Protein 1T0A (pdb70)

Organism: Shewanella oneidensis (strain ATCC 700550 / JCM 31522 / CIP 106686 / LMG 19005 / NCIMB 14063 / MR-1) (NCBI:txid211586)

Sequence (465 aa):
KIRIGHGFDVHKFGEPRPLILCGVEVPYETGLVAHSDGDVVLHAISDAILGAALGDIGKHFPDTDAAYKGADSRVLLRHCYALAKAKGFELGNLDVTIIAQAPKAPHIEDRQVLAADLNADVADINVKATTTEKLGFTGRKEGIAVEAVVLLSRQKIRIGHGFDVHKFGEPRPLILCGVEVPYETGLVAHSDGDVVLHAISDAILGAALGDIGKHFPDTDAAYKGADSRVLLRHCYALAKAKGFELGNLDVTIIAQAPKAPHIEDRQVLAADLNADVADINVKATTTEKLGFTGRKEGIAVEAVVLLSRQKIRIGHGFDVHKFGEPRPLILCGVEVPYETGLVAHSDGDVVLHAISDAILGAALGDIGKHFPDTDAAYKGADSRVLLRHCYALAKAKGFELGNLDVTIIAQAPKAPHIEDRQVLAADLNADVADINVKATTTEKLGFTGRKEGIAVEAVVLLSRQ

Foldseek 3Di:
DKFKFKFKFKFFWDAADFAAELNDGDDDPTHTDDQELRHQQLQRVLQRLCRSPNHHCCVVPNSVDNVRGNHDSLVSSLVSLVVCVVVQKAFPAKEKEKEAPDDDPPCFVVCVSCCVSRVHDSVRYGYYYDYPCLDDCRSVRGIIMMMMMTMMDGD/DKFKFKFKFKWFWDAADFAAELNDGDDDPTHTDDQELRHQQLQRVLQRLCRSPNHHCCVVPNSVDNVRGNHDSLVSSLVSLVVQVVVQKAFPAKEKEKEAPDDDPPCFVCCVSCCVSRVHDSVRYYYYYDYPCLDDCRSVRGIMMMMMMTMMDGD/DKFKFKFKFKWFWDAADFAAELNRGDDDPTHTDDQALRHQQLQRVLQRLCRSPNHHCCVVQNSVDPVRRHHDSLVVSLVSLVVCVVVQKAFPAKEKEKEALDDDPPCFVVCVSCCVSRVHDSVRYGYYYDYPCLDDCRSVRRIMMMMMMTMIDGD

Radius of gyration: 20.32 Å; Cα contacts (8 Å, |Δi|>4): 1262; chains: 3; bounding box: 51×53×53 Å

Structure (mmCIF, N/CA/C/O backbone):
data_1T0A
#
_entry.id   1T0A
#
_cell.length_a   117.088
_cell.length_b   117.088
_cell.length_c   108.937
_cell.angle_alpha   90.00
_cell.angle_beta   90.00
_cell.angle_gamma   90.00
#
_symmetry.space_group_name_H-M   'P 43 21 2'
#
loop_
_entity.id
_entity.type
_entity.pdbx_description
1 polymer '2C-methyl-D-erythritol 2,4-cyclodiphosphate synthase'
2 non-polymer 'ZINC ION'
3 non-polymer 'COBALT (II) ION'
4 non-polymer 'FARNESYL DIPHOSPHATE'
5 water water
#
loop_
_atom_site.group_PDB
_atom_site.id
_atom_site.type_symbol
_atom_site.label_atom_id
_atom_site.label_alt_id
_atom_site.label_comp_id
_atom_site.label_asym_id
_atom_site.label_entity_id
_atom_site.label_seq_id
_atom_site.pdbx_PDB_ins_code
_atom_site.Cartn_x
_atom_site.Cartn_y
_atom_site.Cartn_z
_atom_site.occupancy
_atom_site.B_iso_or_equiv
_atom_site.auth_seq_id
_atom_site.auth_comp_id
_atom_site.auth_asym_id
_atom_site.auth_atom_id
_atom_site.pdbx_PDB_model_num
ATOM 1 N N . LYS A 1 2 ? 71.075 12.326 17.666 1.00 26.33 2 LYS A N 1
ATOM 2 C CA . LYS A 1 2 ? 71.626 11.048 17.141 1.00 25.57 2 LYS A CA 1
ATOM 3 C C . LYS A 1 2 ? 73.009 11.268 16.482 1.00 22.74 2 LYS A C 1
ATOM 4 O O . LYS A 1 2 ? 73.295 12.295 15.860 1.00 22.97 2 LYS A O 1
ATOM 10 N N . ILE A 1 3 ? 73.882 10.307 16.699 1.00 18.93 3 ILE A N 1
ATOM 11 C CA . ILE A 1 3 ? 75.194 10.306 16.054 1.00 17.98 3 ILE A CA 1
ATOM 12 C C . ILE A 1 3 ? 75.281 9.035 15.240 1.00 15.91 3 ILE A C 1
ATOM 13 O O . ILE A 1 3 ? 74.758 8.013 15.649 1.00 15.68 3 ILE A O 1
ATOM 18 N N . ARG A 1 4 ? 75.923 9.129 14.076 1.00 13.68 4 ARG A N 1
ATOM 19 C CA . ARG A 1 4 ? 76.119 7.997 13.183 1.00 13.26 4 ARG A CA 1
ATOM 20 C C . ARG A 1 4 ? 77.585 7.887 12.765 1.00 12.09 4 ARG A C 1
ATOM 21 O O . ARG A 1 4 ? 78.221 8.878 12.445 1.00 12.51 4 ARG A O 1
ATOM 29 N N . ILE A 1 5 ? 78.082 6.651 12.730 1.00 12.10 5 ILE A N 1
ATOM 30 C CA . ILE A 1 5 ? 79.459 6.332 12.350 1.00 12.87 5 ILE A CA 1
ATOM 31 C C . ILE A 1 5 ? 79.554 5.837 10.914 1.00 11.11 5 ILE A C 1
ATOM 32 O O . ILE A 1 5 ? 78.646 5.176 10.421 1.00 10.44 5 ILE A O 1
ATOM 37 N N . GLY A 1 6 ? 80.670 6.158 10.268 1.00 10.17 6 GLY A N 1
ATOM 38 C CA . GLY A 1 6 ? 80.982 5.640 8.958 1.00 10.58 6 GLY A CA 1
ATOM 39 C C . GLY A 1 6 ? 82.442 5.283 8.813 1.00 9.83 6 GLY A C 1
ATOM 40 O O . GLY A 1 6 ? 83.293 5.854 9.506 1.00 10.99 6 GLY A O 1
ATOM 41 N N . HIS A 1 7 ? 82.719 4.336 7.940 1.00 10.20 7 HIS A N 1
ATOM 42 C CA . HIS A 1 7 ? 84.088 3.899 7.618 1.00 11.44 7 HIS A CA 1
ATOM 43 C C . HIS A 1 7 ? 84.274 3.881 6.110 1.00 11.53 7 HIS A C 1
ATOM 44 O O . HIS A 1 7 ? 83.409 3.440 5.371 1.00 12.76 7 HIS A O 1
ATOM 51 N N . GLY A 1 8 ? 85.400 4.384 5.634 1.00 10.23 8 GLY A N 1
ATOM 52 C CA . GLY A 1 8 ? 85.716 4.294 4.241 1.00 10.52 8 GLY A CA 1
ATOM 53 C C . GLY A 1 8 ? 87.096 3.702 4.033 1.00 10.05 8 GLY A C 1
ATOM 54 O O . GLY A 1 8 ? 87.986 3.881 4.860 1.00 11.11 8 GLY A O 1
ATOM 55 N N . PHE A 1 9 ? 87.245 3.003 2.918 1.00 10.82 9 PHE A N 1
ATOM 56 C CA . PHE A 1 9 ? 88.525 2.419 2.543 1.00 11.39 9 PHE A CA 1
ATOM 57 C C . PHE A 1 9 ? 88.661 2.486 1.029 1.00 11.31 9 PHE A C 1
ATOM 58 O O . PHE A 1 9 ? 87.721 2.126 0.304 1.00 12.21 9 PHE A O 1
ATOM 66 N N . ASP A 1 10 ? 89.790 2.978 0.542 1.00 10.80 10 ASP A N 1
ATOM 67 C CA . ASP A 1 10 ? 90.026 2.990 -0.895 1.00 10.15 10 ASP A CA 1
ATOM 68 C C . ASP A 1 10 ? 91.500 2.739 -1.198 1.00 10.81 10 ASP A C 1
ATOM 69 O O . ASP A 1 10 ? 92.362 2.980 -0.367 1.00 11.63 10 ASP A O 1
ATOM 74 N N . VAL A 1 11 ? 91.734 2.235 -2.403 1.00 12.23 11 VAL A N 1
ATOM 75 C CA . VAL A 1 11 ? 93.057 1.987 -2.940 1.00 11.94 11 VAL A CA 1
ATOM 76 C C . VAL A 1 11 ? 93.062 2.352 -4.428 1.00 11.82 11 VAL A C 1
ATOM 77 O O . VAL A 1 11 ? 92.128 2.030 -5.142 1.00 12.29 11 VAL A O 1
ATOM 81 N N . HIS A 1 12 ? 94.145 2.989 -4.871 1.00 12.01 12 HIS A N 1
ATOM 82 C CA . HIS A 1 12 ? 94.481 3.039 -6.293 1.00 12.66 12 HIS A CA 1
ATOM 83 C C . HIS A 1 12 ? 95.938 2.708 -6.516 1.00 12.48 12 HIS A C 1
ATOM 84 O O . HIS A 1 12 ? 96.782 2.912 -5.645 1.00 12.98 12 HIS A O 1
ATOM 91 N N . LYS A 1 13 ? 96.205 2.227 -7.725 1.00 13.59 13 LYS A N 1
ATOM 92 C CA . LYS A 1 13 ? 97.547 1.870 -8.177 1.00 14.65 13 LYS A CA 1
ATOM 93 C C . LYS A 1 13 ? 98.259 3.067 -8.797 1.00 15.27 13 LYS A C 1
ATOM 94 O O . LYS A 1 13 ? 97.635 3.842 -9.505 1.00 15.08 13 LYS A O 1
ATOM 100 N N . PHE A 1 14 ? 99.566 3.200 -8.550 1.00 15.03 14 PHE A N 1
ATOM 101 C CA . PHE A 1 14 ? 100.392 4.176 -9.271 1.00 16.43 14 PHE A CA 1
ATOM 102 C C . PHE A 1 14 ? 100.509 3.795 -10.742 1.00 17.57 14 PHE A C 1
ATOM 103 O O . PHE A 1 14 ? 100.241 2.676 -11.144 1.00 17.34 14 PHE A O 1
ATOM 111 N N . GLY A 1 15 ? 100.941 4.764 -11.545 1.00 19.59 15 GLY A N 1
ATOM 112 C CA . GLY A 1 15 ? 101.283 4.502 -12.934 1.00 20.89 15 GLY A CA 1
ATOM 113 C C . GLY A 1 15 ? 100.526 5.302 -13.977 1.00 21.89 15 GLY A C 1
ATOM 114 O O . GLY A 1 15 ? 100.677 5.020 -15.168 1.00 22.25 15 GLY A O 1
ATOM 115 N N . GLU A 1 16 ? 99.718 6.280 -13.566 1.00 21.59 16 GLU A N 1
ATOM 116 C CA . GLU A 1 16 ? 99.097 7.208 -14.520 1.00 23.16 16 GLU A CA 1
ATOM 117 C C . GLU A 1 16 ? 99.926 8.488 -14.598 1.00 22.91 16 GLU A C 1
ATOM 118 O O . GLU A 1 16 ? 100.164 9.126 -13.575 1.00 22.87 16 GLU A O 1
ATOM 124 N N . PRO A 1 17 ? 100.403 8.865 -15.793 1.00 23.81 17 PRO A N 1
ATOM 125 C CA . PRO A 1 17 ? 101.196 10.092 -15.920 1.00 23.37 17 PRO A CA 1
ATOM 126 C C . PRO A 1 17 ? 100.354 11.367 -15.857 1.00 22.99 17 PRO A C 1
ATOM 127 O O . PRO A 1 17 ? 99.957 11.967 -16.878 1.00 25.04 17 PRO A O 1
ATOM 131 N N . ARG A 1 18 ? 100.083 11.774 -14.623 1.00 20.05 18 ARG A N 1
ATOM 132 C CA . ARG A 1 18 ? 99.272 12.950 -14.333 1.00 17.96 18 ARG A CA 1
ATOM 133 C C . ARG A 1 18 ? 99.587 13.392 -12.906 1.00 17.42 18 ARG A C 1
ATOM 134 O O . ARG A 1 18 ? 100.199 12.631 -12.110 1.00 18.13 18 ARG A O 1
ATOM 142 N N . PRO A 1 19 ? 99.196 14.618 -12.533 1.00 18.47 19 PRO A N 1
ATOM 143 C CA . PRO A 1 19 ? 99.435 15.089 -11.176 1.00 19.23 19 PRO A CA 1
ATOM 144 C C . PRO A 1 19 ? 98.825 14.154 -10.126 1.00 18.32 19 PRO A C 1
ATOM 145 O O . PRO A 1 19 ? 97.739 13.625 -10.320 1.00 19.32 19 PRO A O 1
ATOM 149 N N . LEU A 1 20 ? 99.570 13.986 -9.047 1.00 18.71 20 LEU A N 1
ATOM 150 C CA . LEU A 1 20 ? 99.122 13.187 -7.901 1.00 17.82 20 LEU A CA 1
ATOM 151 C C . LEU A 1 20 ? 98.321 14.134 -7.010 1.00 16.77 20 LEU A C 1
ATOM 152 O O . LEU A 1 20 ? 98.895 14.982 -6.351 1.00 17.59 20 LEU A O 1
ATOM 157 N N . ILE A 1 21 ? 96.997 13.982 -7.014 1.00 16.62 21 ILE A N 1
ATOM 158 C CA . ILE A 1 21 ? 96.137 14.817 -6.192 1.00 16.75 21 ILE A CA 1
ATOM 159 C C . ILE A 1 21 ? 95.623 13.932 -5.065 1.00 15.40 21 ILE A C 1
ATOM 160 O O . ILE A 1 21 ? 94.998 12.924 -5.305 1.00 15.39 21 ILE A O 1
ATOM 165 N N . LEU A 1 22 ? 95.938 14.360 -3.863 1.00 14.62 22 LEU A N 1
ATOM 166 C CA . LEU A 1 22 ? 95.588 13.654 -2.633 1.00 14.78 22 LEU A CA 1
ATOM 167 C C . LEU A 1 22 ? 94.912 14.633 -1.657 1.00 14.11 22 LEU A C 1
ATOM 168 O O . LEU A 1 22 ? 95.519 15.611 -1.207 1.00 14.12 22 LEU A O 1
ATOM 173 N N . CYS A 1 23 ? 93.686 14.318 -1.255 1.00 14.01 23 CYS A N 1
ATOM 174 C CA . CYS A 1 23 ? 92.903 15.167 -0.380 1.00 14.41 23 CYS A CA 1
ATOM 175 C C . CYS A 1 23 ? 92.840 16.581 -0.938 1.00 15.24 23 CYS A C 1
ATOM 176 O O . CYS A 1 23 ? 92.951 17.560 -0.210 1.00 15.20 23 CYS A O 1
ATOM 179 N N . GLY A 1 24 ? 92.772 16.637 -2.264 1.00 15.57 24 GLY A N 1
ATOM 180 C CA . GLY A 1 24 ? 92.583 17.891 -2.988 1.00 15.83 24 GLY A CA 1
ATOM 181 C C . GLY A 1 24 ? 93.863 18.664 -3.182 1.00 17.02 24 GLY A C 1
ATOM 182 O O . GLY A 1 24 ? 93.808 19.781 -3.730 1.00 19.24 24 GLY A O 1
ATOM 183 N N . VAL A 1 25 ? 94.999 18.090 -2.788 1.00 17.31 25 VAL A N 1
ATOM 184 C CA . VAL A 1 25 ? 96.294 18.768 -2.791 1.00 17.01 25 VAL A CA 1
ATOM 185 C C . VAL A 1 25 ? 97.245 18.066 -3.764 1.00 17.99 25 VAL A C 1
ATOM 186 O O . VAL A 1 25 ? 97.352 16.850 -3.769 1.00 18.92 25 VAL A O 1
ATOM 190 N N . GLU A 1 26 ? 97.917 18.836 -4.625 1.00 19.01 26 GLU A N 1
ATOM 191 C CA . GLU A 1 26 ? 98.928 18.280 -5.526 1.00 19.98 26 GLU A CA 1
ATOM 192 C C . GLU A 1 26 ? 100.197 17.984 -4.747 1.00 20.05 26 GLU A C 1
ATOM 193 O O . GLU A 1 26 ? 100.776 18.881 -4.138 1.00 20.95 26 GLU A O 1
ATOM 199 N N . VAL A 1 27 ? 100.624 16.718 -4.734 1.00 19.72 27 VAL A N 1
ATOM 200 C CA . VAL A 1 27 ? 101.815 16.317 -4.027 1.00 19.77 27 VAL A CA 1
ATOM 201 C C . VAL A 1 27 ? 102.824 15.882 -5.091 1.00 20.30 27 VAL A C 1
ATOM 202 O O . VAL A 1 27 ? 102.505 15.073 -5.946 1.00 20.25 27 VAL A O 1
ATOM 206 N N . PRO A 1 28 ? 104.034 16.445 -5.073 1.00 21.04 28 PRO A N 1
ATOM 207 C CA . PRO A 1 28 ? 105.028 16.050 -6.077 1.00 21.67 28 PRO A CA 1
ATOM 208 C C . PRO A 1 28 ? 105.369 14.561 -5.996 1.00 21.13 28 PRO A C 1
ATOM 209 O O . PRO A 1 28 ? 105.669 14.050 -4.915 1.00 21.25 28 PRO A O 1
ATOM 213 N N . TYR A 1 29 ? 105.334 13.912 -7.150 1.00 21.48 29 TYR A N 1
ATOM 214 C CA . TYR A 1 29 ? 105.729 12.516 -7.303 1.00 21.70 29 TYR A CA 1
ATOM 215 C C . TYR A 1 29 ? 105.951 12.155 -8.762 1.00 22.11 29 TYR A C 1
ATOM 216 O O . TYR A 1 29 ? 105.370 12.743 -9.671 1.00 21.96 29 TYR A O 1
ATOM 225 N N . GLU A 1 30 ? 106.774 11.140 -8.988 1.00 23.06 30 GLU A N 1
ATOM 226 C CA . GLU A 1 30 ? 107.127 10.743 -10.354 1.00 23.57 30 GLU A CA 1
ATOM 227 C C . GLU A 1 30 ? 105.951 10.272 -11.205 1.00 23.10 30 GLU A C 1
ATOM 228 O O . GLU A 1 30 ? 106.035 10.269 -12.425 1.00 23.56 30 GLU A O 1
ATOM 234 N N . THR A 1 31 ? 104.855 9.829 -10.574 1.00 21.15 31 THR A N 1
ATOM 235 C CA . THR A 1 31 ? 103.684 9.396 -11.294 1.00 20.53 31 THR A CA 1
ATOM 236 C C . THR A 1 31 ? 102.436 9.716 -10.470 1.00 18.60 31 THR A C 1
ATOM 237 O O . THR A 1 31 ? 102.540 10.199 -9.349 1.00 19.61 31 THR A O 1
ATOM 241 N N . GLY A 1 32 ? 101.286 9.475 -11.062 1.00 18.42 32 GLY A N 1
ATOM 242 C CA . GLY A 1 32 ? 100.005 9.656 -10.381 1.00 18.05 32 GLY A CA 1
ATOM 243 C C . GLY A 1 32 ? 99.276 8.342 -10.223 1.00 18.17 32 GLY A C 1
ATOM 244 O O . GLY A 1 32 ? 99.830 7.270 -10.474 1.00 18.28 32 GLY A O 1
ATOM 245 N N . LEU A 1 33 ? 97.992 8.426 -9.878 1.00 16.80 33 LEU A N 1
ATOM 246 C CA . LEU A 1 33 ? 97.183 7.255 -9.605 1.00 16.72 33 LEU A CA 1
ATOM 247 C C . LEU A 1 33 ? 96.220 6.930 -10.720 1.00 17.12 33 LEU A C 1
ATOM 248 O O . LEU A 1 33 ? 95.538 7.822 -11.265 1.00 17.76 33 LEU A O 1
ATOM 253 N N . VAL A 1 34 ? 96.123 5.656 -11.046 1.00 16.53 34 VAL A N 1
ATOM 254 C CA . VAL A 1 34 ? 95.170 5.169 -12.021 1.00 17.55 34 VAL A CA 1
ATOM 255 C C . VAL A 1 34 ? 93.733 5.140 -11.446 1.00 18.28 34 VAL A C 1
ATOM 256 O O . VAL A 1 34 ? 93.478 4.540 -10.406 1.00 17.69 34 VAL A O 1
ATOM 260 N N . ALA A 1 35 ? 92.800 5.797 -12.139 1.00 17.66 35 ALA A N 1
ATOM 261 C CA . ALA A 1 35 ? 91.400 5.794 -11.733 1.00 17.66 35 ALA A CA 1
ATOM 262 C C . ALA A 1 35 ? 90.527 6.400 -12.811 1.00 18.38 35 ALA A C 1
ATOM 263 O O . ALA A 1 35 ? 91.021 7.104 -13.684 1.00 19.45 35 ALA A O 1
ATOM 265 N N . HIS A 1 36 ? 89.230 6.136 -12.699 1.00 18.17 36 HIS A N 1
ATOM 266 C CA . HIS A 1 36 ? 88.259 6.726 -13.632 1.00 18.27 36 HIS A CA 1
ATOM 267 C C . HIS A 1 36 ? 88.197 8.248 -13.429 1.00 18.22 36 HIS A C 1
ATOM 268 O O . HIS A 1 36 ? 88.326 9.024 -14.396 1.00 18.88 36 HIS A O 1
ATOM 275 N N . SER A 1 37 ? 88.023 8.679 -12.174 1.00 17.77 37 SER A N 1
ATOM 276 C CA . SER A 1 37 ? 88.077 10.089 -11.798 1.00 17.65 37 SER A CA 1
ATOM 277 C C . SER A 1 37 ? 89.523 10.599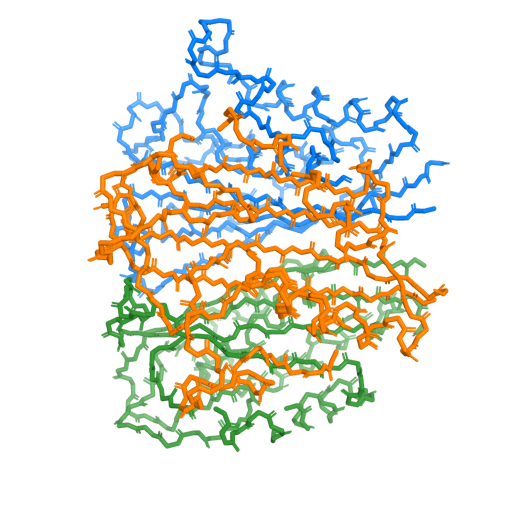 -11.765 1.00 17.27 37 SER A C 1
ATOM 278 O O . SER A 1 37 ? 90.432 9.941 -12.304 1.00 18.10 37 SER A O 1
ATOM 281 N N . ASP A 1 38 ? 89.777 11.724 -11.096 1.00 16.42 38 ASP A N 1
ATOM 282 C CA . ASP A 1 38 ? 91.132 12.227 -10.907 1.00 16.19 38 ASP A CA 1
ATOM 283 C C . ASP A 1 38 ? 92.041 11.361 -10.024 1.00 15.85 38 ASP A C 1
ATOM 284 O O . ASP A 1 38 ? 93.221 11.682 -9.893 1.00 17.53 38 ASP A O 1
ATOM 289 N N . GLY A 1 39 ? 91.470 10.318 -9.410 1.00 17.12 39 GLY A N 1
ATOM 290 C CA . GLY A 1 39 ? 92.262 9.353 -8.667 1.00 16.44 39 GLY A CA 1
ATOM 291 C C . GLY A 1 39 ? 92.554 9.725 -7.233 1.00 15.27 39 GLY A C 1
ATOM 292 O O . GLY A 1 39 ? 93.421 9.1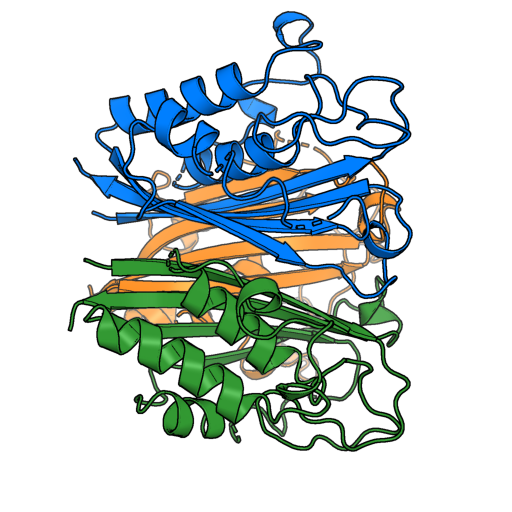36 -6.612 1.00 15.24 39 GLY A O 1
ATOM 293 N N . ASP A 1 40 ? 91.823 10.692 -6.683 1.00 14.22 40 ASP A N 1
ATOM 294 C CA . ASP A 1 40 ? 92.053 11.123 -5.326 1.00 13.06 40 ASP A CA 1
ATOM 295 C C . ASP A 1 40 ? 91.512 10.121 -4.299 1.00 13.53 40 ASP A C 1
ATOM 296 O O . ASP A 1 40 ? 90.401 10.227 -3.803 1.00 12.91 40 ASP A O 1
ATOM 301 N N . VAL A 1 41 ? 92.371 9.164 -3.992 1.00 12.33 41 VAL A N 1
ATOM 302 C CA . VAL A 1 41 ? 92.053 8.035 -3.100 1.00 11.63 41 VAL A CA 1
ATOM 303 C C . VAL A 1 41 ? 91.672 8.528 -1.704 1.00 11.52 41 VAL A C 1
ATOM 304 O O . VAL A 1 41 ? 90.890 7.873 -1.014 1.00 11.96 41 VAL A O 1
ATOM 308 N N . VAL A 1 42 ? 92.190 9.660 -1.269 1.00 11.38 42 VAL A N 1
ATOM 309 C CA . VAL A 1 42 ? 91.849 10.176 0.046 1.00 11.40 42 VAL A CA 1
ATOM 310 C C . VAL A 1 42 ? 90.405 10.671 0.056 1.00 12.43 42 VAL A C 1
ATOM 311 O O . VAL A 1 42 ? 89.610 10.308 0.941 1.00 10.67 42 VAL A O 1
ATOM 315 N N . LEU A 1 43 ? 90.036 11.497 -0.918 1.00 11.83 43 LEU A N 1
ATOM 316 C CA . LEU A 1 43 ? 88.667 11.981 -0.935 1.00 11.43 43 LEU A CA 1
ATOM 317 C C . LEU A 1 43 ? 87.658 10.885 -1.198 1.00 12.11 43 LEU A C 1
ATOM 318 O O . LEU A 1 43 ? 86.548 10.942 -0.686 1.00 12.03 43 LEU A O 1
ATOM 323 N N . HIS A 1 44 ? 88.013 9.872 -1.980 1.00 11.47 44 HIS A N 1
ATOM 324 C CA . HIS A 1 44 ? 87.114 8.727 -2.190 1.00 11.55 44 HIS A CA 1
ATOM 325 C C . HIS A 1 44 ? 86.836 8.024 -0.867 1.00 12.03 44 HIS A C 1
ATOM 326 O O . HIS A 1 44 ? 85.712 7.698 -0.582 1.00 11.32 44 HIS A O 1
ATOM 333 N N . ALA A 1 45 ? 87.878 7.745 -0.082 1.00 11.98 45 ALA A N 1
ATOM 334 C CA . ALA A 1 45 ? 87.654 7.046 1.195 1.00 11.79 45 ALA A CA 1
ATOM 335 C C . ALA A 1 45 ? 86.780 7.863 2.133 1.00 11.25 45 ALA A C 1
ATOM 336 O O . ALA A 1 45 ? 85.909 7.320 2.805 1.00 10.75 45 ALA A O 1
ATOM 338 N N . ILE A 1 46 ? 86.993 9.168 2.187 1.00 11.47 46 ILE A N 1
ATOM 339 C CA . ILE A 1 46 ? 86.200 10.039 3.045 1.00 10.74 46 ILE A CA 1
ATOM 340 C C . ILE A 1 46 ? 84.754 10.080 2.557 1.00 11.07 46 ILE A C 1
ATOM 341 O O . ILE A 1 46 ? 83.815 10.036 3.367 1.00 11.25 46 ILE A O 1
ATOM 346 N N . SER A 1 47 ? 84.570 10.175 1.236 1.00 11.40 47 SER A N 1
ATOM 347 C CA . SER A 1 47 ? 83.229 10.106 0.617 1.00 11.39 47 SER A CA 1
ATOM 348 C C . SER A 1 47 ? 82.476 8.832 1.001 1.00 11.71 47 SER A C 1
ATOM 349 O O . SER A 1 47 ? 81.302 8.863 1.369 1.00 12.14 47 SER A O 1
ATOM 352 N N . ASP A 1 48 ? 83.171 7.699 0.927 1.00 10.74 48 ASP A N 1
ATOM 353 C CA . ASP A 1 48 ? 82.586 6.424 1.275 1.00 10.77 48 ASP A CA 1
ATOM 354 C C . ASP A 1 48 ? 82.247 6.366 2.776 1.00 10.50 48 ASP A C 1
ATOM 355 O O . ASP A 1 48 ? 81.242 5.748 3.166 1.00 11.02 48 ASP A O 1
ATOM 360 N N . ALA A 1 49 ? 83.048 7.013 3.622 1.00 10.57 49 ALA A N 1
ATOM 361 C CA . ALA A 1 49 ? 82.737 7.063 5.060 1.00 10.93 49 ALA A CA 1
ATOM 362 C C . ALA A 1 49 ? 81.445 7.853 5.302 1.00 10.64 49 ALA A C 1
ATOM 363 O O . ALA A 1 49 ? 80.606 7.494 6.155 1.00 10.34 49 ALA A O 1
ATOM 365 N N . ILE A 1 50 ? 81.291 8.939 4.581 1.00 10.70 50 ILE A N 1
ATOM 366 C CA . ILE A 1 50 ? 80.103 9.810 4.722 1.00 10.52 50 ILE A CA 1
ATOM 367 C C . ILE A 1 50 ? 78.864 9.106 4.195 1.00 10.98 50 ILE A C 1
ATOM 368 O O . ILE A 1 50 ? 77.856 9.044 4.890 1.00 11.67 50 ILE A O 1
ATOM 373 N N . LEU A 1 51 ? 78.940 8.523 3.000 1.00 10.85 51 LEU A N 1
ATOM 374 C CA . LEU A 1 51 ? 77.838 7.723 2.473 1.00 11.00 51 LEU A CA 1
ATOM 375 C C . LEU A 1 51 ? 77.528 6.586 3.438 1.00 11.48 51 LEU A C 1
ATOM 376 O O . LEU A 1 51 ? 76.367 6.240 3.675 1.00 12.15 51 LEU A O 1
ATOM 381 N N . GLY A 1 52 ? 78.581 5.975 3.970 1.00 11.25 52 GLY A N 1
ATOM 382 C CA . GLY A 1 52 ? 78.402 4.826 4.835 1.00 10.50 52 GLY A CA 1
ATOM 383 C C . GLY A 1 52 ? 77.688 5.180 6.129 1.00 10.98 52 GLY A C 1
ATOM 384 O O . GLY A 1 52 ? 76.795 4.459 6.587 1.00 11.02 52 GLY A O 1
ATOM 385 N N . ALA A 1 53 ? 78.111 6.269 6.733 1.00 10.72 53 ALA A N 1
ATOM 386 C CA . ALA A 1 53 ? 77.452 6.766 7.953 1.00 10.59 53 ALA A CA 1
ATOM 387 C C . ALA A 1 53 ? 75.955 6.990 7.730 1.00 11.55 53 ALA A C 1
ATOM 388 O O . ALA A 1 53 ? 75.126 6.708 8.599 1.00 11.74 53 ALA A O 1
ATOM 398 N N . ALA A 1 55 ? 74.097 5.460 5.480 1.00 11.79 55 ALA A N 1
ATOM 399 C CA . ALA A 1 55 ? 73.494 4.273 4.861 1.00 12.48 55 ALA A CA 1
ATOM 400 C C . ALA A 1 55 ? 72.965 4.509 3.446 1.00 12.82 55 ALA A C 1
ATOM 401 O O . ALA A 1 55 ? 71.868 4.063 3.050 1.00 14.43 55 ALA A O 1
ATOM 403 N N . LEU A 1 56 ? 73.805 5.171 2.674 1.00 12.81 56 LEU A N 1
ATOM 404 C CA . LEU A 1 56 ? 73.497 5.541 1.284 1.00 13.30 56 LEU A CA 1
ATOM 405 C C . LEU A 1 56 ? 74.305 4.775 0.255 1.00 14.61 56 LEU A C 1
ATOM 406 O O . LEU A 1 56 ? 74.308 5.138 -0.911 1.00 17.04 56 LEU A O 1
ATOM 411 N N . GLY A 1 57 ? 74.986 3.712 0.662 1.00 13.75 57 GLY A N 1
ATOM 412 C CA . GLY A 1 57 ? 75.699 2.862 -0.270 1.00 13.83 57 GLY A CA 1
ATOM 413 C C . GLY A 1 57 ? 77.167 3.218 -0.328 1.00 14.37 57 GLY A C 1
ATOM 414 O O . GLY A 1 57 ? 77.807 3.327 0.703 1.00 14.01 57 GLY A O 1
ATOM 415 N N . ASP A 1 58 ? 77.684 3.419 -1.539 1.00 14.20 58 ASP A N 1
ATOM 416 C CA . ASP A 1 58 ? 79.085 3.739 -1.746 1.00 13.99 58 ASP A CA 1
ATOM 417 C C . ASP A 1 58 ? 79.291 4.511 -3.049 1.00 14.36 58 ASP A C 1
ATOM 418 O O . ASP A 1 58 ? 78.345 4.731 -3.808 1.00 13.66 58 ASP A O 1
ATOM 423 N N . ILE A 1 59 ? 80.516 4.908 -3.286 1.00 14.26 59 ILE A N 1
ATOM 424 C CA . ILE A 1 59 ? 80.823 5.758 -4.446 1.00 16.03 59 ILE A CA 1
ATOM 425 C C . ILE A 1 59 ? 80.647 4.958 -5.735 1.00 16.62 59 ILE A C 1
ATOM 426 O O . ILE A 1 59 ? 80.433 5.551 -6.773 1.00 18.00 59 ILE A O 1
ATOM 431 N N . GLY A 1 60 ? 80.733 3.636 -5.682 1.00 16.57 60 GLY A N 1
ATOM 432 C CA . GLY A 1 60 ? 80.469 2.812 -6.857 1.00 17.79 60 GLY A CA 1
ATOM 433 C C . GLY A 1 60 ? 79.027 2.933 -7.330 1.00 18.34 60 GLY A C 1
ATOM 434 O O . GLY A 1 60 ? 78.731 2.836 -8.531 1.00 20.28 60 GLY A O 1
ATOM 435 N N . LYS A 1 61 ? 78.117 3.108 -6.381 1.00 19.47 61 LYS A N 1
ATOM 436 C CA . LYS A 1 61 ? 76.696 3.232 -6.694 1.00 20.44 61 LYS A CA 1
ATOM 437 C C . LYS A 1 61 ? 76.423 4.629 -7.259 1.00 19.89 61 LYS A C 1
ATOM 438 O O . LYS A 1 61 ? 75.729 4.770 -8.299 1.00 20.26 61 LYS A O 1
ATOM 444 N N . HIS A 1 62 ? 76.910 5.649 -6.560 1.00 18.12 62 HIS A N 1
ATOM 445 C CA . HIS A 1 62 ? 76.583 7.026 -6.857 1.00 18.14 62 HIS A CA 1
ATOM 446 C C . HIS A 1 62 ? 77.336 7.594 -8.049 1.00 18.26 62 HIS A C 1
ATOM 447 O O . HIS A 1 62 ? 76.788 8.444 -8.759 1.00 19.23 62 HIS A O 1
ATOM 454 N N . PHE A 1 63 ? 78.564 7.130 -8.280 1.00 17.71 63 PHE A N 1
ATOM 455 C CA . PHE A 1 63 ? 79.442 7.701 -9.306 1.00 17.95 63 PHE A CA 1
ATOM 456 C C . PHE A 1 63 ? 80.134 6.577 -10.071 1.00 18.39 63 PHE A C 1
ATOM 457 O O . PHE A 1 63 ? 81.350 6.411 -9.970 1.00 17.97 63 PHE A O 1
ATOM 465 N N . PRO A 1 64 ? 79.340 5.787 -10.799 1.00 20.05 64 PRO A N 1
ATOM 466 C CA . PRO A 1 64 ? 79.865 4.581 -11.455 1.00 20.15 64 PRO A CA 1
ATOM 467 C C . PRO A 1 64 ? 80.976 4.841 -12.472 1.00 21.40 64 PRO A C 1
ATOM 468 O O . PRO A 1 64 ? 80.958 5.791 -13.262 1.00 19.77 64 PRO A O 1
ATOM 472 N N . ASP A 1 65 ? 81.978 3.965 -12.431 1.00 21.57 65 ASP A N 1
ATOM 473 C CA . ASP A 1 65 ? 83.110 4.034 -13.328 1.00 22.89 65 ASP A CA 1
ATOM 474 C C . ASP A 1 65 ? 82.723 3.743 -14.782 1.00 23.04 65 ASP A C 1
ATOM 475 O O . ASP A 1 65 ? 83.498 4.040 -15.689 1.00 23.25 65 ASP A O 1
ATOM 480 N N . THR A 1 66 ? 81.566 3.144 -15.007 1.00 23.95 66 THR A N 1
ATOM 481 C CA . THR A 1 66 ? 81.087 2.894 -16.377 1.00 24.42 66 THR A CA 1
ATOM 482 C C . THR A 1 66 ? 80.576 4.158 -17.062 1.00 24.79 66 THR A C 1
ATOM 483 O O . THR A 1 66 ? 80.352 4.169 -18.269 1.00 25.69 66 THR A O 1
ATOM 487 N N . ASP A 1 67 ? 80.386 5.213 -16.280 1.00 23.38 67 ASP A N 1
ATOM 488 C CA . ASP A 1 67 ? 79.774 6.451 -16.762 1.00 23.33 67 ASP A CA 1
ATOM 489 C C . ASP A 1 67 ? 80.796 7.551 -17.072 1.00 22.39 67 ASP A C 1
ATOM 490 O O . ASP A 1 67 ? 81.482 8.047 -16.187 1.00 21.47 67 ASP A O 1
ATOM 495 N N . ALA A 1 68 ? 80.871 7.950 -18.353 1.00 22.46 68 ALA A N 1
ATOM 496 C CA . ALA A 1 68 ? 81.844 8.943 -18.804 1.00 22.32 68 ALA A CA 1
ATOM 497 C C . ALA A 1 68 ? 81.687 10.322 -18.142 1.00 20.83 68 ALA A C 1
ATOM 498 O O . ALA A 1 68 ? 82.636 11.083 -18.124 1.00 23.01 68 ALA A O 1
ATOM 500 N N . ALA A 1 69 ? 80.516 10.622 -17.584 1.00 21.50 69 ALA A N 1
ATOM 501 C CA . ALA A 1 69 ? 80.292 11.870 -16.833 1.00 20.59 69 ALA A CA 1
ATOM 502 C C . ALA A 1 69 ? 81.333 12.099 -15.732 1.00 20.14 69 ALA A C 1
ATOM 503 O O . ALA A 1 69 ? 81.711 13.229 -15.450 1.00 19.92 69 ALA A O 1
ATOM 505 N N . TYR A 1 70 ? 81.829 11.007 -15.123 1.00 19.39 70 TYR A N 1
ATOM 506 C CA . TYR A 1 70 ? 82.814 11.116 -14.042 1.00 18.74 70 TYR A CA 1
ATOM 507 C C . TYR A 1 70 ? 84.265 10.950 -14.464 1.00 18.77 70 TYR A C 1
ATOM 508 O O . TYR A 1 70 ? 85.167 11.044 -13.637 1.00 16.81 70 TYR A O 1
ATOM 517 N N . LYS A 1 71 ? 84.509 10.706 -15.749 1.00 18.64 71 LYS A N 1
ATOM 518 C CA . LYS A 1 71 ? 85.868 10.539 -16.216 1.00 20.66 71 LYS A CA 1
ATOM 519 C C . LYS A 1 71 ? 86.685 11.805 -15.971 1.00 20.46 71 LYS A C 1
ATOM 520 O O . LYS A 1 71 ? 86.330 12.884 -16.457 1.00 21.07 71 LYS A O 1
ATOM 526 N N . GLY A 1 72 ? 87.773 11.674 -15.208 1.00 19.20 72 GLY A N 1
ATOM 527 C CA . GLY A 1 72 ? 88.665 12.761 -14.872 1.00 19.63 72 GLY A CA 1
ATOM 528 C C . GLY A 1 72 ? 88.099 13.769 -13.879 1.00 19.21 72 GLY A C 1
ATOM 529 O O . GLY A 1 72 ? 88.692 14.808 -13.617 1.00 20.59 72 GLY A O 1
ATOM 530 N N . ALA A 1 73 ? 86.950 13.461 -13.317 1.00 18.82 73 ALA A N 1
ATOM 531 C CA . ALA A 1 73 ? 86.257 14.420 -12.457 1.00 18.50 73 ALA A CA 1
ATOM 532 C C . ALA A 1 73 ? 87.077 14.754 -11.219 1.00 19.02 73 ALA A C 1
ATOM 533 O O . ALA A 1 73 ? 87.755 13.913 -10.631 1.00 17.48 73 ALA A O 1
ATOM 535 N N . ASP A 1 74 ? 87.038 16.022 -10.853 1.00 17.46 74 ASP A N 1
ATOM 536 C CA . ASP A 1 74 ? 87.622 16.518 -9.626 1.00 17.69 74 ASP A CA 1
ATOM 537 C C . ASP A 1 74 ? 86.861 15.872 -8.456 1.00 17.36 74 ASP A C 1
ATOM 538 O O . ASP A 1 74 ? 85.653 16.035 -8.322 1.00 16.63 74 ASP A O 1
ATOM 543 N N . SER A 1 75 ? 87.565 15.129 -7.599 1.00 15.86 75 SER A N 1
ATOM 544 C CA . SER A 1 75 ? 86.910 14.350 -6.566 1.00 15.46 75 SER A CA 1
ATOM 545 C C . SER A 1 75 ? 86.326 15.215 -5.450 1.00 15.76 75 SER A C 1
ATOM 546 O O . SER A 1 75 ? 85.567 14.725 -4.628 1.00 16.25 75 SER A O 1
ATOM 549 N N . ARG A 1 76 ? 86.642 16.505 -5.421 1.00 14.63 76 ARG A N 1
ATOM 550 C CA . ARG A 1 76 ? 85.978 17.413 -4.484 1.00 15.38 76 ARG A CA 1
ATOM 551 C C . ARG A 1 76 ? 84.508 17.560 -4.828 1.00 16.62 76 ARG A C 1
ATOM 552 O O . ARG A 1 76 ? 83.692 17.724 -3.939 1.00 16.63 76 ARG A O 1
ATOM 560 N N . VAL A 1 77 ? 84.162 17.471 -6.109 1.00 17.14 77 VAL A N 1
ATOM 561 C CA . VAL A 1 77 ? 82.761 17.465 -6.522 1.00 18.18 77 VAL A CA 1
ATOM 562 C C . VAL A 1 77 ? 82.033 16.281 -5.914 1.00 17.89 77 VAL A C 1
ATOM 563 O O . VAL A 1 77 ? 80.930 16.432 -5.402 1.00 18.04 77 VAL A O 1
ATOM 567 N N . LEU A 1 78 ? 82.664 15.115 -5.933 1.00 17.13 78 LEU A N 1
ATOM 568 C CA . LEU A 1 78 ? 82.031 13.899 -5.405 1.00 17.17 78 LEU A CA 1
ATOM 569 C C . LEU A 1 78 ? 81.899 14.022 -3.878 1.00 16.57 78 LEU A C 1
ATOM 570 O O . LEU A 1 78 ? 80.862 13.674 -3.318 1.00 15.78 78 LEU A O 1
ATOM 575 N N . LEU A 1 79 ? 82.928 14.532 -3.210 1.00 14.97 79 LEU A N 1
ATOM 576 C CA . LEU A 1 79 ? 82.908 14.694 -1.752 1.00 14.20 79 LEU A CA 1
ATOM 577 C C . LEU A 1 79 ? 81.796 15.641 -1.358 1.00 15.10 79 LEU A C 1
ATOM 578 O O . LEU A 1 79 ? 81.050 15.363 -0.443 1.00 14.41 79 LEU A O 1
ATOM 583 N N . ARG A 1 80 ? 81.691 16.753 -2.077 1.00 15.12 80 ARG A N 1
ATOM 584 C CA . ARG A 1 80 ? 80.650 17.727 -1.785 1.00 15.96 80 ARG A CA 1
ATOM 585 C C . ARG A 1 80 ? 79.263 17.193 -1.996 1.00 15.16 80 ARG A C 1
ATOM 586 O O . ARG A 1 80 ? 78.394 17.505 -1.182 1.00 16.53 80 ARG A O 1
ATOM 594 N N . HIS A 1 81 ? 79.029 16.408 -3.052 1.00 15.04 81 HIS A N 1
ATOM 595 C CA . HIS A 1 81 ? 77.743 15.720 -3.291 1.00 15.04 81 HIS A CA 1
ATOM 596 C C . HIS A 1 81 ? 77.440 14.835 -2.070 1.00 14.99 81 HIS A C 1
ATOM 597 O O . HIS A 1 81 ? 76.368 14.903 -1.503 1.00 13.94 81 HIS A O 1
ATOM 604 N N . CYS A 1 82 ? 78.427 14.060 -1.607 1.00 13.62 82 CYS A N 1
ATOM 605 C CA . CYS A 1 82 ? 78.144 13.114 -0.545 1.00 12.99 82 CYS A CA 1
ATOM 606 C C . CYS A 1 82 ? 77.760 13.852 0.738 1.00 11.89 82 CYS A C 1
ATOM 607 O O . CYS A 1 82 ? 76.807 13.460 1.429 1.00 11.89 82 CYS A O 1
ATOM 610 N N . TYR A 1 83 ? 78.509 14.889 1.077 1.00 11.68 83 TYR A N 1
ATOM 611 C CA . TYR A 1 83 ? 78.233 15.680 2.259 1.00 12.28 83 TYR A CA 1
ATOM 612 C C . TYR A 1 83 ? 76.902 16.421 2.148 1.00 12.98 83 TYR A C 1
ATOM 613 O O . TYR A 1 83 ? 76.165 16.505 3.102 1.00 13.04 83 TYR A O 1
ATOM 622 N N . ALA A 1 84 ? 76.582 16.899 0.956 1.00 14.01 84 ALA A N 1
ATOM 623 C CA . ALA A 1 84 ? 75.286 17.540 0.755 1.00 13.59 84 ALA A CA 1
ATOM 624 C C . ALA A 1 84 ? 74.131 16.596 1.010 1.00 13.62 84 ALA A C 1
ATOM 625 O O . ALA A 1 84 ? 73.073 17.022 1.488 1.00 15.13 84 ALA A O 1
ATOM 627 N N . LEU A 1 85 ? 74.289 15.313 0.691 1.00 12.94 85 LEU A N 1
ATOM 628 C CA . LEU A 1 85 ? 73.258 14.341 0.994 1.00 13.50 85 LEU A CA 1
ATOM 629 C C . LEU A 1 85 ? 73.087 14.220 2.511 1.00 13.88 85 LEU A C 1
ATOM 630 O O . LEU A 1 85 ? 71.975 14.215 3.019 1.00 13.69 85 LEU A O 1
ATOM 635 N N . ALA A 1 86 ? 74.207 14.159 3.251 1.00 12.78 86 ALA A N 1
ATOM 636 C CA . ALA A 1 86 ? 74.129 14.105 4.695 1.00 13.26 86 ALA A CA 1
ATOM 637 C C . ALA A 1 86 ? 73.399 15.334 5.247 1.00 13.07 86 ALA A C 1
ATOM 638 O O . ALA A 1 86 ? 72.506 15.193 6.099 1.00 13.54 86 ALA A O 1
ATOM 640 N N . LYS A 1 87 ? 73.758 16.514 4.761 1.00 14.24 87 LYS A N 1
ATOM 641 C CA . LYS A 1 87 ? 73.140 17.767 5.206 1.00 15.85 87 LYS A CA 1
ATOM 642 C C . LYS A 1 87 ? 71.647 17.761 4.881 1.00 15.57 87 LYS A C 1
ATOM 643 O O . LYS A 1 87 ? 70.818 18.132 5.736 1.00 15.91 87 LYS A O 1
ATOM 649 N N . ALA A 1 88 ? 71.277 17.242 3.715 1.00 15.18 88 ALA A N 1
ATOM 650 C CA . ALA A 1 88 ? 69.858 17.197 3.313 1.00 15.98 88 ALA A CA 1
ATOM 651 C C . ALA A 1 88 ? 69.034 16.308 4.242 1.00 16.55 88 ALA A C 1
ATOM 652 O O . ALA A 1 88 ? 67.846 16.537 4.468 1.00 17.33 88 ALA A O 1
ATOM 654 N N . LYS A 1 89 ? 69.704 15.305 4.814 1.00 16.04 89 LYS A N 1
ATOM 655 C CA . LYS A 1 89 ? 69.110 14.367 5.751 1.00 17.68 89 LYS A CA 1
ATOM 656 C C . LYS A 1 89 ? 69.196 14.838 7.207 1.00 16.93 89 LYS A C 1
ATOM 657 O O . LYS A 1 89 ? 68.763 14.136 8.120 1.00 20.42 89 LYS A O 1
ATOM 663 N N . GLY A 1 90 ? 69.753 16.015 7.425 1.00 16.29 90 GLY A N 1
ATOM 664 C CA . GLY A 1 90 ? 69.740 16.680 8.704 1.00 16.82 90 GLY A CA 1
ATOM 665 C C . GLY A 1 90 ? 70.979 16.445 9.548 1.00 16.70 90 GLY A C 1
ATOM 666 O O . GLY A 1 90 ? 70.946 16.700 10.754 1.00 17.65 90 GLY A O 1
ATOM 667 N N . PHE A 1 91 ? 72.065 15.976 8.918 1.00 14.63 91 PHE A N 1
ATOM 668 C CA . PHE A 1 91 ? 73.301 15.679 9.628 1.00 14.43 91 PHE A CA 1
ATOM 669 C C . PHE A 1 91 ? 74.429 16.628 9.234 1.00 15.66 91 PHE A C 1
ATOM 670 O O . PHE A 1 91 ? 74.401 17.244 8.145 1.00 17.88 91 PHE A O 1
ATOM 678 N N . GLU A 1 92 ? 75.406 16.783 10.115 1.00 15.47 92 GLU A N 1
ATOM 679 C CA . GLU A 1 92 ? 76.604 17.555 9.811 1.00 16.13 92 GLU A CA 1
ATOM 680 C C . GLU A 1 92 ? 77.803 16.839 10.424 1.00 15.88 92 GLU A C 1
ATOM 681 O O . GLU A 1 92 ? 77.633 15.894 11.186 1.00 15.73 92 GLU A O 1
ATOM 687 N N . LEU A 1 93 ? 78.987 17.325 10.118 1.00 15.43 93 LEU A N 1
ATOM 688 C CA . LEU A 1 93 ? 80.214 16.700 10.622 1.00 14.19 93 LEU A CA 1
ATOM 689 C C . LEU A 1 93 ? 80.287 16.819 12.133 1.00 14.93 93 LEU A C 1
ATOM 690 O O . LEU A 1 93 ? 80.097 17.900 12.701 1.00 14.34 93 LEU A O 1
ATOM 695 N N . GLY A 1 94 ? 80.536 15.679 12.782 1.00 14.12 94 GLY A N 1
ATOM 696 C CA . GLY A 1 94 ? 80.936 15.644 14.176 1.00 14.07 94 GLY A CA 1
ATOM 697 C C . GLY A 1 94 ? 82.449 15.828 14.159 1.00 13.38 94 GLY A C 1
ATOM 698 O O . GLY A 1 94 ? 83.011 16.860 14.529 1.00 13.52 94 GLY A O 1
ATOM 699 N N . ASN A 1 95 ? 83.125 14.766 13.732 1.00 12.33 95 ASN A N 1
ATOM 700 C CA . ASN A 1 95 ? 84.554 14.839 13.454 1.00 11.28 95 ASN A CA 1
ATOM 701 C C . ASN A 1 95 ? 84.967 13.731 12.488 1.00 10.94 95 ASN A C 1
ATOM 702 O O . ASN A 1 95 ? 84.252 12.757 12.309 1.00 11.02 95 ASN A O 1
ATOM 707 N N . LEU A 1 96 ? 86.129 13.917 11.882 1.00 11.33 96 LEU A N 1
ATOM 708 C CA . LEU A 1 96 ? 86.662 13.080 10.840 1.00 11.01 96 LEU A CA 1
ATOM 709 C C . LEU A 1 96 ? 88.129 12.762 11.152 1.00 11.15 96 LEU A C 1
ATOM 710 O O . LEU A 1 96 ? 88.903 13.644 11.511 1.00 10.97 96 LEU A O 1
ATOM 715 N N . ASP A 1 97 ? 88.510 11.510 10.993 1.00 11.23 97 ASP A N 1
ATOM 716 C CA . ASP A 1 97 ? 89.889 11.086 11.155 1.00 10.86 97 ASP A CA 1
ATOM 717 C C . ASP A 1 97 ? 90.267 10.177 9.988 1.00 12.08 97 ASP A C 1
ATOM 718 O O . ASP A 1 97 ? 89.567 9.203 9.688 1.00 12.94 97 ASP A O 1
ATOM 723 N N . VAL A 1 98 ? 91.342 10.531 9.303 1.00 11.36 98 VAL A N 1
ATOM 724 C CA . VAL A 1 98 ? 91.747 9.884 8.062 1.00 12.53 98 VAL A CA 1
ATOM 725 C C . VAL A 1 98 ? 93.161 9.375 8.230 1.00 13.42 98 VAL A C 1
ATOM 726 O O . VAL A 1 98 ? 93.967 10.030 8.890 1.00 14.38 98 VAL A O 1
ATOM 730 N N . THR A 1 99 ? 93.446 8.210 7.660 1.00 12.86 99 THR A N 1
ATOM 731 C CA . THR A 1 99 ? 94.776 7.603 7.690 1.00 13.66 99 THR A CA 1
ATOM 732 C C . THR A 1 99 ? 95.230 7.247 6.284 1.00 12.60 99 THR A C 1
ATOM 733 O O . THR A 1 99 ? 94.671 6.342 5.680 1.00 12.96 99 THR A O 1
ATOM 737 N N . ILE A 1 100 ? 96.242 7.942 5.787 1.00 12.39 100 ILE A N 1
ATOM 738 C CA . ILE A 1 100 ? 96.799 7.704 4.476 1.00 12.40 100 ILE A CA 1
ATOM 739 C C . ILE A 1 100 ? 97.885 6.647 4.713 1.00 12.23 100 ILE A C 1
ATOM 740 O O . ILE A 1 100 ? 98.762 6.840 5.563 1.00 15.54 100 ILE A O 1
ATOM 745 N N . ILE A 1 101 ? 97.807 5.548 3.996 1.00 12.51 101 ILE A N 1
ATOM 746 C CA . ILE A 1 101 ? 98.752 4.450 4.153 1.00 12.77 101 ILE A CA 1
ATOM 747 C C . ILE A 1 101 ? 99.591 4.378 2.870 1.00 12.47 101 ILE A C 1
ATOM 748 O O . ILE A 1 101 ? 99.125 4.014 1.792 1.00 12.75 101 ILE A O 1
ATOM 753 N N . ALA A 1 102 ? 100.841 4.773 2.989 1.00 13.11 102 ALA A N 1
ATOM 754 C CA . ALA A 1 102 ? 101.687 5.000 1.843 1.00 13.71 102 ALA A CA 1
ATOM 755 C C . ALA A 1 102 ? 103.160 4.984 2.226 1.00 14.50 102 ALA A C 1
ATOM 756 O O . ALA A 1 102 ? 103.540 5.523 3.255 1.00 15.11 102 ALA A O 1
ATOM 758 N N . GLN A 1 103 ? 103.973 4.388 1.368 1.00 16.14 103 GLN A N 1
ATOM 759 C CA . GLN A 1 103 ? 105.429 4.387 1.597 1.00 17.03 103 GLN A CA 1
ATOM 760 C C . GLN A 1 103 ? 106.059 5.669 1.050 1.00 18.31 103 GLN A C 1
ATOM 761 O O . GLN A 1 103 ? 107.090 6.123 1.553 1.00 19.19 103 GLN A O 1
ATOM 767 N N . ALA A 1 104 ? 105.429 6.221 0.016 1.00 18.12 104 ALA A N 1
ATOM 768 C CA . ALA A 1 104 ? 105.870 7.455 -0.628 1.00 19.12 104 ALA A CA 1
ATOM 769 C C . ALA A 1 104 ? 104.694 7.952 -1.458 1.00 19.29 104 ALA A C 1
ATOM 770 O O . ALA A 1 104 ? 103.824 7.166 -1.822 1.00 19.97 104 ALA A O 1
ATOM 772 N N . PRO A 1 105 ? 104.642 9.233 -1.778 1.00 20.32 105 PRO A N 1
ATOM 773 C CA . PRO A 1 105 ? 105.536 10.275 -1.278 1.00 20.60 105 PRO A CA 1
ATOM 774 C C . PRO A 1 105 ? 105.326 10.618 0.192 1.00 21.85 105 PRO A C 1
ATOM 775 O O . PRO A 1 105 ? 104.470 10.038 0.885 1.00 19.71 105 PRO A O 1
ATOM 779 N N . LYS A 1 106 ? 106.138 11.544 0.684 1.00 21.35 106 LYS A N 1
ATOM 780 C CA . LYS A 1 106 ? 106.013 12.041 2.038 1.00 22.57 106 LYS A CA 1
ATOM 781 C C . LYS A 1 106 ? 104.798 12.970 2.164 1.00 21.49 106 LYS A C 1
ATOM 782 O O . LYS A 1 106 ? 104.683 13.968 1.456 1.00 21.05 106 LYS A O 1
ATOM 796 N N . ALA A 1 108 ? 103.763 14.574 5.159 1.00 19.96 108 ALA A N 1
ATOM 797 C CA . ALA A 1 108 ? 103.796 15.527 6.266 1.00 20.36 108 ALA A CA 1
ATOM 798 C C . ALA A 1 108 ? 103.751 16.988 5.810 1.00 20.78 108 ALA A C 1
ATOM 799 O O . ALA A 1 108 ? 103.023 17.759 6.415 1.00 20.81 108 ALA A O 1
ATOM 801 N N . PRO A 1 109 ? 104.494 17.380 4.773 1.00 21.58 109 PRO A N 1
ATOM 802 C CA . PRO A 1 109 ? 104.458 18.783 4.312 1.00 21.95 109 PRO A CA 1
ATOM 803 C C . PRO A 1 109 ? 103.106 19.270 3.807 1.00 21.32 109 PRO A C 1
ATOM 804 O O . PRO A 1 109 ? 102.906 20.483 3.636 1.00 21.89 109 PRO A O 1
ATOM 808 N N . HIS A 1 110 ? 102.191 18.335 3.565 1.00 19.61 110 HIS A N 1
ATOM 809 C CA . HIS A 1 110 ? 100.925 18.610 2.902 1.00 18.85 110 HIS A CA 1
ATOM 810 C C . HIS A 1 110 ? 99.729 18.487 3.814 1.00 17.59 110 HIS A C 1
ATOM 811 O O . HIS A 1 110 ? 98.642 18.913 3.439 1.00 17.05 110 HIS A O 1
ATOM 818 N N . ILE A 1 111 ? 99.930 17.977 5.015 1.00 17.29 111 ILE A N 1
ATOM 819 C CA . ILE A 1 111 ? 98.817 17.663 5.901 1.00 17.21 111 ILE A CA 1
ATOM 820 C C . ILE A 1 111 ? 97.926 18.870 6.183 1.00 17.86 111 ILE A C 1
ATOM 821 O O . ILE A 1 111 ? 96.700 18.774 6.090 1.00 17.18 111 ILE A O 1
ATOM 826 N N . GLU A 1 112 ? 98.512 20.029 6.498 1.00 17.24 112 GLU A N 1
ATOM 827 C CA . GLU A 1 112 ? 97.687 21.178 6.838 1.00 17.56 112 GLU A CA 1
ATOM 828 C C . GLU A 1 112 ? 96.896 21.684 5.643 1.00 16.96 112 GLU A C 1
ATOM 829 O O . GLU A 1 112 ? 95.721 21.994 5.792 1.00 16.53 112 GLU A O 1
ATOM 835 N N . ASP A 1 113 ? 97.495 21.693 4.449 1.00 17.24 113 ASP A N 1
ATOM 836 C CA . ASP A 1 113 ? 96.747 22.029 3.228 1.00 17.25 113 ASP A CA 1
ATOM 837 C C . ASP A 1 113 ? 95.593 21.058 2.995 1.00 16.41 113 ASP A C 1
ATOM 838 O O . ASP A 1 113 ? 94.505 21.457 2.570 1.00 17.07 113 ASP A O 1
ATOM 851 N N . ARG A 1 115 ? 93.957 19.316 5.308 1.00 13.79 115 ARG A N 1
ATOM 852 C CA . ARG A 1 115 ? 92.947 19.618 6.328 1.00 14.47 115 ARG A CA 1
ATOM 853 C C . ARG A 1 115 ? 92.104 20.829 5.928 1.00 15.29 115 ARG A C 1
ATOM 854 O O . ARG A 1 115 ? 90.900 20.830 6.127 1.00 15.47 115 ARG A O 1
ATOM 862 N N . GLN A 1 116 ? 92.747 21.824 5.325 1.00 16.19 116 GLN A N 1
ATOM 863 C CA . GLN A 1 116 ? 92.039 23.043 4.889 1.00 17.37 116 GLN A CA 1
ATOM 864 C C . GLN A 1 116 ? 91.090 22.811 3.704 1.00 16.33 116 GLN A C 1
ATOM 865 O O . GLN A 1 116 ? 90.002 23.418 3.660 1.00 17.21 116 GLN A O 1
ATOM 871 N N . VAL A 1 117 ? 91.460 21.911 2.789 1.00 15.36 117 VAL A N 1
ATOM 872 C CA . VAL A 1 117 ? 90.553 21.477 1.738 1.00 14.86 117 VAL A CA 1
ATOM 873 C C . VAL A 1 117 ? 89.297 20.911 2.376 1.00 14.70 117 VAL A C 1
ATOM 874 O O . VAL A 1 117 ? 88.174 21.228 2.004 1.00 15.41 117 VAL A O 1
ATOM 878 N N . LEU A 1 118 ? 89.473 20.031 3.352 1.00 14.75 118 LEU A N 1
ATOM 879 C CA . LEU A 1 118 ? 88.329 19.384 3.970 1.00 14.65 118 LEU A CA 1
ATOM 880 C C . LEU A 1 118 ? 87.467 20.340 4.800 1.00 14.87 118 LEU A C 1
ATOM 881 O O . LEU A 1 118 ? 86.233 20.221 4.838 1.00 14.87 118 LEU A O 1
ATOM 886 N N . ALA A 1 119 ? 88.107 21.281 5.464 1.00 15.93 119 ALA A N 1
ATOM 887 C CA . ALA A 1 119 ? 87.377 22.245 6.270 1.00 16.86 119 ALA A CA 1
ATOM 888 C C . ALA A 1 119 ? 86.486 23.081 5.356 1.00 17.16 119 ALA A C 1
ATOM 889 O O . ALA A 1 119 ? 85.366 23.425 5.727 1.00 18.09 119 ALA A O 1
ATOM 891 N N . ALA A 1 120 ? 86.983 23.382 4.165 1.00 17.85 120 ALA A N 1
ATOM 892 C CA . ALA A 1 120 ? 86.191 24.124 3.165 1.00 19.04 120 ALA A CA 1
ATOM 893 C C . ALA A 1 120 ? 85.032 23.301 2.626 1.00 19.79 120 ALA A C 1
ATOM 894 O O . ALA A 1 120 ? 83.880 23.747 2.651 1.00 20.68 120 ALA A O 1
ATOM 896 N N . ASP A 1 121 ? 85.321 22.109 2.119 1.00 19.64 121 ASP A N 1
ATOM 897 C CA . ASP A 1 121 ? 84.303 21.265 1.512 1.00 20.13 121 ASP A CA 1
ATOM 898 C C . ASP A 1 121 ? 83.257 20.740 2.470 1.00 20.14 121 ASP A C 1
ATOM 899 O O . ASP A 1 121 ? 82.140 20.449 2.059 1.00 20.80 121 ASP A O 1
ATOM 904 N N . LEU A 1 122 ? 83.616 20.566 3.741 1.00 19.02 122 LEU A N 1
ATOM 905 C CA . LEU A 1 122 ? 82.678 20.054 4.728 1.00 18.37 122 LEU A CA 1
ATOM 906 C C . LEU A 1 122 ? 82.107 21.183 5.598 1.00 18.56 122 LEU A C 1
ATOM 907 O O . LEU A 1 122 ? 81.394 20.906 6.575 1.00 19.08 122 LEU A O 1
ATOM 912 N N . ASN A 1 123 ? 82.428 22.430 5.235 1.00 19.49 123 ASN A N 1
ATOM 913 C CA . ASN A 1 123 ? 81.959 23.623 5.925 1.00 20.92 123 ASN A CA 1
ATOM 914 C C . ASN A 1 123 ? 82.122 23.440 7.426 1.00 19.95 123 ASN A C 1
ATOM 915 O O . ASN A 1 123 ? 81.180 23.590 8.207 1.00 20.80 123 ASN A O 1
ATOM 920 N N . ALA A 1 124 ? 83.340 23.074 7.814 1.00 18.89 124 ALA A N 1
ATOM 921 C CA . ALA A 1 124 ? 83.642 22.638 9.167 1.00 18.17 124 ALA A CA 1
ATOM 922 C C . ALA A 1 124 ? 84.859 23.361 9.716 1.00 18.54 124 ALA A C 1
ATOM 923 O O . ALA A 1 124 ? 85.691 23.905 8.988 1.00 19.85 124 ALA A O 1
ATOM 925 N N . ASP A 1 125 ? 84.952 23.308 11.030 1.00 18.62 125 ASP A N 1
ATOM 926 C CA . ASP A 1 125 ? 86.092 23.776 11.779 1.00 19.56 125 ASP A CA 1
ATOM 927 C C . ASP A 1 125 ? 87.199 22.746 11.635 1.00 18.86 125 ASP A C 1
ATOM 928 O O . ASP A 1 125 ? 86.968 21.539 11.767 1.00 17.41 125 ASP A O 1
ATOM 933 N N . VAL A 1 126 ? 88.393 23.226 11.374 1.00 18.17 126 VAL A N 1
ATOM 934 C CA . VAL A 1 126 ? 89.524 22.362 11.130 1.00 18.09 126 VAL A CA 1
ATOM 935 C C . VAL A 1 126 ? 89.828 21.525 12.393 1.00 17.35 126 VAL A C 1
ATOM 936 O O . VAL A 1 126 ? 90.361 20.434 12.284 1.00 16.53 126 VAL A O 1
ATOM 940 N N . ALA A 1 127 ? 89.450 22.023 13.562 1.00 15.84 127 ALA A N 1
ATOM 941 C CA . ALA A 1 127 ? 89.572 21.270 14.813 1.00 15.94 127 ALA A CA 1
ATOM 942 C C . ALA A 1 127 ? 88.764 19.984 14.833 1.00 14.89 127 ALA A C 1
ATOM 943 O O . ALA A 1 127 ? 89.002 19.142 15.699 1.00 14.84 127 ALA A O 1
ATOM 945 N N . ASP A 1 128 ? 87.842 19.819 13.882 1.00 13.80 128 ASP A N 1
ATOM 946 C CA . ASP A 1 128 ? 87.051 18.595 13.746 1.00 14.26 128 ASP A CA 1
ATOM 947 C C . ASP A 1 128 ? 87.575 17.650 12.662 1.00 13.55 128 ASP A C 1
ATOM 948 O O . ASP A 1 128 ? 86.910 16.668 12.288 1.00 13.58 128 ASP A O 1
ATOM 953 N N . ILE A 1 129 ? 88.741 17.963 12.114 1.00 13.01 129 ILE A N 1
ATOM 954 C CA . ILE A 1 129 ? 89.287 17.243 10.956 1.00 13.07 129 ILE A CA 1
ATOM 955 C C . ILE A 1 129 ? 90.732 16.858 11.220 1.00 13.38 129 ILE A C 1
ATOM 956 O O . ILE A 1 129 ? 91.576 17.717 11.487 1.00 13.39 129 ILE A O 1
ATOM 961 N N . ASN A 1 130 ? 91.018 15.557 11.141 1.00 12.37 130 ASN A N 1
ATOM 962 C CA . ASN A 1 130 ? 92.385 15.081 11.266 1.00 11.82 130 ASN A CA 1
ATOM 963 C C . ASN A 1 130 ? 92.795 14.260 10.067 1.00 11.79 130 ASN A C 1
ATOM 964 O O . ASN A 1 130 ? 92.052 13.405 9.607 1.00 11.79 130 ASN A O 1
ATOM 969 N N . VAL A 1 131 ? 94.000 14.501 9.561 1.00 12.30 131 VAL A N 1
ATOM 970 C CA . VAL A 1 131 ? 94.597 13.650 8.515 1.00 12.15 131 VAL A CA 1
ATOM 971 C C . VAL A 1 131 ? 95.971 13.177 9.009 1.00 13.17 131 VAL A C 1
ATOM 972 O O . VAL A 1 131 ? 96.816 13.966 9.410 1.00 13.64 131 VAL A O 1
ATOM 976 N N . LYS A 1 132 ? 96.131 11.857 9.003 1.00 12.95 132 LYS A N 1
ATOM 977 C CA . LYS A 1 132 ? 97.321 11.151 9.452 1.00 13.18 132 LYS A CA 1
ATOM 978 C C . LYS A 1 132 ? 97.917 10.434 8.261 1.00 12.04 132 LYS A C 1
ATOM 979 O O . LYS A 1 132 ? 97.244 10.134 7.254 1.00 11.95 132 LYS A O 1
ATOM 985 N N . ALA A 1 133 ? 99.196 10.105 8.386 1.00 13.09 133 ALA A N 1
ATOM 986 C CA . ALA A 1 133 ? 99.840 9.194 7.472 1.00 12.61 133 ALA A CA 1
ATOM 987 C C . ALA A 1 133 ? 100.734 8.204 8.216 1.00 13.09 133 ALA A C 1
ATOM 988 O O . ALA A 1 133 ? 101.352 8.524 9.230 1.00 14.50 133 ALA A O 1
ATOM 990 N N . THR A 1 134 ? 100.785 6.998 7.669 1.00 12.92 134 THR A N 1
ATOM 991 C CA . THR A 1 134 ? 101.727 5.986 8.103 1.00 12.95 134 THR A CA 1
ATOM 992 C C . THR A 1 134 ? 102.219 5.200 6.909 1.00 12.75 134 THR A C 1
ATOM 993 O O . THR A 1 134 ? 101.501 5.003 5.937 1.00 13.06 134 THR A O 1
ATOM 997 N N . THR A 1 135 ? 103.464 4.734 7.007 1.00 13.47 135 THR A N 1
ATOM 998 C CA . THR A 1 135 ? 103.945 3.708 6.101 1.00 13.98 135 THR A CA 1
ATOM 999 C C . THR A 1 135 ? 103.622 2.351 6.667 1.00 13.40 135 THR A C 1
ATOM 1000 O O . THR A 1 135 ? 103.245 2.206 7.823 1.00 13.70 135 THR A O 1
ATOM 1004 N N . THR A 1 136 ? 103.787 1.342 5.817 1.00 13.14 136 THR A N 1
ATOM 1005 C CA . THR A 1 136 ? 103.785 -0.056 6.255 1.00 13.04 136 THR A CA 1
ATOM 1006 C C . THR A 1 136 ? 105.180 -0.670 6.247 1.00 13.38 136 THR A C 1
ATOM 1007 O O . THR A 1 136 ? 105.330 -1.873 6.123 1.00 14.35 136 THR A O 1
ATOM 1011 N N . GLU A 1 137 ? 106.188 0.159 6.433 1.00 14.17 137 GLU A N 1
ATOM 1012 C CA . GLU A 1 137 ? 107.568 -0.326 6.646 1.00 15.40 137 GLU A CA 1
ATOM 1013 C C . GLU A 1 137 ? 108.006 -1.286 5.537 1.00 15.36 137 GLU A C 1
ATOM 1014 O O . GLU A 1 137 ? 108.609 -2.339 5.783 1.00 16.47 137 GLU A O 1
ATOM 1020 N N . LYS A 1 138 ? 107.723 -0.889 4.303 1.00 14.64 138 LYS A N 1
ATOM 1021 C CA . LYS A 1 138 ? 108.122 -1.588 3.073 1.00 15.35 138 LYS A CA 1
ATOM 1022 C C . LYS A 1 138 ? 107.425 -2.928 2.874 1.00 15.27 138 LYS A C 1
ATOM 1023 O O . LYS A 1 138 ? 107.766 -3.687 1.955 1.00 17.67 138 LYS A O 1
ATOM 1029 N N . LEU A 1 139 ? 106.386 -3.195 3.657 1.00 14.16 139 LEU A N 1
ATOM 1030 C CA . LEU A 1 139 ? 105.596 -4.419 3.518 1.00 13.72 139 LEU A CA 1
ATOM 1031 C C . LEU A 1 139 ? 104.327 -4.203 2.708 1.00 13.08 139 LEU A C 1
ATOM 1032 O O . LEU A 1 139 ? 103.690 -3.140 2.785 1.00 14.01 139 LEU A O 1
ATOM 1037 N N . GLY A 1 140 ? 103.966 -5.208 1.924 1.00 13.20 140 GLY A N 1
ATOM 1038 C CA . GLY A 1 140 ? 102.708 -5.238 1.204 1.00 12.09 140 GLY A CA 1
ATOM 1039 C C . GLY A 1 140 ? 102.726 -4.313 0.024 1.00 12.66 140 GLY A C 1
ATOM 1040 O O . GLY A 1 140 ? 103.756 -3.709 -0.272 1.00 12.79 140 GLY A O 1
ATOM 1041 N N . PHE A 1 141 ? 101.587 -4.174 -0.628 1.00 12.20 141 PHE A N 1
ATOM 1042 C CA . PHE A 1 141 ? 101.539 -3.378 -1.863 1.00 12.68 141 PHE A CA 1
ATOM 1043 C C . PHE A 1 141 ? 101.849 -1.895 -1.622 1.00 13.33 141 PHE A C 1
ATOM 1044 O O . PHE A 1 141 ? 102.480 -1.253 -2.482 1.00 13.92 141 PHE A O 1
ATOM 1052 N N . THR A 1 142 ? 101.467 -1.342 -0.479 1.00 13.53 142 THR A N 1
ATOM 1053 C CA . THR A 1 142 ? 101.846 0.031 -0.125 1.00 14.33 142 THR A CA 1
ATOM 1054 C C . THR A 1 142 ? 103.334 0.131 0.110 1.00 15.00 142 THR A C 1
ATOM 1055 O O . THR A 1 142 ? 103.993 1.044 -0.387 1.00 15.53 142 THR A O 1
ATOM 1059 N N . GLY A 1 143 ? 103.872 -0.849 0.821 1.00 14.81 143 GLY A N 1
ATOM 1060 C CA . GLY A 1 143 ? 105.281 -0.839 1.154 1.00 14.73 143 GLY A CA 1
ATOM 1061 C C . GLY A 1 143 ? 106.190 -0.951 -0.069 1.00 14.94 143 GLY A C 1
ATOM 1062 O O . GLY A 1 143 ? 107.323 -0.396 -0.082 1.00 16.28 143 GLY A O 1
ATOM 1063 N N . ARG A 1 144 ? 105.692 -1.640 -1.093 1.00 14.82 144 ARG A N 1
ATOM 1064 C CA . ARG A 1 144 ? 106.390 -1.829 -2.363 1.00 15.59 144 ARG A CA 1
ATOM 1065 C C . ARG A 1 144 ? 106.159 -0.654 -3.326 1.00 15.99 144 ARG A C 1
ATOM 1066 O O . ARG A 1 144 ? 106.546 -0.720 -4.503 1.00 16.95 144 ARG A O 1
ATOM 1074 N N . LYS A 1 145 ? 105.507 0.396 -2.830 1.00 15.89 145 LYS A N 1
ATOM 1075 C CA . LYS A 1 145 ? 105.237 1.605 -3.630 1.00 15.93 145 LYS A CA 1
ATOM 1076 C C . LYS A 1 145 ? 104.414 1.300 -4.885 1.00 15.34 145 LYS A C 1
ATOM 1077 O O . LYS A 1 145 ? 104.616 1.883 -5.951 1.00 16.39 145 LYS A O 1
ATOM 1083 N N . GLU A 1 146 ? 103.478 0.353 -4.790 1.00 14.00 146 GLU A N 1
ATOM 1084 C CA . GLU A 1 146 ? 102.628 -0.041 -5.915 1.00 13.52 146 GLU A CA 1
ATOM 1085 C C . GLU A 1 146 ? 101.370 0.839 -5.996 1.00 13.42 146 GLU A C 1
ATOM 1086 O O . GLU A 1 146 ? 100.776 0.963 -7.048 1.00 14.50 146 GLU A O 1
ATOM 1092 N N . GLY A 1 147 ? 100.997 1.406 -4.860 1.00 13.74 147 GLY A N 1
ATOM 1093 C CA . GLY A 1 147 ? 99.812 2.253 -4.755 1.00 13.66 147 GLY A CA 1
ATOM 1094 C C . GLY A 1 147 ? 99.665 2.825 -3.358 1.00 13.65 147 GLY A C 1
ATOM 1095 O O . GLY A 1 147 ? 100.565 2.728 -2.522 1.00 13.07 147 GLY A O 1
ATOM 1096 N N . ILE A 1 148 ? 98.509 3.456 -3.129 1.00 13.16 148 ILE A N 1
ATOM 1097 C CA . ILE A 1 148 ? 98.204 4.128 -1.880 1.00 12.38 148 ILE A CA 1
ATOM 1098 C C . ILE A 1 148 ? 96.854 3.620 -1.430 1.00 11.29 148 ILE A C 1
ATOM 1099 O O . ILE A 1 148 ? 95.958 3.433 -2.235 1.00 12.46 148 ILE A O 1
ATOM 1104 N N . ALA A 1 149 ? 96.769 3.356 -0.146 1.00 11.55 149 ALA A N 1
ATOM 1105 C CA . ALA A 1 149 ? 95.529 3.015 0.526 1.00 11.11 149 ALA A CA 1
ATOM 1106 C C . ALA A 1 149 ? 95.164 4.110 1.504 1.00 11.48 149 ALA A C 1
ATOM 1107 O O . ALA A 1 149 ? 96.034 4.742 2.083 1.00 11.29 149 ALA A O 1
ATOM 1109 N N . VAL A 1 150 ? 93.862 4.305 1.706 1.00 11.68 150 VAL A N 1
ATOM 1110 C CA . VAL A 1 150 ? 93.365 5.239 2.700 1.00 10.59 150 VAL A CA 1
ATOM 1111 C C . VAL A 1 150 ? 92.207 4.644 3.491 1.00 10.76 150 VAL A C 1
ATOM 1112 O O . VAL A 1 150 ? 91.284 4.060 2.907 1.00 10.45 150 VAL A O 1
ATOM 1116 N N . GLU A 1 151 ? 92.257 4.822 4.805 1.00 11.16 151 GLU A N 1
ATOM 1117 C CA . GLU A 1 151 ? 91.150 4.529 5.682 1.00 12.89 151 GLU A CA 1
ATOM 1118 C C . GLU A 1 151 ? 90.623 5.816 6.260 1.00 12.45 151 GLU A C 1
ATOM 1119 O O . GLU A 1 151 ? 91.387 6.718 6.567 1.00 12.83 151 GLU A O 1
ATOM 1125 N N . ALA A 1 152 ? 89.320 5.892 6.494 1.00 11.70 152 ALA A N 1
ATOM 1126 C CA . ALA A 1 152 ? 88.723 7.065 7.090 1.00 11.83 152 ALA A CA 1
ATOM 1127 C C . ALA A 1 152 ? 87.603 6.603 8.018 1.00 12.36 152 ALA A C 1
ATOM 1128 O O . ALA A 1 152 ? 86.872 5.654 7.684 1.00 12.94 152 ALA A O 1
ATOM 1130 N N . VAL A 1 153 ? 87.453 7.276 9.149 1.00 12.24 153 VAL A N 1
ATOM 1131 C CA . VAL A 1 153 ? 86.267 7.145 9.970 1.00 12.14 153 VAL A CA 1
ATOM 1132 C C . VAL A 1 153 ? 85.663 8.518 10.209 1.00 12.27 153 VAL A C 1
ATOM 1133 O O . VAL A 1 153 ? 86.369 9.535 10.313 1.00 11.65 153 VAL A O 1
ATOM 1137 N N . VAL A 1 154 ? 84.344 8.537 10.288 1.00 12.80 154 VAL A N 1
ATOM 1138 C CA . VAL A 1 154 ? 83.605 9.754 10.512 1.00 12.29 154 VAL A CA 1
ATOM 1139 C C . VAL A 1 154 ? 82.487 9.552 11.517 1.00 11.80 154 VAL A C 1
ATOM 1140 O O . VAL A 1 154 ? 81.926 8.474 11.650 1.00 12.29 154 VAL A O 1
ATOM 1144 N N . LEU A 1 155 ? 82.230 10.601 12.276 1.00 12.53 155 LEU A N 1
ATOM 1145 C CA . LEU A 1 155 ? 81.050 10.704 13.111 1.00 13.15 155 LEU A CA 1
ATOM 1146 C C . LEU A 1 155 ? 80.252 11.874 12.579 1.00 13.27 155 LEU A C 1
ATOM 1147 O O . LEU A 1 155 ? 80.816 12.964 12.469 1.00 13.96 155 LEU A O 1
ATOM 1152 N N . LEU A 1 156 ? 78.998 11.616 12.204 1.00 13.15 156 LEU A N 1
ATOM 1153 C CA . LEU A 1 156 ? 78.041 12.656 11.804 1.00 13.89 156 LEU A CA 1
ATOM 1154 C C . LEU A 1 156 ? 77.015 12.838 12.931 1.00 15.80 156 LEU A C 1
ATOM 1155 O O . LEU A 1 156 ? 76.603 11.876 13.587 1.00 15.66 156 LEU A O 1
ATOM 1160 N N . SER A 1 157 ? 76.597 14.073 13.175 1.00 17.33 157 SER A N 1
ATOM 1161 C CA . SER A 1 157 ? 75.606 14.329 14.219 1.00 18.88 157 SER A CA 1
ATOM 1162 C C . SER A 1 157 ? 74.433 15.099 13.661 1.00 19.82 157 SER A C 1
ATOM 1163 O O . SER A 1 157 ? 74.594 15.906 12.751 1.00 17.66 157 SER A O 1
ATOM 1166 N N . ARG A 1 158 ? 73.248 14.854 14.196 1.00 23.33 158 ARG A N 1
ATOM 1167 C CA . ARG A 1 158 ? 72.078 15.568 13.700 1.00 27.47 158 ARG A CA 1
ATOM 1168 C C . ARG A 1 158 ? 72.238 17.062 14.026 1.00 29.58 158 ARG A C 1
ATOM 1169 O O . ARG A 1 158 ? 72.758 17.434 15.083 1.00 30.29 158 ARG A O 1
ATOM 1177 N N . GLN A 1 159 ? 71.853 17.917 13.081 1.00 31.59 159 GLN A N 1
ATOM 1178 C CA . GLN A 1 159 ? 72.132 19.351 13.167 1.00 33.65 159 GLN A CA 1
ATOM 1179 C C . GLN A 1 159 ? 71.160 20.012 14.150 1.00 34.12 159 GLN A C 1
ATOM 1180 O O . GLN A 1 159 ? 70.101 19.447 14.427 1.00 35.56 159 GLN A O 1
ATOM 1186 N N . LYS B 1 2 ? 74.713 6.173 26.825 1.00 27.24 2 LYS B N 1
ATOM 1187 C CA . LYS B 1 2 ? 76.110 5.778 26.510 1.00 25.87 2 LYS B CA 1
ATOM 1188 C C . LYS B 1 2 ? 76.132 5.170 25.103 1.00 23.65 2 LYS B C 1
ATOM 1189 O O . LYS B 1 2 ? 75.228 4.426 24.699 1.00 23.24 2 LYS B O 1
ATOM 1195 N N . ILE B 1 3 ? 77.147 5.548 24.348 1.00 20.27 3 ILE B N 1
ATOM 1196 C CA . ILE B 1 3 ? 77.381 5.041 23.009 1.00 18.58 3 ILE B CA 1
ATOM 1197 C C . ILE B 1 3 ? 78.733 4.338 23.069 1.00 16.04 3 ILE B C 1
ATOM 1198 O O . ILE B 1 3 ? 79.637 4.803 23.737 1.00 15.78 3 ILE B O 1
ATOM 1203 N N . ARG B 1 4 ? 78.860 3.184 22.399 1.00 14.73 4 ARG B N 1
ATOM 1204 C CA . ARG B 1 4 ? 80.109 2.425 22.366 1.00 13.00 4 ARG B CA 1
ATOM 1205 C C . ARG B 1 4 ? 80.453 2.055 20.911 1.00 12.48 4 ARG B C 1
ATOM 1206 O O . ARG B 1 4 ? 79.568 1.640 20.149 1.00 12.24 4 ARG B O 1
ATOM 1214 N N . ILE B 1 5 ? 81.732 2.185 20.565 1.00 12.00 5 ILE B N 1
ATOM 1215 C CA . ILE B 1 5 ? 82.262 1.916 19.212 1.00 13.21 5 ILE B CA 1
ATOM 1216 C C . ILE B 1 5 ? 82.889 0.522 19.149 1.00 12.20 5 ILE B C 1
ATOM 1217 O O . ILE B 1 5 ? 83.522 0.095 20.099 1.00 11.91 5 ILE B O 1
ATOM 1222 N N . GLY B 1 6 ? 82.763 -0.151 17.998 1.00 11.26 6 GLY B N 1
ATOM 1223 C CA . GLY B 1 6 ? 83.525 -1.364 17.745 1.00 11.08 6 GLY B CA 1
ATOM 1224 C C . GLY B 1 6 ? 84.050 -1.446 16.327 1.00 10.75 6 GLY B C 1
ATOM 1225 O O . GLY B 1 6 ? 83.512 -0.813 15.424 1.00 11.75 6 GLY B O 1
ATOM 1226 N N . HIS B 1 7 ? 85.104 -2.219 16.151 1.00 10.23 7 HIS B N 1
ATOM 1227 C CA . HIS B 1 7 ? 85.729 -2.457 14.857 1.00 10.84 7 HIS B CA 1
ATOM 1228 C C . HIS B 1 7 ? 85.937 -3.938 14.657 1.00 10.59 7 HIS B C 1
ATOM 1229 O O . HIS B 1 7 ? 86.367 -4.617 15.563 1.00 12.42 7 HIS B O 1
ATOM 1236 N N . GLY B 1 8 ? 85.666 -4.415 13.444 1.00 10.09 8 GLY B N 1
ATOM 1237 C CA . GLY B 1 8 ? 85.937 -5.786 13.068 1.00 10.34 8 GLY B CA 1
ATOM 1238 C C . GLY B 1 8 ? 86.705 -5.899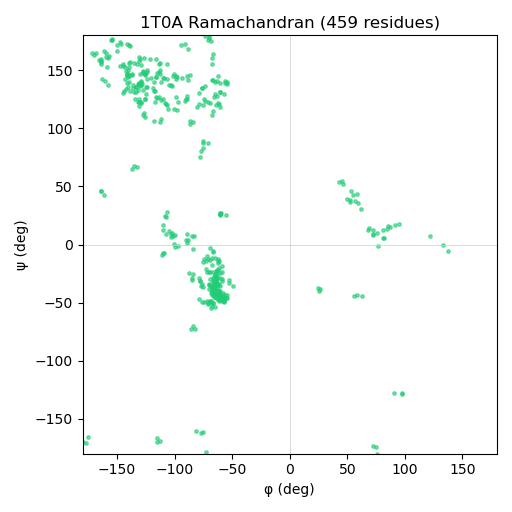 11.773 1.00 11.61 8 GLY B C 1
ATOM 1239 O O . GLY B 1 8 ? 86.522 -5.090 10.880 1.00 10.76 8 GLY B O 1
ATOM 1240 N N . PHE B 1 9 ? 87.551 -6.919 11.696 1.00 11.07 9 PHE B N 1
ATOM 1241 C CA . PHE B 1 9 ? 88.320 -7.213 10.493 1.00 11.16 9 PHE B CA 1
ATOM 1242 C C . PHE B 1 9 ? 88.432 -8.708 10.343 1.00 10.65 9 PHE B C 1
ATOM 1243 O O . PHE B 1 9 ? 88.712 -9.423 11.284 1.00 11.21 9 PHE B O 1
ATOM 1251 N N . ASP B 1 10 ? 88.151 -9.223 9.147 1.00 10.35 10 ASP B N 1
ATOM 1252 C CA . ASP B 1 10 ? 88.321 -10.648 8.861 1.00 9.88 10 ASP B CA 1
ATOM 1253 C C . ASP B 1 10 ? 88.781 -10.882 7.442 1.00 10.46 10 ASP B C 1
ATOM 1254 O O . ASP B 1 10 ? 88.539 -10.064 6.575 1.00 10.08 10 ASP B O 1
ATOM 1259 N N . VAL B 1 11 ? 89.464 -12.013 7.257 1.00 10.01 11 VAL B N 1
ATOM 1260 C CA . VAL B 1 11 ? 89.924 -12.478 5.965 1.00 10.94 11 VAL B CA 1
ATOM 1261 C C . VAL B 1 11 ? 89.735 -13.979 5.914 1.00 10.76 11 VAL B C 1
ATOM 1262 O O . VAL B 1 11 ? 90.077 -14.690 6.859 1.00 11.74 11 VAL B O 1
ATOM 1266 N N . HIS B 1 12 ? 89.209 -14.461 4.788 1.00 11.47 12 HIS B N 1
ATOM 1267 C CA . HIS B 1 12 ? 89.349 -15.853 4.386 1.00 12.15 12 HIS B CA 1
ATOM 1268 C C . HIS B 1 12 ? 89.842 -16.007 2.955 1.00 12.30 12 HIS B C 1
ATOM 1269 O O . HIS B 1 12 ? 89.677 -15.127 2.128 1.00 11.67 12 HIS B O 1
ATOM 1276 N N . LYS B 1 13 ? 90.479 -17.142 2.711 1.00 13.56 13 LYS B N 1
ATOM 1277 C CA . LYS B 1 13 ? 91.010 -17.447 1.388 1.00 14.65 13 LYS B CA 1
ATOM 1278 C C . LYS B 1 13 ? 89.976 -18.155 0.545 1.00 15.17 13 LYS B C 1
ATOM 1279 O O . LYS B 1 13 ? 89.168 -18.921 1.068 1.00 15.23 13 LYS B O 1
ATOM 1285 N N . PHE B 1 14 ? 89.989 -17.875 -0.751 1.00 15.03 14 PHE B N 1
ATOM 1286 C CA . PHE B 1 14 ? 89.242 -18.683 -1.703 1.00 15.99 14 PHE B CA 1
ATOM 1287 C C . PHE B 1 14 ? 89.838 -20.104 -1.816 1.00 17.76 14 PHE B C 1
ATOM 1288 O O . PHE B 1 14 ? 91.013 -20.358 -1.556 1.00 16.64 14 PHE B O 1
ATOM 1296 N N . GLY B 1 15 ? 89.010 -21.054 -2.224 1.00 20.65 15 GLY B N 1
ATOM 1297 C CA . GLY B 1 15 ? 89.481 -22.398 -2.525 1.00 21.56 15 GLY B CA 1
ATOM 1298 C C . GLY B 1 15 ? 88.637 -23.542 -2.036 1.00 23.80 15 GLY B C 1
ATOM 1299 O O . GLY B 1 15 ? 88.942 -24.711 -2.313 1.00 24.56 15 GLY B O 1
ATOM 1300 N N . GLU B 1 16 ? 87.592 -23.253 -1.269 1.00 24.68 16 GLU B N 1
ATOM 1301 C CA . GLU B 1 16 ? 86.737 -24.301 -0.754 1.00 26.14 16 GLU B CA 1
ATOM 1302 C C . GLU B 1 16 ? 85.603 -24.527 -1.737 1.00 25.45 16 GLU B C 1
ATOM 1303 O O . GLU B 1 16 ? 84.887 -23.579 -2.076 1.00 25.41 16 GLU B O 1
ATOM 1309 N N . PRO B 1 17 ? 85.437 -25.763 -2.226 1.00 24.89 17 PRO B N 1
ATOM 1310 C CA . PRO B 1 17 ? 84.388 -26.064 -3.206 1.00 23.87 17 PRO B CA 1
ATOM 1311 C C . PRO B 1 17 ? 83.021 -26.162 -2.543 1.00 22.13 17 PRO B C 1
ATOM 1312 O O . PRO B 1 17 ? 82.503 -27.242 -2.203 1.00 24.20 17 PRO B O 1
ATOM 1316 N N . ARG B 1 18 ? 82.445 -24.983 -2.309 1.00 17.90 18 ARG B N 1
ATOM 1317 C CA . ARG B 1 18 ? 81.122 -24.858 -1.692 1.00 13.57 18 ARG B CA 1
ATOM 1318 C C . ARG B 1 18 ? 80.494 -23.508 -1.942 1.00 14.49 18 ARG B C 1
ATOM 1319 O O . ARG B 1 18 ? 81.211 -22.613 -2.362 1.00 12.62 18 ARG B O 1
ATOM 1327 N N . PRO B 1 19 ? 79.199 -23.302 -1.696 1.00 18.05 19 PRO B N 1
ATOM 1328 C CA . PRO B 1 19 ? 78.585 -22.007 -1.963 1.00 19.02 19 PRO B CA 1
ATOM 1329 C C . PRO B 1 19 ? 79.324 -20.861 -1.263 1.00 17.68 19 PRO B C 1
ATOM 1330 O O . PRO B 1 19 ? 79.741 -20.984 -0.128 1.00 17.09 19 PRO B O 1
ATOM 1334 N N . LEU B 1 20 ? 79.445 -19.760 -1.974 1.00 18.52 20 LEU B N 1
ATOM 1335 C CA . LEU B 1 20 ? 80.049 -18.544 -1.444 1.00 18.21 20 LEU B CA 1
ATOM 1336 C C . LEU B 1 20 ? 78.957 -17.762 -0.739 1.00 17.53 20 LEU B C 1
ATOM 1337 O O . LEU B 1 20 ? 78.119 -17.156 -1.402 1.00 18.20 20 LEU B O 1
ATOM 1342 N N . ILE B 1 21 ? 78.958 -17.798 0.587 1.00 16.34 21 ILE B N 1
ATOM 1343 C CA . ILE B 1 21 ? 77.956 -17.095 1.368 1.00 15.47 21 ILE B CA 1
ATOM 1344 C C . ILE B 1 21 ? 78.616 -15.865 2.020 1.00 14.23 21 ILE B C 1
ATOM 1345 O O . ILE B 1 21 ? 79.583 -16.001 2.770 1.00 14.73 21 ILE B O 1
ATOM 1350 N N . LEU B 1 22 ? 78.097 -14.690 1.683 1.00 12.80 22 LEU B N 1
ATOM 1351 C CA . LEU B 1 22 ? 78.629 -13.409 2.150 1.00 12.71 22 LEU B CA 1
ATOM 1352 C C . LEU B 1 22 ? 77.494 -12.592 2.729 1.00 11.92 22 LEU B C 1
ATOM 1353 O O . LEU B 1 22 ? 76.544 -12.296 2.032 1.00 12.78 22 LEU B O 1
ATOM 1358 N N . CYS B 1 23 ? 77.617 -12.196 3.987 1.00 12.03 23 CYS B N 1
ATOM 1359 C CA . CYS B 1 23 ? 76.577 -11.468 4.691 1.00 12.41 23 CYS B CA 1
ATOM 1360 C C . CYS B 1 23 ? 75.219 -12.176 4.546 1.00 13.45 23 CYS B C 1
ATOM 1361 O O . CYS B 1 23 ? 74.181 -11.535 4.349 1.00 14.32 23 CYS B O 1
ATOM 1364 N N . GLY B 1 24 ? 75.267 -13.496 4.609 1.00 12.90 24 GLY B N 1
ATOM 1365 C CA . GLY B 1 24 ? 74.099 -14.369 4.626 1.00 13.75 24 GLY B CA 1
ATOM 1366 C C . GLY B 1 24 ? 73.503 -14.616 3.254 1.00 14.71 24 GLY B C 1
ATOM 1367 O O . GLY B 1 24 ? 72.461 -15.270 3.154 1.00 15.90 24 GLY B O 1
ATOM 1368 N N . VAL B 1 25 ? 74.160 -14.130 2.217 1.00 14.68 25 VAL B N 1
ATOM 1369 C CA . VAL B 1 25 ? 73.633 -14.164 0.849 1.00 15.40 25 VAL B CA 1
ATOM 1370 C C . VAL B 1 25 ? 74.552 -15.009 -0.024 1.00 16.24 25 VAL B C 1
ATOM 1371 O O . VAL B 1 25 ? 75.772 -14.834 -0.023 1.00 15.08 25 VAL B O 1
ATOM 1375 N N . GLU B 1 26 ? 73.969 -15.925 -0.796 1.00 17.56 26 GLU B N 1
ATOM 1376 C CA . GLU B 1 26 ? 74.743 -16.780 -1.690 1.00 19.51 26 GLU B CA 1
ATOM 1377 C C . GLU B 1 26 ? 75.056 -15.980 -2.932 1.00 19.40 26 GLU B C 1
ATOM 1378 O O . GLU B 1 26 ? 74.170 -15.495 -3.609 1.00 20.11 26 GLU B O 1
ATOM 1384 N N . VAL B 1 27 ? 76.336 -15.778 -3.193 1.00 19.43 27 VAL B N 1
ATOM 1385 C CA . VAL B 1 27 ? 76.776 -15.002 -4.342 1.00 19.12 27 VAL B CA 1
ATOM 1386 C C . VAL B 1 27 ? 77.422 -15.988 -5.343 1.00 19.94 27 VAL B C 1
ATOM 1387 O O . VAL B 1 27 ? 78.316 -16.740 -4.982 1.00 18.54 27 VAL B O 1
ATOM 1391 N N . PRO B 1 28 ? 76.964 -16.015 -6.596 1.00 20.86 28 PRO B N 1
ATOM 1392 C CA . PRO B 1 28 ? 77.566 -16.940 -7.558 1.00 21.43 28 PRO B CA 1
ATOM 1393 C C . PRO B 1 28 ? 79.048 -16.685 -7.761 1.00 21.27 28 PRO B C 1
ATOM 1394 O O . PRO B 1 28 ? 79.456 -15.538 -7.962 1.00 21.83 28 PRO B O 1
ATOM 1398 N N . TYR B 1 29 ? 79.815 -17.759 -7.685 1.00 21.71 29 TYR B N 1
ATOM 1399 C CA . TYR B 1 29 ? 81.252 -17.736 -7.940 1.00 22.93 29 TYR B CA 1
ATOM 1400 C C . TYR B 1 29 ? 81.824 -19.145 -8.122 1.00 23.95 29 TYR B C 1
ATOM 1401 O O . TYR B 1 29 ? 81.271 -20.127 -7.642 1.00 24.46 29 TYR B O 1
ATOM 1410 N N . GLU B 1 30 ? 82.987 -19.218 -8.771 1.00 25.56 30 GLU B N 1
ATOM 1411 C CA . GLU B 1 30 ? 83.626 -20.498 -9.112 1.00 26.66 30 GLU B CA 1
ATOM 1412 C C . GLU B 1 30 ? 84.059 -21.313 -7.895 1.00 25.56 30 GLU B C 1
ATOM 1413 O O . GLU B 1 30 ? 84.178 -22.538 -7.948 1.00 26.22 30 GLU B O 1
ATOM 1419 N N . THR B 1 31 ? 84.314 -20.629 -6.780 1.00 23.49 31 THR B N 1
ATOM 1420 C CA . THR B 1 31 ? 84.752 -21.300 -5.585 1.00 22.24 31 THR B CA 1
ATOM 1421 C C . THR B 1 31 ? 84.183 -20.552 -4.372 1.00 20.50 31 THR B C 1
ATOM 1422 O O . THR B 1 31 ? 83.556 -19.509 -4.531 1.00 20.83 31 THR B O 1
ATOM 1426 N N . GLY B 1 32 ? 84.378 -21.139 -3.208 1.00 20.16 32 GLY B N 1
ATOM 1427 C CA . GLY B 1 32 ? 83.949 -20.568 -1.949 1.00 18.74 32 GLY B CA 1
ATOM 1428 C C . GLY B 1 32 ? 85.137 -20.245 -1.076 1.00 17.86 32 GLY B C 1
ATOM 1429 O O . GLY B 1 32 ? 86.294 -20.320 -1.524 1.00 18.09 32 GLY B O 1
ATOM 1430 N N . LEU B 1 33 ? 84.845 -19.912 0.171 1.00 16.23 33 LEU B N 1
ATOM 1431 C CA . LEU B 1 33 ? 85.860 -19.500 1.131 1.00 15.25 33 LEU B CA 1
ATOM 1432 C C . LEU B 1 33 ? 86.205 -20.603 2.087 1.00 16.27 33 LEU B C 1
ATOM 1433 O O . LEU B 1 33 ? 85.321 -21.285 2.618 1.00 16.65 33 LEU B O 1
ATOM 1438 N N . VAL B 1 34 ? 87.496 -20.769 2.338 1.00 16.43 34 VAL B N 1
ATOM 1439 C CA . VAL B 1 34 ? 88.001 -21.708 3.312 1.00 17.29 34 VAL B CA 1
ATOM 1440 C C . VAL B 1 34 ? 87.747 -21.208 4.742 1.00 18.01 34 VAL B C 1
ATOM 1441 O O . VAL B 1 34 ? 88.156 -20.109 5.112 1.00 17.73 34 VAL B O 1
ATOM 1445 N N . ALA B 1 35 ? 87.066 -22.021 5.541 1.00 17.70 35 ALA B N 1
ATOM 1446 C CA . ALA B 1 35 ? 86.902 -21.703 6.965 1.00 17.97 35 ALA B CA 1
ATOM 1447 C C . ALA B 1 35 ? 86.359 -22.894 7.723 1.00 18.32 35 ALA B C 1
ATOM 1448 O O . ALA B 1 35 ? 85.855 -23.831 7.124 1.00 19.18 35 ALA B O 1
ATOM 1450 N N . HIS B 1 36 ? 86.477 -22.816 9.040 1.00 19.47 36 HIS B N 1
ATOM 1451 C CA . HIS B 1 36 ? 85.894 -23.812 9.923 1.00 19.29 36 HIS B CA 1
ATOM 1452 C C . HIS B 1 36 ? 84.373 -23.794 9.819 1.00 19.15 36 HIS B C 1
ATOM 1453 O O . HIS B 1 36 ? 83.748 -24.827 9.581 1.00 18.57 36 HIS B O 1
ATOM 1460 N N . SER B 1 37 ? 83.798 -22.609 10.006 1.00 18.68 37 SER B N 1
ATOM 1461 C CA . SER B 1 37 ? 82.364 -22.383 9.854 1.00 18.30 37 SER B CA 1
ATOM 1462 C C . SER B 1 37 ? 82.033 -22.319 8.362 1.00 17.88 37 SER B C 1
ATOM 1463 O O . SER B 1 37 ? 82.838 -22.732 7.525 1.00 17.70 37 SER B O 1
ATOM 1466 N N . ASP B 1 38 ? 80.865 -21.771 8.016 1.00 16.18 38 ASP B N 1
ATOM 1467 C CA . ASP B 1 38 ? 80.450 -21.595 6.624 1.00 16.09 38 ASP B CA 1
ATOM 1468 C C . ASP B 1 38 ? 81.283 -20.593 5.806 1.00 15.62 38 ASP B C 1
ATOM 1469 O O . ASP B 1 38 ? 81.049 -20.436 4.604 1.00 17.30 38 ASP B O 1
ATOM 1474 N N . GLY B 1 39 ? 82.208 -19.909 6.472 1.00 15.50 39 GLY B N 1
ATOM 1475 C CA . GLY B 1 39 ? 83.168 -19.034 5.806 1.00 15.37 39 GLY B CA 1
ATOM 1476 C C . GLY B 1 39 ? 82.672 -17.636 5.527 1.00 14.02 39 GLY B C 1
ATOM 1477 O O . GLY B 1 39 ? 83.293 -16.913 4.758 1.00 14.38 39 GLY B O 1
ATOM 1478 N N . ASP B 1 40 ? 81.553 -17.251 6.137 1.00 13.36 40 ASP B N 1
ATOM 1479 C CA . ASP B 1 40 ? 81.021 -15.932 5.930 1.00 13.07 40 ASP B CA 1
ATOM 1480 C C . ASP B 1 40 ? 81.851 -14.815 6.583 1.00 12.81 40 ASP B C 1
ATOM 1481 O O . ASP B 1 40 ? 81.601 -14.365 7.704 1.00 11.52 40 ASP B O 1
ATOM 1486 N N . VAL B 1 41 ? 82.826 -14.350 5.828 1.00 11.25 41 VAL B N 1
ATOM 1487 C CA . VAL B 1 41 ? 83.802 -13.377 6.298 1.00 11.31 41 VAL B CA 1
ATOM 1488 C C . VAL B 1 41 ? 83.110 -12.058 6.650 1.00 11.39 41 VAL B C 1
ATOM 1489 O O . VAL B 1 41 ? 83.580 -11.333 7.506 1.00 11.79 41 VAL B O 1
ATOM 1493 N N . VAL B 1 42 ? 82.006 -11.745 5.987 1.00 11.30 42 VAL B N 1
ATOM 1494 C CA . VAL B 1 42 ? 81.321 -10.488 6.279 1.00 10.71 42 VAL B CA 1
ATOM 1495 C C . VAL B 1 42 ? 80.666 -10.566 7.670 1.00 10.78 42 VAL B C 1
ATOM 1496 O O . VAL B 1 42 ? 80.826 -9.654 8.492 1.00 11.03 42 VAL B O 1
ATOM 1500 N N . LEU B 1 43 ? 79.922 -11.624 7.930 1.00 10.99 43 LEU B N 1
ATOM 1501 C CA . LEU B 1 43 ? 79.280 -11.757 9.242 1.00 11.04 43 LEU B CA 1
ATOM 1502 C C . LEU B 1 43 ? 80.302 -11.894 10.364 1.00 11.28 43 LEU B C 1
ATOM 1503 O O . LEU B 1 43 ? 80.080 -11.415 11.469 1.00 11.94 43 LEU B O 1
ATOM 1508 N N . HIS B 1 44 ? 81.435 -12.535 10.106 1.00 10.39 44 HIS B N 1
ATOM 1509 C CA . HIS B 1 44 ? 82.474 -12.622 11.120 1.00 10.16 44 HIS B CA 1
ATOM 1510 C C . HIS B 1 44 ? 82.986 -11.241 11.506 1.00 9.89 44 HIS B C 1
ATOM 1511 O O . HIS B 1 44 ? 83.156 -10.959 12.680 1.00 11.11 44 HIS B O 1
ATOM 1518 N N . ALA B 1 45 ? 83.309 -10.401 10.528 1.00 10.15 45 ALA B N 1
ATOM 1519 C CA . ALA B 1 45 ? 83.820 -9.059 10.821 1.00 9.76 45 ALA B CA 1
ATOM 1520 C C . ALA B 1 45 ? 82.798 -8.240 11.615 1.00 9.77 45 ALA B C 1
ATOM 1521 O O . ALA B 1 45 ? 83.150 -7.547 12.573 1.00 10.27 45 ALA B O 1
ATOM 1523 N N . ILE B 1 46 ? 81.516 -8.358 11.267 1.00 9.83 46 ILE B N 1
ATOM 1524 C CA . ILE B 1 46 ? 80.461 -7.651 11.982 1.00 10.15 46 ILE B CA 1
ATOM 1525 C C . ILE B 1 46 ? 80.344 -8.171 13.411 1.00 10.18 46 ILE B C 1
ATOM 1526 O O . ILE B 1 46 ? 80.209 -7.389 14.353 1.00 10.80 46 ILE B O 1
ATOM 1531 N N . SER B 1 47 ? 80.428 -9.487 13.566 1.00 10.26 47 SER B N 1
ATOM 1532 C CA . SER B 1 47 ? 80.355 -10.103 14.894 1.00 10.09 47 SER B CA 1
ATOM 1533 C C . SER B 1 47 ? 81.484 -9.618 15.783 1.00 10.66 47 SER B C 1
ATOM 1534 O O . SER B 1 47 ? 81.250 -9.266 16.956 1.00 11.44 47 SER B O 1
ATOM 1537 N N . ASP B 1 48 ? 82.703 -9.537 15.229 1.00 9.83 48 ASP B N 1
ATOM 1538 C CA . ASP B 1 48 ? 83.845 -9.058 15.992 1.00 10.27 48 ASP B CA 1
ATOM 1539 C C . ASP B 1 48 ? 83.638 -7.574 16.357 1.00 10.49 48 ASP B C 1
ATOM 1540 O O . ASP B 1 48 ? 84.068 -7.142 17.412 1.00 10.45 48 ASP B O 1
ATOM 1545 N N . ALA B 1 49 ? 83.045 -6.779 15.468 1.00 9.78 49 ALA B N 1
ATOM 1546 C CA . ALA B 1 49 ? 82.790 -5.369 15.794 1.00 9.80 49 ALA B CA 1
ATOM 1547 C C . ALA B 1 49 ? 81.809 -5.245 16.954 1.00 10.19 49 ALA B C 1
ATOM 1548 O O . ALA B 1 49 ? 81.961 -4.391 17.811 1.00 10.40 49 ALA B O 1
ATOM 1550 N N . ILE B 1 50 ? 80.784 -6.094 16.966 1.00 10.45 50 ILE B N 1
ATOM 1551 C CA . ILE B 1 50 ? 79.819 -6.090 18.065 1.00 10.25 50 ILE B CA 1
ATOM 1552 C C . ILE B 1 50 ? 80.451 -6.548 19.392 1.00 10.40 50 ILE B C 1
ATOM 1553 O O . ILE B 1 50 ? 80.313 -5.880 20.398 1.00 10.43 50 ILE B O 1
ATOM 1558 N N . LEU B 1 51 ? 81.138 -7.683 19.398 1.00 10.22 51 LEU B N 1
ATOM 1559 C CA . LEU B 1 51 ? 81.879 -8.135 20.567 1.00 10.38 51 LEU B CA 1
ATOM 1560 C C . LEU B 1 51 ? 82.855 -7.053 21.023 1.00 11.13 51 LEU B C 1
ATOM 1561 O O . LEU B 1 51 ? 82.979 -6.766 22.212 1.00 11.55 51 LEU B O 1
ATOM 1566 N N . GLY B 1 52 ? 83.540 -6.435 20.062 1.00 10.33 52 GLY B N 1
ATOM 1567 C CA . GLY B 1 52 ? 84.533 -5.426 20.351 1.00 10.33 52 GLY B CA 1
ATOM 1568 C C . GLY B 1 52 ? 83.950 -4.209 21.044 1.00 10.50 52 GLY B C 1
ATOM 1569 O O . GLY B 1 52 ? 84.505 -3.721 22.026 1.00 10.88 52 GLY B O 1
ATOM 1570 N N . ALA B 1 53 ? 82.808 -3.742 20.556 1.00 10.47 53 ALA B N 1
ATOM 1571 C CA . ALA B 1 53 ? 82.138 -2.589 21.126 1.00 10.83 53 ALA B CA 1
ATOM 1572 C C . ALA B 1 53 ? 81.779 -2.864 22.549 1.00 11.79 53 ALA B C 1
ATOM 1573 O O . ALA B 1 53 ? 81.869 -1.955 23.369 1.00 12.36 53 ALA B O 1
ATOM 1583 N N . ALA B 1 55 ? 83.347 -4.994 24.594 1.00 12.15 55 ALA B N 1
ATOM 1584 C CA . ALA B 1 55 ? 84.507 -5.459 25.332 1.00 12.35 55 ALA B CA 1
ATOM 1585 C C . ALA B 1 55 ? 84.336 -6.904 25.793 1.00 13.23 55 ALA B C 1
ATOM 1586 O O . ALA B 1 55 ? 84.682 -7.273 26.928 1.00 13.66 55 ALA B O 1
ATOM 1588 N N . LEU B 1 56 ? 83.867 -7.726 24.856 1.00 12.95 56 LEU B N 1
ATOM 1589 C CA . LEU B 1 56 ? 83.625 -9.145 25.095 1.00 14.33 56 LEU B CA 1
ATOM 1590 C C . LEU B 1 56 ? 84.595 -10.057 24.359 1.00 15.54 56 LEU B C 1
ATOM 1591 O O . LEU B 1 56 ? 84.367 -11.267 24.247 1.00 17.13 56 LEU B O 1
ATOM 1596 N N . GLY B 1 57 ? 85.710 -9.508 23.896 1.00 13.49 57 GLY B N 1
ATOM 1597 C CA . GLY B 1 57 ? 86.738 -10.291 23.243 1.00 13.62 57 GLY B CA 1
ATOM 1598 C C . GLY B 1 57 ? 86.552 -10.378 21.741 1.00 13.78 57 GLY B C 1
ATOM 1599 O O . GLY B 1 57 ? 86.465 -9.355 21.072 1.00 12.67 57 GLY B O 1
ATOM 1600 N N . ASP B 1 58 ? 86.556 -11.592 21.213 1.00 12.81 58 ASP B N 1
ATOM 1601 C CA . ASP B 1 58 ? 86.460 -11.784 19.779 1.00 12.97 58 ASP B CA 1
ATOM 1602 C C . ASP B 1 58 ? 85.852 -13.155 19.446 1.00 13.44 58 ASP B C 1
ATOM 1603 O O . ASP B 1 58 ? 85.648 -13.986 20.331 1.00 12.63 58 ASP B O 1
ATOM 1608 N N . ILE B 1 59 ? 85.626 -13.424 18.178 1.00 13.13 59 ILE B N 1
ATOM 1609 C CA . ILE B 1 59 ? 84.957 -14.663 17.766 1.00 14.02 59 ILE B CA 1
ATOM 1610 C C . ILE B 1 59 ? 85.856 -15.874 17.955 1.00 15.58 59 ILE B C 1
ATOM 1611 O O . ILE B 1 59 ? 85.364 -16.985 18.058 1.00 16.16 59 ILE B O 1
ATOM 1616 N N . GLY B 1 60 ? 87.163 -15.682 17.978 1.00 15.59 60 GLY B N 1
ATOM 1617 C CA . GLY B 1 60 ? 88.056 -16.790 18.297 1.00 16.97 60 GLY B CA 1
ATOM 1618 C C . GLY B 1 60 ? 87.904 -17.321 19.717 1.00 18.51 60 GLY B C 1
ATOM 1619 O O . GLY B 1 60 ? 88.130 -18.511 19.986 1.00 19.97 60 GLY B O 1
ATOM 1620 N N . LYS B 1 61 ? 87.558 -16.430 20.635 1.00 19.01 61 LYS B N 1
ATOM 1621 C CA . LYS B 1 61 ? 87.295 -16.804 22.032 1.00 20.11 61 LYS B CA 1
ATOM 1622 C C . LYS B 1 61 ? 85.953 -17.517 22.163 1.00 19.58 61 LYS B C 1
ATOM 1623 O O . LYS B 1 61 ? 85.860 -18.561 22.830 1.00 21.59 61 LYS B O 1
ATOM 1629 N N . HIS B 1 62 ? 84.915 -16.911 21.586 1.00 18.87 62 HIS B N 1
ATOM 1630 C CA . HIS B 1 62 ? 83.545 -17.369 21.764 1.00 18.52 62 HIS B CA 1
ATOM 1631 C C . HIS B 1 62 ? 83.235 -18.624 20.936 1.00 19.17 62 HIS B C 1
ATOM 1632 O O . HIS B 1 62 ? 82.448 -19.461 21.377 1.00 19.24 62 HIS B O 1
ATOM 1639 N N . PHE B 1 63 ? 83.832 -18.738 19.751 1.00 17.98 63 PHE B N 1
ATOM 1640 C CA . PHE B 1 63 ? 83.486 -19.777 18.776 1.00 17.40 63 PHE B CA 1
ATOM 1641 C C . PHE B 1 63 ? 84.763 -20.402 18.193 1.00 17.27 63 PHE B C 1
ATOM 1642 O O . PHE B 1 63 ? 85.057 -20.240 17.005 1.00 17.74 63 PHE B O 1
ATOM 1650 N N . PRO B 1 64 ? 85.522 -21.121 19.018 1.00 18.78 64 PRO B N 1
ATOM 1651 C CA . PRO B 1 64 ? 86.863 -21.562 18.609 1.00 19.18 64 PRO B CA 1
ATOM 1652 C C . PRO B 1 64 ? 86.849 -22.591 17.480 1.00 19.87 64 PRO B C 1
ATOM 1653 O O . PRO B 1 64 ? 85.996 -23.476 17.442 1.00 18.81 64 PRO B O 1
ATOM 1657 N N . ASP B 1 65 ? 87.811 -22.467 16.566 1.00 20.57 65 ASP B N 1
ATOM 1658 C CA . ASP B 1 65 ? 87.939 -23.377 15.435 1.00 22.21 65 ASP B CA 1
ATOM 1659 C C . ASP B 1 65 ? 88.379 -24.794 15.822 1.00 22.49 65 ASP B C 1
ATOM 1660 O O . ASP B 1 65 ? 88.308 -25.707 15.005 1.00 22.23 65 ASP B O 1
ATOM 1665 N N . THR B 1 66 ? 88.844 -24.968 17.047 1.00 22.67 66 THR B N 1
ATOM 1666 C CA . THR B 1 66 ? 89.196 -26.284 17.564 1.00 22.93 66 THR B CA 1
ATOM 1667 C C . THR B 1 66 ? 87.951 -27.099 17.916 1.00 23.13 66 THR B C 1
ATOM 1668 O O . THR B 1 66 ? 88.046 -28.296 18.118 1.00 23.59 66 THR B O 1
ATOM 1672 N N . ASP B 1 67 ? 86.796 -26.445 18.005 1.00 21.90 67 ASP B N 1
ATOM 1673 C CA . ASP B 1 67 ? 85.554 -27.096 18.413 1.00 21.92 67 ASP B CA 1
ATOM 1674 C C . ASP B 1 67 ? 84.685 -27.500 17.216 1.00 21.55 67 ASP B C 1
ATOM 1675 O O . ASP B 1 67 ? 84.184 -26.655 16.480 1.00 19.24 67 ASP B O 1
ATOM 1680 N N . ALA B 1 68 ? 84.475 -28.805 17.043 1.00 21.42 68 ALA B N 1
ATOM 1681 C CA . ALA B 1 68 ? 83.620 -29.322 15.987 1.00 21.63 68 ALA B CA 1
ATOM 1682 C C . ALA B 1 68 ? 82.165 -28.847 16.016 1.00 21.22 68 ALA B C 1
ATOM 1683 O O . ALA B 1 68 ? 81.484 -28.943 15.004 1.00 22.01 68 ALA B O 1
ATOM 1685 N N . ALA B 1 69 ? 81.688 -28.344 17.148 1.00 21.94 69 ALA B N 1
ATOM 1686 C CA . ALA B 1 69 ? 80.335 -27.747 17.255 1.00 21.11 69 ALA B CA 1
ATOM 1687 C C . ALA B 1 69 ? 80.114 -26.669 16.192 1.00 21.51 69 ALA B C 1
ATOM 1688 O O . ALA B 1 69 ? 79.007 -26.469 15.692 1.00 20.83 69 ALA B O 1
ATOM 1690 N N . TYR B 1 70 ? 81.203 -25.995 15.801 1.00 20.45 70 TYR B N 1
ATOM 1691 C CA . TYR B 1 70 ? 81.097 -24.883 14.848 1.00 20.52 70 TYR B CA 1
ATOM 1692 C C . TYR B 1 70 ? 81.447 -25.233 13.408 1.00 20.86 70 TYR B C 1
ATOM 1693 O O . TYR B 1 70 ? 81.337 -24.394 12.528 1.00 19.95 70 TYR B O 1
ATOM 1702 N N . LYS B 1 71 ? 81.854 -26.472 13.145 1.00 21.33 71 LYS B N 1
ATOM 1703 C CA . LYS B 1 71 ? 82.207 -26.871 11.789 1.00 21.92 71 LYS B CA 1
ATOM 1704 C C . LYS B 1 71 ? 80.998 -26.747 10.869 1.00 22.19 71 LYS B C 1
ATOM 1705 O O . LYS B 1 71 ? 79.944 -27.346 11.124 1.00 21.60 71 LYS B O 1
ATOM 1711 N N . GLY B 1 72 ? 81.156 -25.942 9.821 1.00 21.22 72 GLY B N 1
ATOM 1712 C CA . GLY B 1 72 ? 80.126 -25.723 8.827 1.00 20.91 72 GLY B CA 1
ATOM 1713 C C . GLY B 1 72 ? 78.973 -24.878 9.322 1.00 19.94 72 GLY B C 1
ATOM 1714 O O . GLY B 1 72 ? 77.987 -24.694 8.608 1.00 21.58 72 GLY B O 1
ATOM 1715 N N . ALA B 1 73 ? 79.113 -24.301 10.501 1.00 19.40 73 ALA B N 1
ATOM 1716 C CA . ALA B 1 73 ? 78.007 -23.565 11.086 1.00 18.83 73 ALA B CA 1
ATOM 1717 C C . ALA B 1 73 ? 77.600 -22.371 10.246 1.00 18.81 73 ALA B C 1
ATOM 1718 O O . ALA B 1 73 ? 78.431 -21.668 9.666 1.00 18.36 73 ALA B O 1
ATOM 1720 N N . ASP B 1 74 ? 76.306 -22.112 10.239 1.00 17.27 74 ASP B N 1
ATOM 1721 C CA . ASP B 1 74 ? 75.745 -20.928 9.635 1.00 16.36 74 ASP B CA 1
ATOM 1722 C C . ASP B 1 74 ? 76.169 -19.733 10.479 1.00 16.47 74 ASP B C 1
ATOM 1723 O O . ASP B 1 74 ? 75.860 -19.663 11.657 1.00 16.14 74 ASP B O 1
ATOM 1728 N N . SER B 1 75 ? 76.857 -18.768 9.872 1.00 14.56 75 SER B N 1
ATOM 1729 C CA . SER B 1 75 ? 77.437 -17.675 10.634 1.00 13.48 75 SER B CA 1
ATOM 1730 C C . SER B 1 75 ? 76.384 -16.707 11.180 1.00 13.55 75 SER B C 1
ATOM 1731 O O . SER B 1 75 ? 76.704 -15.856 12.002 1.00 13.63 75 SER B O 1
ATOM 1734 N N . ARG B 1 76 ? 75.150 -16.803 10.707 1.00 12.99 76 ARG B N 1
ATOM 1735 C CA . ARG B 1 76 ? 74.068 -16.011 11.302 1.00 14.10 76 ARG B CA 1
ATOM 1736 C C . ARG B 1 76 ? 73.825 -16.415 12.740 1.00 15.00 76 ARG B C 1
ATOM 1737 O O . ARG B 1 76 ? 73.447 -15.583 13.552 1.00 14.81 76 ARG B O 1
ATOM 1745 N N . VAL B 1 77 ? 74.095 -17.665 13.067 1.00 16.58 77 VAL B N 1
ATOM 1746 C CA . VAL B 1 77 ? 73.948 -18.108 14.449 1.00 17.68 77 VAL B CA 1
ATOM 1747 C C . VAL B 1 77 ? 74.970 -17.387 15.333 1.00 17.68 77 VAL B C 1
ATOM 1748 O O . VAL B 1 77 ? 74.633 -16.904 16.423 1.00 17.58 77 VAL B O 1
ATOM 1752 N N . LEU B 1 78 ? 76.202 -17.275 14.835 1.00 16.11 78 LEU B N 1
ATOM 1753 C CA . LEU B 1 78 ? 77.243 -16.556 15.564 1.00 16.41 78 LEU B CA 1
ATOM 1754 C C . LEU B 1 78 ? 76.906 -15.070 15.708 1.00 15.43 78 LEU B C 1
ATOM 1755 O O . LEU B 1 78 ? 77.064 -14.503 16.796 1.00 14.06 78 LEU B O 1
ATOM 1760 N N . LEU B 1 79 ? 76.463 -14.443 14.632 1.00 14.22 79 LEU B N 1
ATOM 1761 C CA . LEU B 1 79 ? 76.104 -13.025 14.647 1.00 13.78 79 LEU B CA 1
ATOM 1762 C C . LEU B 1 79 ? 74.983 -12.790 15.652 1.00 14.32 79 LEU B C 1
ATOM 1763 O O . LEU B 1 79 ? 75.035 -11.853 16.455 1.00 12.90 79 LEU B O 1
ATOM 1768 N N . ARG B 1 80 ? 73.983 -13.667 15.634 1.00 14.33 80 ARG B N 1
ATOM 1769 C CA . ARG B 1 80 ? 72.846 -13.478 16.540 1.00 14.87 80 ARG B CA 1
ATOM 1770 C C . ARG B 1 80 ? 73.242 -13.648 17.979 1.00 14.17 80 ARG B C 1
ATOM 1771 O O . ARG B 1 80 ? 72.735 -12.929 18.826 1.00 14.74 80 ARG B O 1
ATOM 1779 N N . HIS B 1 81 ? 74.147 -14.574 18.267 1.00 14.38 81 HIS B N 1
ATOM 1780 C CA . HIS B 1 81 ? 74.681 -14.795 19.625 1.00 14.52 81 HIS B CA 1
ATOM 1781 C C . HIS B 1 81 ? 75.392 -13.505 20.091 1.00 14.37 81 HIS B C 1
ATOM 1782 O O . HIS B 1 81 ? 75.132 -12.976 21.169 1.00 13.69 81 HIS B O 1
ATOM 1789 N N . CYS B 1 82 ? 76.222 -12.930 19.221 1.00 13.91 82 CYS B N 1
ATOM 1790 C CA . CYS B 1 82 ? 76.983 -11.751 19.635 1.00 12.57 82 CYS B CA 1
ATOM 1791 C C . CYS B 1 82 ? 76.053 -10.592 19.890 1.00 12.60 82 CYS B C 1
ATOM 1792 O O . CYS B 1 82 ? 76.241 -9.860 20.858 1.00 13.09 82 CYS B O 1
ATOM 1795 N N . TYR B 1 83 ? 75.063 -10.382 19.016 1.00 12.53 83 TYR B N 1
ATOM 1796 C CA . TYR B 1 83 ? 74.106 -9.292 19.204 1.00 12.58 83 TYR B CA 1
ATOM 1797 C C . TYR B 1 83 ? 73.247 -9.515 20.450 1.00 13.29 83 TYR B C 1
ATOM 1798 O O . TYR B 1 83 ? 72.927 -8.577 21.148 1.00 12.63 83 TYR B O 1
ATOM 1807 N N . ALA B 1 84 ? 72.912 -10.775 20.723 1.00 13.45 84 ALA B N 1
ATOM 1808 C CA . ALA B 1 84 ? 72.129 -11.089 21.919 1.00 14.03 84 ALA B CA 1
ATOM 1809 C C . ALA B 1 84 ? 72.890 -10.755 23.176 1.00 13.69 84 ALA B C 1
ATOM 1810 O O . ALA B 1 84 ? 72.278 -10.327 24.161 1.00 15.04 84 ALA B O 1
ATOM 1812 N N . LEU B 1 85 ? 74.211 -10.959 23.167 1.00 13.27 85 LEU B N 1
ATOM 1813 C CA . LEU B 1 85 ? 75.039 -10.551 24.292 1.00 13.47 85 LEU B CA 1
ATOM 1814 C C . LEU B 1 85 ? 74.951 -9.034 24.497 1.00 13.19 85 LEU B C 1
ATOM 1815 O O . LEU B 1 85 ? 74.804 -8.556 25.631 1.00 14.15 85 LEU B O 1
ATOM 1820 N N . ALA B 1 86 ? 75.016 -8.257 23.415 1.00 12.97 86 ALA B N 1
ATOM 1821 C CA . ALA B 1 86 ? 74.882 -6.812 23.523 1.00 12.95 86 ALA B CA 1
ATOM 1822 C C . ALA B 1 86 ? 73.530 -6.388 24.109 1.00 13.29 86 ALA B C 1
ATOM 1823 O O . ALA B 1 86 ? 73.476 -5.546 24.980 1.00 13.64 86 ALA B O 1
ATOM 1825 N N . LYS B 1 87 ? 72.464 -7.004 23.611 1.00 14.14 87 LYS B N 1
ATOM 1826 C CA . LYS B 1 87 ? 71.086 -6.733 24.077 1.00 15.33 87 LYS B CA 1
ATOM 1827 C C . LYS B 1 87 ? 70.948 -7.084 25.568 1.00 15.46 87 LYS B C 1
ATOM 1828 O O . LYS B 1 87 ? 70.291 -6.333 26.328 1.00 16.54 87 LYS B O 1
ATOM 1834 N N . ALA B 1 88 ? 71.532 -8.198 25.979 1.00 15.22 88 ALA B N 1
ATOM 1835 C CA . ALA B 1 88 ? 71.484 -8.628 27.388 1.00 16.48 88 ALA B CA 1
ATOM 1836 C C . ALA B 1 88 ? 72.195 -7.635 28.313 1.00 17.96 88 ALA B C 1
ATOM 1837 O O . ALA B 1 88 ? 71.835 -7.478 29.503 1.00 19.06 88 ALA B O 1
ATOM 1839 N N . LYS B 1 89 ? 73.179 -6.931 27.760 1.00 17.23 89 LYS B N 1
ATOM 1840 C CA . LYS B 1 89 ? 73.906 -5.892 28.487 1.00 17.91 89 LYS B CA 1
ATOM 1841 C C . LYS B 1 89 ? 73.252 -4.510 28.378 1.00 17.63 89 LYS B C 1
ATOM 1842 O O . LYS B 1 89 ? 73.797 -3.532 28.911 1.00 19.06 89 LYS B O 1
ATOM 1848 N N . GLY B 1 90 ? 72.101 -4.420 27.726 1.00 17.35 90 GLY B N 1
ATOM 1849 C CA . GLY B 1 90 ? 71.325 -3.205 27.625 1.00 17.44 90 GLY B CA 1
ATOM 1850 C C . GLY B 1 90 ? 71.596 -2.328 26.431 1.00 17.52 90 GLY B C 1
ATOM 1851 O O . GLY B 1 90 ? 71.205 -1.131 26.413 1.00 18.35 90 GLY B O 1
ATOM 1852 N N . PHE B 1 91 ? 72.253 -2.898 25.421 1.00 16.51 91 PHE B N 1
ATOM 1853 C CA . PHE B 1 91 ? 72.604 -2.119 24.219 1.00 15.61 91 PHE B CA 1
ATOM 1854 C C . PHE B 1 91 ? 71.868 -2.585 22.986 1.00 16.01 91 PHE B C 1
ATOM 1855 O O . PHE B 1 91 ? 71.406 -3.696 22.912 1.00 17.97 91 PHE B O 1
ATOM 1863 N N . GLU B 1 92 ? 71.711 -1.697 22.017 1.00 15.42 92 GLU B N 1
ATOM 1864 C CA . GLU B 1 92 ? 71.120 -2.044 20.744 1.00 15.82 92 GLU B CA 1
ATOM 1865 C C . GLU B 1 92 ? 71.911 -1.333 19.655 1.00 14.87 92 GLU B C 1
ATOM 1866 O O . GLU B 1 92 ? 72.739 -0.481 19.937 1.00 15.01 92 GLU B O 1
ATOM 1872 N N . LEU B 1 93 ? 71.617 -1.673 18.418 1.00 14.11 93 LEU B N 1
ATOM 1873 C CA . LEU B 1 93 ? 72.300 -1.068 17.298 1.00 14.23 93 LEU B CA 1
ATOM 1874 C C . LEU B 1 93 ? 71.988 0.398 17.182 1.00 14.71 93 LEU B C 1
ATOM 1875 O O . LEU B 1 93 ? 70.812 0.836 17.193 1.00 15.71 93 LEU B O 1
ATOM 1880 N N . GLY B 1 94 ? 73.058 1.174 17.118 1.00 14.22 94 GLY B N 1
ATOM 1881 C CA . GLY B 1 94 ? 72.982 2.553 16.669 1.00 13.59 94 GLY B CA 1
ATOM 1882 C C . GLY B 1 94 ? 72.992 2.597 15.149 1.00 13.13 94 GLY B C 1
ATOM 1883 O O . GLY B 1 94 ? 71.982 2.867 14.482 1.00 13.38 94 GLY B O 1
ATOM 1884 N N . ASN B 1 95 ? 74.169 2.313 14.581 1.00 12.01 95 ASN B N 1
ATOM 1885 C CA . ASN B 1 95 ? 74.300 2.069 13.164 1.00 11.59 95 ASN B CA 1
ATOM 1886 C C . ASN B 1 95 ? 75.562 1.265 12.870 1.00 11.07 95 ASN B C 1
ATOM 1887 O O . ASN B 1 95 ? 76.461 1.182 13.690 1.00 11.85 95 ASN B O 1
ATOM 1892 N N . LEU B 1 96 ? 75.563 0.658 11.693 1.00 11.06 96 LEU B N 1
ATOM 1893 C CA . LEU B 1 96 ? 76.608 -0.264 11.255 1.00 10.32 96 LEU B CA 1
ATOM 1894 C C . LEU B 1 96 ? 77.048 0.125 9.842 1.00 11.12 96 LEU B C 1
ATOM 1895 O O . LEU B 1 96 ? 76.215 0.421 8.978 1.00 12.02 96 LEU B O 1
ATOM 1900 N N . ASP B 1 97 ? 78.360 0.094 9.585 1.00 10.21 97 ASP B N 1
ATOM 1901 C CA . ASP B 1 97 ? 78.873 0.329 8.241 1.00 10.95 97 ASP B CA 1
ATOM 1902 C C . ASP B 1 97 ? 79.941 -0.723 7.955 1.00 11.09 97 ASP B C 1
ATOM 1903 O O . ASP B 1 97 ? 80.830 -0.946 8.797 1.00 12.26 97 ASP B O 1
ATOM 1908 N N . VAL B 1 98 ? 79.848 -1.369 6.798 1.00 11.54 98 VAL B N 1
ATOM 1909 C CA . VAL B 1 98 ? 80.657 -2.534 6.490 1.00 12.28 98 VAL B CA 1
ATOM 1910 C C . VAL B 1 98 ? 81.299 -2.304 5.139 1.00 12.18 98 VAL B C 1
ATOM 1911 O O . VAL B 1 98 ? 80.651 -1.764 4.270 1.00 12.34 98 VAL B O 1
ATOM 1915 N N . THR B 1 99 ? 82.555 -2.698 4.971 1.00 11.57 99 THR B N 1
ATOM 1916 C CA . THR B 1 99 ? 83.276 -2.558 3.728 1.00 12.43 99 THR B CA 1
ATOM 1917 C C . THR B 1 99 ? 83.848 -3.910 3.319 1.00 12.09 99 THR B C 1
ATOM 1918 O O . THR B 1 99 ? 84.755 -4.439 3.967 1.00 12.47 99 THR B O 1
ATOM 1922 N N . ILE B 1 100 ? 83.339 -4.440 2.221 1.00 12.52 100 ILE B N 1
ATOM 1923 C CA . ILE B 1 100 ? 83.813 -5.701 1.658 1.00 12.22 100 ILE B CA 1
ATOM 1924 C C . ILE B 1 100 ? 84.933 -5.354 0.683 1.00 13.14 100 ILE B C 1
ATOM 1925 O O . ILE B 1 100 ? 84.757 -4.517 -0.179 1.00 14.62 100 ILE B O 1
ATOM 1930 N N . ILE B 1 101 ? 86.094 -5.963 0.874 1.00 11.62 101 ILE B N 1
ATOM 1931 C CA . ILE B 1 101 ? 87.283 -5.663 0.055 1.00 12.29 101 ILE B CA 1
ATOM 1932 C C . ILE B 1 101 ? 87.569 -6.913 -0.759 1.00 11.53 101 ILE B C 1
ATOM 1933 O O . ILE B 1 101 ? 88.038 -7.907 -0.240 1.00 12.06 101 ILE B O 1
ATOM 1938 N N . ALA B 1 102 ? 87.255 -6.871 -2.056 1.00 13.22 102 ALA B N 1
ATOM 1939 C CA . ALA B 1 102 ? 87.257 -8.056 -2.898 1.00 13.49 102 ALA B CA 1
ATOM 1940 C C . ALA B 1 102 ? 87.404 -7.618 -4.358 1.00 14.32 102 ALA B C 1
ATOM 1941 O O . ALA B 1 102 ? 86.810 -6.622 -4.801 1.00 15.17 102 ALA B O 1
ATOM 1943 N N . GLN B 1 103 ? 88.233 -8.340 -5.090 1.00 14.69 103 GLN B N 1
ATOM 1944 C CA . GLN B 1 103 ? 88.427 -8.074 -6.496 1.00 15.36 103 GLN B CA 1
ATOM 1945 C C . GLN B 1 103 ? 87.263 -8.631 -7.327 1.00 16.04 103 GLN B C 1
ATOM 1946 O O . GLN B 1 103 ? 86.921 -8.068 -8.393 1.00 17.63 103 GLN B O 1
ATOM 1952 N N . ALA B 1 104 ? 86.695 -9.732 -6.836 1.00 15.78 104 ALA B N 1
ATOM 1953 C CA . ALA B 1 104 ? 85.565 -10.435 -7.437 1.00 17.55 104 ALA B CA 1
ATOM 1954 C C . ALA B 1 104 ? 85.007 -11.359 -6.353 1.00 18.33 104 ALA B C 1
ATOM 1955 O O . ALA B 1 104 ? 85.705 -11.699 -5.419 1.00 18.76 104 ALA B O 1
ATOM 1957 N N . PRO B 1 105 ? 83.762 -11.796 -6.468 1.00 19.78 105 PRO B N 1
ATOM 1958 C CA . PRO B 1 105 ? 82.790 -11.354 -7.470 1.00 20.33 105 PRO B CA 1
ATOM 1959 C C . PRO B 1 105 ? 82.292 -9.931 -7.268 1.00 20.84 105 PRO B C 1
ATOM 1960 O O . PRO B 1 105 ? 82.670 -9.261 -6.295 1.00 19.40 105 PRO B O 1
ATOM 1964 N N . LYS B 1 106 ? 81.442 -9.467 -8.189 1.00 21.07 106 LYS B N 1
ATOM 1965 C CA . LYS B 1 106 ? 80.796 -8.167 -8.056 1.00 21.78 106 LYS B CA 1
ATOM 1966 C C . LYS B 1 106 ? 79.717 -8.236 -6.960 1.00 20.86 106 LYS B C 1
ATOM 1967 O O . LYS B 1 106 ? 78.862 -9.114 -6.970 1.00 19.89 106 LYS B O 1
ATOM 1981 N N . ALA B 1 108 ? 77.630 -5.570 -6.049 1.00 19.96 108 ALA B N 1
ATOM 1982 C CA . ALA B 1 108 ? 76.544 -4.607 -6.191 1.00 20.56 108 ALA B CA 1
ATOM 1983 C C . ALA B 1 108 ? 75.144 -5.225 -6.281 1.00 20.71 108 ALA B C 1
ATOM 1984 O O . ALA B 1 108 ? 74.256 -4.750 -5.613 1.00 19.99 108 ALA B O 1
ATOM 1986 N N . PRO B 1 109 ? 74.934 -6.294 -7.055 1.00 21.24 109 PRO B N 1
ATOM 1987 C CA . PRO B 1 109 ? 73.585 -6.873 -7.181 1.00 21.02 109 PRO B CA 1
ATOM 1988 C C . PRO B 1 109 ? 73.037 -7.518 -5.914 1.00 19.53 109 PRO B C 1
ATOM 1989 O O . PRO B 1 109 ? 71.849 -7.838 -5.852 1.00 19.45 109 PRO B O 1
ATOM 1993 N N . HIS B 1 110 ? 73.903 -7.706 -4.916 1.00 17.62 110 HIS B N 1
ATOM 1994 C CA . HIS B 1 110 ? 73.564 -8.406 -3.686 1.00 16.63 110 HIS B CA 1
ATOM 1995 C C . HIS B 1 110 ? 73.484 -7.522 -2.454 1.00 15.51 110 HIS B C 1
ATOM 1996 O O . HIS B 1 110 ? 73.050 -7.996 -1.421 1.00 14.04 110 HIS B O 1
ATOM 2003 N N . ILE B 1 111 ? 73.873 -6.245 -2.571 1.00 15.38 111 ILE B N 1
ATOM 2004 C CA . ILE B 1 111 ? 73.977 -5.357 -1.422 1.00 15.24 111 ILE B CA 1
ATOM 2005 C C . ILE B 1 111 ? 72.671 -5.263 -0.680 1.00 15.14 111 ILE B C 1
ATOM 2006 O O . ILE B 1 111 ? 72.631 -5.386 0.525 1.00 14.79 111 ILE B O 1
ATOM 2011 N N . GLU B 1 112 ? 71.566 -5.043 -1.386 1.00 15.79 112 GLU B N 1
ATOM 2012 C CA . GLU B 1 112 ? 70.288 -4.930 -0.674 1.00 15.95 112 GLU B CA 1
ATOM 2013 C C . GLU B 1 112 ? 69.850 -6.180 0.063 1.00 15.62 112 GLU B C 1
ATOM 2014 O O . GLU B 1 112 ? 69.395 -6.103 1.200 1.00 15.58 112 GLU B O 1
ATOM 2020 N N . ASP B 1 113 ? 70.043 -7.354 -0.536 1.00 14.97 113 ASP B N 1
ATOM 2021 C CA . ASP B 1 113 ? 69.752 -8.624 0.119 1.00 15.83 113 ASP B CA 1
ATOM 2022 C C . ASP B 1 113 ? 70.617 -8.764 1.389 1.00 14.78 113 ASP B C 1
ATOM 2023 O O . ASP B 1 113 ? 70.146 -9.243 2.408 1.00 15.61 113 ASP B O 1
ATOM 2036 N N . ARG B 1 115 ? 71.853 -6.280 3.236 1.00 13.55 115 ARG B N 1
ATOM 2037 C CA . ARG B 1 115 ? 71.366 -5.328 4.219 1.00 13.59 115 ARG B CA 1
ATOM 2038 C C . ARG B 1 115 ? 70.129 -5.876 4.910 1.00 14.86 115 ARG B C 1
ATOM 2039 O O . ARG B 1 115 ? 69.968 -5.719 6.126 1.00 14.51 115 ARG B O 1
ATOM 2047 N N . GLN B 1 116 ? 69.287 -6.574 4.146 1.00 15.54 116 GLN B N 1
ATOM 2048 C CA . GLN B 1 116 ? 68.073 -7.176 4.738 1.00 16.04 116 GLN B CA 1
ATOM 2049 C C . GLN B 1 116 ? 68.358 -8.334 5.675 1.00 15.74 116 GLN B C 1
ATOM 2050 O O . GLN B 1 116 ? 67.657 -8.510 6.672 1.00 16.47 116 GLN B O 1
ATOM 2056 N N . VAL B 1 117 ? 69.377 -9.140 5.390 1.00 14.38 117 VAL B N 1
ATOM 2057 C CA . VAL B 1 117 ? 69.794 -10.176 6.330 1.00 14.27 117 VAL B CA 1
ATOM 2058 C C . VAL B 1 117 ? 70.157 -9.532 7.669 1.00 13.69 117 VAL B C 1
ATOM 2059 O O . VAL B 1 117 ? 69.794 -10.007 8.731 1.00 13.46 117 VAL B O 1
ATOM 2063 N N . LEU B 1 118 ? 70.957 -8.476 7.627 1.00 13.12 118 LEU B N 1
ATOM 2064 C CA . LEU B 1 118 ? 71.382 -7.784 8.832 1.00 13.59 118 LEU B CA 1
ATOM 2065 C C . LEU B 1 118 ? 70.230 -7.088 9.577 1.00 13.74 118 LEU B C 1
ATOM 2066 O O . LEU B 1 118 ? 70.197 -7.128 10.806 1.00 14.22 118 LEU B O 1
ATOM 2071 N N . ALA B 1 119 ? 69.290 -6.517 8.839 1.00 14.92 119 ALA B N 1
ATOM 2072 C CA . ALA B 1 119 ? 68.134 -5.849 9.452 1.00 15.91 119 ALA B CA 1
ATOM 2073 C C . ALA B 1 119 ? 67.335 -6.870 10.230 1.00 16.96 119 ALA B C 1
ATOM 2074 O O . ALA B 1 119 ? 66.855 -6.594 11.328 1.00 17.69 119 ALA B O 1
ATOM 2076 N N . ALA B 1 120 ? 67.205 -8.056 9.670 1.00 17.66 120 ALA B N 1
ATOM 2077 C CA . ALA B 1 120 ? 66.495 -9.126 10.365 1.00 18.38 120 ALA B CA 1
ATOM 2078 C C . ALA B 1 120 ? 67.273 -9.582 11.601 1.00 19.37 120 ALA B C 1
ATOM 2079 O O . ALA B 1 120 ? 66.727 -9.619 12.717 1.00 19.15 120 ALA B O 1
ATOM 2081 N N . ASP B 1 121 ? 68.547 -9.936 11.442 1.00 18.63 121 ASP B N 1
ATOM 2082 C CA . ASP B 1 121 ? 69.314 -10.490 12.549 1.00 18.99 121 ASP B CA 1
ATOM 2083 C C . ASP B 1 121 ? 69.655 -9.512 13.653 1.00 18.66 121 ASP B C 1
ATOM 2084 O O . ASP B 1 121 ? 69.929 -9.926 14.781 1.00 20.04 121 ASP B O 1
ATOM 2089 N N . LEU B 1 122 ? 69.677 -8.217 13.343 1.00 17.69 122 LEU B N 1
ATOM 2090 C CA . LEU B 1 122 ? 69.996 -7.208 14.349 1.00 17.71 122 LEU B CA 1
ATOM 2091 C C . LEU B 1 122 ? 68.716 -6.499 14.831 1.00 18.98 122 LEU B C 1
ATOM 2092 O O . LEU B 1 122 ? 68.798 -5.524 15.591 1.00 19.14 122 LEU B O 1
ATOM 2097 N N . ASN B 1 123 ? 67.567 -7.000 14.372 1.00 19.79 123 ASN B N 1
ATOM 2098 C CA . ASN B 1 123 ? 66.245 -6.428 14.709 1.00 21.44 123 ASN B CA 1
ATOM 2099 C C . ASN B 1 123 ? 66.294 -4.904 14.584 1.00 20.94 123 ASN B C 1
ATOM 2100 O O . ASN B 1 123 ? 65.999 -4.148 15.537 1.00 20.99 123 ASN B O 1
ATOM 2105 N N . ALA B 1 124 ? 66.711 -4.457 13.397 1.00 19.32 124 ALA B N 1
ATOM 2106 C CA . ALA B 1 124 ? 67.040 -3.069 13.135 1.00 18.62 124 ALA B CA 1
ATOM 2107 C C . ALA B 1 124 ? 66.367 -2.550 11.886 1.00 17.81 124 ALA B C 1
ATOM 2108 O O . ALA B 1 124 ? 65.967 -3.283 11.008 1.00 18.91 124 ALA B O 1
ATOM 2110 N N . ASP B 1 125 ? 66.241 -1.244 11.836 1.00 18.39 125 ASP B N 1
ATOM 2111 C CA . ASP B 1 125 ? 65.811 -0.563 10.642 1.00 19.11 125 ASP B CA 1
ATOM 2112 C C . ASP B 1 125 ? 66.948 -0.590 9.651 1.00 18.06 125 ASP B C 1
ATOM 2113 O O . ASP B 1 125 ? 68.098 -0.315 10.023 1.00 17.00 125 ASP B O 1
ATOM 2118 N N . VAL B 1 126 ? 66.635 -0.878 8.398 1.00 17.88 126 VAL B N 1
ATOM 2119 C CA . VAL B 1 126 ? 67.674 -0.957 7.373 1.00 17.64 126 VAL B CA 1
ATOM 2120 C C . VAL B 1 126 ? 68.374 0.385 7.148 1.00 17.05 126 VAL B C 1
ATOM 2121 O O . VAL B 1 126 ? 69.544 0.429 6.747 1.00 15.53 126 VAL B O 1
ATOM 2125 N N . ALA B 1 127 ? 67.718 1.493 7.494 1.00 15.07 127 ALA B N 1
ATOM 2126 C CA . ALA B 1 127 ? 68.354 2.798 7.452 1.00 15.45 127 ALA B CA 1
ATOM 2127 C C . ALA B 1 127 ? 69.553 2.941 8.399 1.00 14.07 127 ALA B C 1
ATOM 2128 O O . ALA B 1 127 ? 70.284 3.905 8.288 1.00 14.69 127 ALA B O 1
ATOM 2130 N N . ASP B 1 128 ? 69.726 1.983 9.314 1.00 13.74 128 ASP B N 1
ATOM 2131 C CA . ASP B 1 128 ? 70.829 1.974 10.267 1.00 13.59 128 ASP B CA 1
ATOM 2132 C C . ASP B 1 128 ? 71.919 0.984 9.857 1.00 13.01 128 ASP B C 1
ATOM 2133 O O . ASP B 1 128 ? 72.854 0.741 10.618 1.00 12.84 128 ASP B O 1
ATOM 2138 N N . ILE B 1 129 ? 71.815 0.457 8.650 1.00 12.52 129 ILE B N 1
ATOM 2139 C CA . ILE B 1 129 ? 72.732 -0.570 8.145 1.00 13.12 129 ILE B CA 1
ATOM 2140 C C . ILE B 1 129 ? 73.253 -0.220 6.761 1.00 12.37 129 ILE B C 1
ATOM 2141 O O . ILE B 1 129 ? 72.482 -0.043 5.840 1.00 12.66 129 ILE B O 1
ATOM 2146 N N . ASN B 1 130 ? 74.576 -0.193 6.606 1.00 10.64 130 ASN B N 1
ATOM 2147 C CA . ASN B 1 130 ? 75.211 0.046 5.311 1.00 10.14 130 ASN B CA 1
ATOM 2148 C C . ASN B 1 130 ? 76.236 -1.035 4.987 1.00 10.86 130 ASN B C 1
ATOM 2149 O O . ASN B 1 130 ? 77.043 -1.424 5.850 1.00 11.47 130 ASN B O 1
ATOM 2154 N N . VAL B 1 131 ? 76.160 -1.554 3.757 1.00 10.14 131 VAL B N 1
ATOM 2155 C CA . VAL B 1 131 ? 77.159 -2.468 3.237 1.00 11.01 131 VAL B CA 1
ATOM 2156 C C . VAL B 1 131 ? 77.700 -1.901 1.914 1.00 12.57 131 VAL B C 1
ATOM 2157 O O . VAL B 1 131 ? 76.952 -1.516 1.026 1.00 13.19 131 VAL B O 1
ATOM 2161 N N . LYS B 1 132 ? 79.017 -1.840 1.826 1.00 12.31 132 LYS B N 1
ATOM 2162 C CA . LYS B 1 132 ? 79.772 -1.200 0.742 1.00 13.04 132 LYS B CA 1
ATOM 2163 C C . LYS B 1 132 ? 80.738 -2.254 0.242 1.00 12.81 132 LYS B C 1
ATOM 2164 O O . LYS B 1 132 ? 81.085 -3.199 0.961 1.00 11.80 132 LYS B O 1
ATOM 2170 N N . ALA B 1 133 ? 81.230 -2.048 -0.966 1.00 13.63 133 ALA B N 1
ATOM 2171 C CA . ALA B 1 133 ? 82.311 -2.874 -1.487 1.00 13.84 133 ALA B CA 1
ATOM 2172 C C . ALA B 1 133 ? 83.280 -2.040 -2.280 1.00 14.25 133 ALA B C 1
ATOM 2173 O O . ALA B 1 133 ? 82.911 -1.061 -2.927 1.00 15.37 133 ALA B O 1
ATOM 2175 N N . THR B 1 134 ? 84.549 -2.419 -2.204 1.00 13.26 134 THR B N 1
ATOM 2176 C CA . THR B 1 134 ? 85.582 -1.815 -3.045 1.00 13.46 134 THR B CA 1
ATOM 2177 C C . THR B 1 134 ? 86.574 -2.903 -3.450 1.00 13.77 134 THR B C 1
ATOM 2178 O O . THR B 1 134 ? 86.756 -3.894 -2.747 1.00 14.62 134 THR B O 1
ATOM 2182 N N . THR B 1 135 ? 87.222 -2.731 -4.597 1.00 14.02 135 THR B N 1
ATOM 2183 C CA . THR B 1 135 ? 88.399 -3.540 -4.912 1.00 14.70 135 THR B CA 1
ATOM 2184 C C . THR B 1 135 ? 89.639 -2.780 -4.488 1.00 13.99 135 THR B C 1
ATOM 2185 O O . THR B 1 135 ? 89.601 -1.588 -4.154 1.00 13.57 135 THR B O 1
ATOM 2189 N N . THR B 1 136 ? 90.773 -3.477 -4.563 1.00 13.69 136 THR B N 1
ATOM 2190 C CA . THR B 1 136 ? 92.075 -2.855 -4.384 1.00 13.03 136 THR B CA 1
ATOM 2191 C C . THR B 1 136 ? 92.814 -2.766 -5.717 1.00 13.90 136 THR B C 1
ATOM 2192 O O . THR B 1 136 ? 94.033 -2.695 -5.733 1.00 14.30 136 THR B O 1
ATOM 2196 N N . GLU B 1 137 ? 92.076 -2.781 -6.820 1.00 14.31 137 GLU B N 1
ATOM 2197 C CA . GLU B 1 137 ? 92.658 -2.462 -8.127 1.00 15.30 137 GLU B CA 1
ATOM 2198 C C . GLU B 1 137 ? 93.823 -3.412 -8.456 1.00 15.23 137 GLU B C 1
ATOM 2199 O O . GLU B 1 137 ? 94.873 -3.013 -8.973 1.00 15.39 137 GLU B O 1
ATOM 2205 N N . LYS B 1 138 ? 93.586 -4.682 -8.181 1.00 14.56 138 LYS B N 1
ATOM 2206 C CA . LYS B 1 138 ? 94.504 -5.781 -8.468 1.00 16.24 138 LYS B CA 1
ATOM 2207 C C . LYS B 1 138 ? 95.768 -5.782 -7.628 1.00 15.62 138 LYS B C 1
ATOM 2208 O O . LYS B 1 138 ? 96.686 -6.550 -7.925 1.00 17.60 138 LYS B O 1
ATOM 2214 N N . LEU B 1 139 ? 95.788 -5.004 -6.546 1.00 14.28 139 LEU B N 1
ATOM 2215 C CA . LEU B 1 139 ? 96.908 -4.939 -5.626 1.00 13.25 139 LEU B CA 1
ATOM 2216 C C . LEU B 1 139 ? 96.681 -5.811 -4.391 1.00 12.51 139 LEU B C 1
ATOM 2217 O O . LEU B 1 139 ? 95.558 -5.933 -3.896 1.00 12.13 139 LEU B O 1
ATOM 2222 N N . GLY B 1 140 ? 97.755 -6.441 -3.924 1.00 12.78 140 GLY B N 1
ATOM 2223 C CA . GLY B 1 140 ? 97.710 -7.220 -2.701 1.00 12.49 140 GLY B CA 1
ATOM 2224 C C . GLY B 1 140 ? 96.949 -8.527 -2.831 1.00 11.66 140 GLY B C 1
ATOM 2225 O O . GLY B 1 140 ? 96.521 -8.952 -3.901 1.00 11.75 140 GLY B O 1
ATOM 2226 N N . PHE B 1 141 ? 96.764 -9.195 -1.693 1.00 11.75 141 PHE B N 1
ATOM 2227 C CA . PHE B 1 141 ? 96.184 -10.521 -1.716 1.00 12.26 141 PHE B CA 1
ATOM 2228 C C . PHE B 1 141 ? 94.751 -10.517 -2.220 1.00 11.88 141 PHE B C 1
ATOM 2229 O O . PHE B 1 141 ? 94.340 -11.463 -2.886 1.00 13.08 141 PHE B O 1
ATOM 2237 N N . THR B 1 142 ? 94.003 -9.443 -1.975 1.00 12.06 142 THR B N 1
ATOM 2238 C CA . THR B 1 142 ? 92.641 -9.438 -2.510 1.00 12.38 142 THR B CA 1
ATOM 2239 C C . THR B 1 142 ? 92.680 -9.135 -3.989 1.00 12.02 142 THR B C 1
ATOM 2240 O O . THR B 1 142 ? 91.870 -9.677 -4.740 1.00 11.74 142 THR B O 1
ATOM 2244 N N . GLY B 1 143 ? 93.613 -8.280 -4.388 1.00 12.52 143 GLY B N 1
ATOM 2245 C CA . GLY B 1 143 ? 93.758 -7.894 -5.794 1.00 12.73 143 GLY B CA 1
ATOM 2246 C C . GLY B 1 143 ? 94.146 -9.087 -6.666 1.00 12.54 143 GLY B C 1
ATOM 2247 O O . GLY B 1 143 ? 93.716 -9.195 -7.855 1.00 14.50 143 GLY B O 1
ATOM 2248 N N . ARG B 1 144 ? 94.919 -10.023 -6.088 1.00 12.29 144 ARG B N 1
ATOM 2249 C CA . ARG B 1 144 ? 95.301 -11.280 -6.735 1.00 12.65 144 ARG B CA 1
ATOM 2250 C C . ARG B 1 144 ? 94.229 -12.399 -6.631 1.00 14.08 144 ARG B C 1
ATOM 2251 O O . ARG B 1 144 ? 94.470 -13.577 -6.970 1.00 14.02 144 ARG B O 1
ATOM 2259 N N . LYS B 1 145 ? 93.053 -12.043 -6.114 1.00 13.73 145 LYS B N 1
ATOM 2260 C CA . LYS B 1 145 ? 91.966 -13.011 -5.931 1.00 14.46 145 LYS B CA 1
ATOM 2261 C C . LYS B 1 145 ? 92.350 -14.204 -5.077 1.00 14.11 145 LYS B C 1
ATOM 2262 O O . LYS B 1 145 ? 91.912 -15.344 -5.303 1.00 14.36 145 LYS B O 1
ATOM 2268 N N . GLU B 1 146 ? 93.146 -13.953 -4.048 1.00 12.40 146 GLU B N 1
ATOM 2269 C CA . GLU B 1 146 ? 93.515 -14.998 -3.117 1.00 12.39 146 GLU B CA 1
ATOM 2270 C C . GLU B 1 146 ? 92.442 -15.186 -2.038 1.00 11.52 146 GLU B C 1
ATOM 2271 O O . GLU B 1 146 ? 92.342 -16.265 -1.475 1.00 12.67 146 GLU B O 1
ATOM 2277 N N . GLY B 1 147 ? 91.676 -14.134 -1.770 1.00 12.16 147 GLY B N 1
ATOM 2278 C CA . GLY B 1 147 ? 90.663 -14.168 -0.718 1.00 11.77 147 GLY B CA 1
ATOM 2279 C C . GLY B 1 147 ? 89.929 -12.852 -0.617 1.00 11.41 147 GLY B C 1
ATOM 2280 O O . GLY B 1 147 ? 90.065 -11.968 -1.445 1.00 12.24 147 GLY B O 1
ATOM 2281 N N . ILE B 1 148 ? 89.130 -12.723 0.442 1.00 11.59 148 ILE B N 1
ATOM 2282 C CA . ILE B 1 148 ? 88.298 -11.548 0.644 1.00 11.34 148 ILE B CA 1
ATOM 2283 C C . ILE B 1 148 ? 88.570 -11.040 2.040 1.00 10.92 148 ILE B C 1
ATOM 2284 O O . ILE B 1 148 ? 88.699 -11.842 2.978 1.00 11.46 148 ILE B O 1
ATOM 2289 N N . ALA B 1 149 ? 88.671 -9.729 2.158 1.00 10.69 149 ALA B N 1
ATOM 2290 C CA . ALA B 1 149 ? 88.810 -9.045 3.443 1.00 9.89 149 ALA B CA 1
ATOM 2291 C C . ALA B 1 149 ? 87.550 -8.223 3.711 1.00 10.60 149 ALA B C 1
ATOM 2292 O O . ALA B 1 149 ? 86.929 -7.740 2.793 1.00 10.87 149 ALA B O 1
ATOM 2294 N N . VAL B 1 150 ? 87.197 -8.047 4.973 1.00 9.56 150 VAL B N 1
ATOM 2295 C CA . VAL B 1 150 ? 86.049 -7.223 5.355 1.00 10.36 150 VAL B CA 1
ATOM 2296 C C . VAL B 1 150 ? 86.413 -6.388 6.573 1.00 9.82 150 VAL B C 1
ATOM 2297 O O . VAL B 1 150 ? 86.985 -6.900 7.542 1.00 10.25 150 VAL B O 1
ATOM 2301 N N . GLU B 1 151 ? 86.100 -5.107 6.497 1.00 10.36 151 GLU B N 1
ATOM 2302 C CA . GLU B 1 151 ? 86.179 -4.184 7.616 1.00 12.25 151 GLU B CA 1
ATOM 2303 C C . GLU B 1 151 ? 84.777 -3.743 8.036 1.00 12.06 151 GLU B C 1
ATOM 2304 O O . GLU B 1 151 ? 83.921 -3.560 7.194 1.00 13.20 151 GLU B O 1
ATOM 2310 N N . ALA B 1 152 ? 84.535 -3.630 9.336 1.00 10.86 152 ALA B N 1
ATOM 2311 C CA . ALA B 1 152 ? 83.261 -3.163 9.831 1.00 10.79 152 ALA B CA 1
ATOM 2312 C C . ALA B 1 152 ? 83.457 -2.244 11.022 1.00 11.44 152 ALA B C 1
ATOM 2313 O O . ALA B 1 152 ? 84.361 -2.439 11.842 1.00 11.60 152 ALA B O 1
ATOM 2315 N N . VAL B 1 153 ? 82.608 -1.226 11.103 1.00 11.39 153 VAL B N 1
ATOM 2316 C CA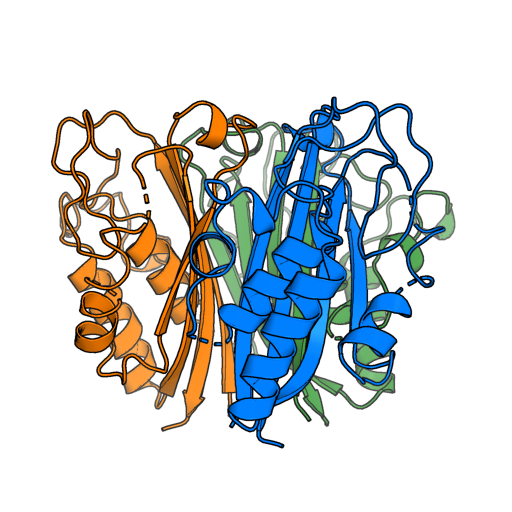 . VAL B 1 153 ? 82.517 -0.419 12.293 1.00 10.97 153 VAL B CA 1
ATOM 2317 C C . VAL B 1 153 ? 81.063 -0.352 12.748 1.00 11.18 153 VAL B C 1
ATOM 2318 O O . VAL B 1 153 ? 80.132 -0.372 11.933 1.00 11.77 153 VAL B O 1
ATOM 2322 N N . VAL B 1 154 ? 80.882 -0.256 14.053 1.00 11.71 154 VAL B N 1
ATOM 2323 C CA . VAL B 1 154 ? 79.557 -0.230 14.640 1.00 12.18 154 VAL B CA 1
ATOM 2324 C C . VAL B 1 154 ? 79.511 0.744 15.790 1.00 12.13 154 VAL B C 1
ATOM 2325 O O . VAL B 1 154 ? 80.484 0.940 16.507 1.00 11.31 154 VAL B O 1
ATOM 2329 N N . LEU B 1 155 ? 78.352 1.372 15.954 1.00 12.76 155 LEU B N 1
ATOM 2330 C CA . LEU B 1 155 ? 78.028 2.126 17.144 1.00 13.85 155 LEU B CA 1
ATOM 2331 C C . LEU B 1 155 ? 76.860 1.398 17.819 1.00 12.72 155 LEU B C 1
ATOM 2332 O O . LEU B 1 155 ? 75.861 1.137 17.177 1.00 12.13 155 LEU B O 1
ATOM 2337 N N . LEU B 1 156 ? 77.017 1.068 19.095 1.00 12.71 156 LEU B N 1
ATOM 2338 C CA . LEU B 1 156 ? 75.921 0.505 19.883 1.00 13.81 156 LEU B CA 1
ATOM 2339 C C . LEU B 1 156 ? 75.471 1.560 20.892 1.00 14.92 156 LEU B C 1
ATOM 2340 O O . LEU B 1 156 ? 76.275 2.285 21.429 1.00 14.54 156 LEU B O 1
ATOM 2345 N N . SER B 1 157 ? 74.177 1.631 21.152 1.00 17.43 157 SER B N 1
ATOM 2346 C CA . SER B 1 157 ? 73.665 2.652 22.075 1.00 19.72 157 SER B CA 1
ATOM 2347 C C . SER B 1 157 ? 72.843 1.997 23.174 1.00 21.15 157 SER B C 1
ATOM 2348 O O . SER B 1 157 ? 72.203 0.987 22.963 1.00 18.61 157 SER B O 1
ATOM 2351 N N . ARG B 1 158 ? 72.895 2.571 24.364 1.00 23.72 158 ARG B N 1
ATOM 2352 C CA . ARG B 1 158 ? 72.178 2.008 25.505 1.00 28.19 158 ARG B CA 1
ATOM 2353 C C . ARG B 1 158 ? 70.668 2.111 25.294 1.00 30.70 158 ARG B C 1
ATOM 2354 O O . ARG B 1 158 ? 70.151 3.218 25.123 1.00 31.83 158 ARG B O 1
ATOM 2362 N N . GLN B 1 159 ? 70.017 0.946 25.175 1.00 33.20 159 GLN B N 1
ATOM 2363 C CA . GLN B 1 159 ? 68.566 0.737 25.355 1.00 35.15 159 GLN B CA 1
ATOM 2364 C C . GLN B 1 159 ? 68.087 -0.712 25.252 1.00 35.72 159 GLN B C 1
ATOM 2365 O O . GLN B 1 159 ? 68.331 -1.401 24.265 1.00 37.10 159 GLN B O 1
ATOM 2371 N N . LYS C 1 2 ? 80.204 16.256 24.179 1.00 27.63 2 LYS C N 1
ATOM 2372 C CA . LYS C 1 2 ? 80.666 15.948 22.815 1.00 26.62 2 LYS C CA 1
ATOM 2373 C C . LYS C 1 2 ? 81.370 14.579 22.863 1.00 24.06 2 LYS C C 1
ATOM 2374 O O . LYS C 1 2 ? 82.034 14.231 23.840 1.00 24.03 2 LYS C O 1
ATOM 2380 N N . ILE C 1 3 ? 81.160 13.773 21.831 1.00 20.95 3 ILE C N 1
ATOM 2381 C CA . ILE C 1 3 ? 81.972 12.562 21.635 1.00 19.34 3 ILE C CA 1
ATOM 2382 C C . ILE C 1 3 ? 82.747 12.721 20.321 1.00 16.74 3 ILE C C 1
ATOM 2383 O O . ILE C 1 3 ? 82.258 13.341 19.373 1.00 15.48 3 ILE C O 1
ATOM 2388 N N . ARG C 1 4 ? 83.973 12.211 20.299 1.00 13.70 4 ARG C N 1
ATOM 2389 C CA . ARG C 1 4 ? 84.844 12.285 19.146 1.00 13.45 4 ARG C CA 1
ATOM 2390 C C . ARG C 1 4 ? 85.431 10.896 18.848 1.00 12.90 4 ARG C C 1
ATOM 2391 O O . ARG C 1 4 ? 85.825 10.178 19.764 1.00 14.04 4 ARG C O 1
ATOM 2399 N N . ILE C 1 5 ? 85.493 10.565 17.573 1.00 12.44 5 ILE C N 1
ATOM 2400 C CA . ILE C 1 5 ? 86.000 9.248 17.088 1.00 13.01 5 ILE C CA 1
ATOM 2401 C C . ILE C 1 5 ? 87.407 9.351 16.571 1.00 12.27 5 ILE C C 1
ATOM 2402 O O . ILE C 1 5 ? 87.780 10.365 15.990 1.00 11.37 5 ILE C O 1
ATOM 2407 N N . GLY C 1 6 ? 88.203 8.302 16.772 1.00 11.35 6 GLY C N 1
ATOM 2408 C CA . GLY C 1 6 ? 89.505 8.225 16.146 1.00 10.76 6 GLY C CA 1
ATOM 2409 C C . GLY C 1 6 ? 89.797 6.827 15.638 1.00 10.99 6 GLY C C 1
ATOM 2410 O O . GLY C 1 6 ? 89.206 5.849 16.111 1.00 10.94 6 GLY C O 1
ATOM 2411 N N . HIS C 1 7 ? 90.695 6.763 14.663 1.00 10.38 7 HIS C N 1
ATOM 2412 C CA . HIS C 1 7 ? 91.123 5.530 14.014 1.00 10.99 7 HIS C CA 1
ATOM 2413 C C . HIS C 1 7 ? 92.613 5.517 13.919 1.00 11.07 7 HIS C C 1
ATOM 2414 O O . HIS C 1 7 ? 93.206 6.496 13.514 1.00 12.49 7 HIS C O 1
ATOM 2421 N N . GLY C 1 8 ? 93.231 4.418 14.330 1.00 9.33 8 GLY C N 1
ATOM 2422 C CA . GLY C 1 8 ? 94.663 4.253 14.160 1.00 9.26 8 GLY C CA 1
ATOM 2423 C C . GLY C 1 8 ? 94.994 2.991 13.399 1.00 9.55 8 GLY C C 1
ATOM 2424 O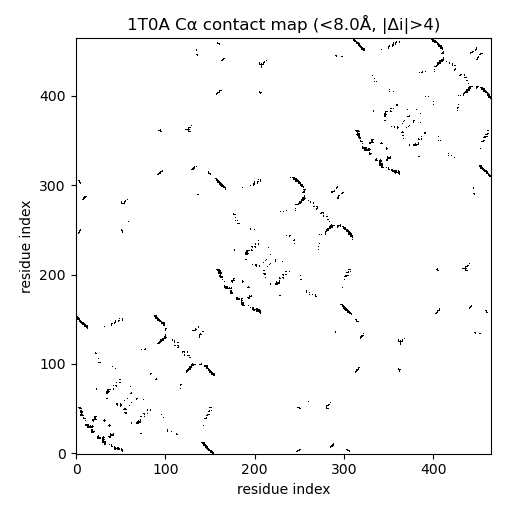 O . GLY C 1 8 ? 94.290 1.993 13.453 1.00 10.23 8 GLY C O 1
ATOM 2425 N N . PHE C 1 9 ? 96.088 3.048 12.657 1.00 9.45 9 PHE C N 1
ATOM 2426 C CA . PHE C 1 9 ? 96.595 1.913 11.915 1.00 9.95 9 PHE C CA 1
ATOM 2427 C C . PHE C 1 9 ? 98.108 1.919 11.960 1.00 10.28 9 PHE C C 1
ATOM 2428 O O . PHE C 1 9 ? 98.734 2.953 11.723 1.00 11.10 9 PHE C O 1
ATOM 2436 N N . ASP C 1 10 ? 98.716 0.775 12.241 1.00 10.15 10 ASP C N 1
ATOM 2437 C CA . ASP C 1 10 ? 100.181 0.708 12.237 1.00 8.87 10 ASP C CA 1
ATOM 2438 C C . ASP C 1 10 ? 100.650 -0.667 11.790 1.00 10.54 10 ASP C C 1
ATOM 2439 O O . ASP C 1 10 ? 99.907 -1.648 11.872 1.00 9.69 10 ASP C O 1
ATOM 2444 N N . VAL C 1 11 ? 101.855 -0.680 11.237 1.00 10.38 11 VAL C N 1
ATOM 2445 C CA . VAL C 1 11 ? 102.529 -1.905 10.816 1.00 10.99 11 VAL C CA 1
ATOM 2446 C C . VAL C 1 11 ? 104.001 -1.795 11.181 1.00 10.81 11 VAL C C 1
ATOM 2447 O O . VAL C 1 11 ? 104.604 -0.757 10.978 1.00 11.70 11 VAL C O 1
ATOM 2451 N N . HIS C 1 12 ? 104.584 -2.881 11.648 1.00 11.24 12 HIS C N 1
ATOM 2452 C CA . HIS C 1 12 ? 106.038 -3.028 11.647 1.00 11.05 12 HIS C CA 1
ATOM 2453 C C . HIS C 1 12 ? 106.440 -4.414 11.148 1.00 11.33 12 HIS C C 1
ATOM 2454 O O . HIS C 1 12 ? 105.665 -5.346 11.210 1.00 11.29 12 HIS C O 1
ATOM 2461 N N . LYS C 1 13 ? 107.670 -4.496 10.651 1.00 12.90 13 LYS C N 1
ATOM 2462 C CA . LYS C 1 13 ? 108.279 -5.720 10.151 1.00 13.14 13 LYS C CA 1
ATOM 2463 C C . LYS C 1 13 ? 109.065 -6.387 11.261 1.00 13.71 13 LYS C C 1
ATOM 2464 O O . LYS C 1 13 ? 109.682 -5.710 12.095 1.00 12.74 13 LYS C O 1
ATOM 2470 N N . PHE C 1 14 ? 109.029 -7.718 11.261 1.00 13.87 14 PHE C N 1
ATOM 2471 C CA . PHE C 1 14 ? 109.895 -8.496 12.123 1.00 14.70 14 PHE C CA 1
ATOM 2472 C C . PHE C 1 14 ? 111.362 -8.348 11.682 1.00 15.51 14 PHE C C 1
ATOM 2473 O O . PHE C 1 14 ? 111.680 -8.014 10.544 1.00 16.32 14 PHE C O 1
ATOM 2481 N N . GLY C 1 15 ? 112.261 -8.672 12.601 1.00 17.28 15 GLY C N 1
ATOM 2482 C CA . GLY C 1 15 ? 113.665 -8.760 12.257 1.00 18.39 15 GLY C CA 1
ATOM 2483 C C . GLY C 1 15 ? 114.629 -8.073 13.190 1.00 20.34 15 GLY C C 1
ATOM 2484 O O . GLY C 1 15 ? 115.825 -8.128 12.933 1.00 21.71 15 GLY C O 1
ATOM 2485 N N . GLU C 1 16 ? 114.154 -7.436 14.250 1.00 19.75 16 GLU C N 1
ATOM 2486 C CA . GLU C 1 16 ? 115.047 -6.738 15.173 1.00 20.53 16 GLU C CA 1
ATOM 2487 C C . GLU C 1 16 ? 115.269 -7.661 16.357 1.00 19.63 16 GLU C C 1
ATOM 2488 O O . GLU C 1 16 ? 114.315 -8.139 16.961 1.00 20.62 16 GLU C O 1
ATOM 2494 N N . PRO C 1 17 ? 116.535 -7.930 16.700 1.00 18.94 17 PRO C N 1
ATOM 2495 C CA . PRO C 1 17 ? 116.845 -8.838 17.795 1.00 17.79 17 PRO C CA 1
ATOM 2496 C C . PRO C 1 17 ? 116.665 -8.176 19.142 1.00 14.31 17 PRO C C 1
ATOM 2497 O O . PRO C 1 17 ? 117.583 -7.763 19.863 1.00 19.13 17 PRO C O 1
ATOM 2501 N N . ARG C 1 18 ? 115.400 -8.050 19.485 1.00 2.11 18 ARG C N 1
ATOM 2502 C CA . ARG C 1 18 ? 114.937 -7.536 20.860 1.00 2.11 18 ARG C CA 1
ATOM 2503 C C . ARG C 1 18 ? 113.653 -8.088 21.292 1.00 9.70 18 ARG C C 1
ATOM 2504 O O . ARG C 1 18 ? 112.925 -8.598 20.430 1.00 2.11 18 ARG C O 1
ATOM 2512 N N . PRO C 1 19 ? 113.257 -7.956 22.545 1.00 15.22 19 PRO C N 1
ATOM 2513 C CA . PRO C 1 19 ? 111.971 -8.452 23.005 1.00 16.34 19 PRO C CA 1
ATOM 2514 C C . PRO C 1 19 ? 110.807 -7.912 22.161 1.00 15.38 19 PRO C C 1
ATOM 2515 O O . PRO C 1 19 ? 110.828 -6.746 21.749 1.00 15.51 19 PRO C O 1
ATOM 2519 N N . LEU C 1 20 ? 109.891 -8.800 21.876 1.00 15.91 20 LEU C N 1
ATOM 2520 C CA . LEU C 1 20 ? 108.661 -8.446 21.166 1.00 15.10 20 LEU C CA 1
ATOM 2521 C C . LEU C 1 20 ? 107.676 -7.939 22.186 1.00 14.50 20 LEU C C 1
ATOM 2522 O O . LEU C 1 20 ? 107.086 -8.731 22.913 1.00 15.83 20 LEU C O 1
ATOM 2527 N N . ILE C 1 21 ? 107.471 -6.623 22.213 1.00 13.37 21 ILE C N 1
ATOM 2528 C CA . ILE C 1 21 ? 106.531 -6.001 23.145 1.00 14.13 21 ILE C CA 1
ATOM 2529 C C . ILE C 1 21 ? 105.334 -5.549 22.335 1.00 12.60 21 ILE C C 1
ATOM 2530 O O . ILE C 1 21 ? 105.468 -4.770 21.377 1.00 13.85 21 ILE C O 1
ATOM 2535 N N . LEU C 1 22 ? 104.179 -6.064 22.714 1.00 12.64 22 LEU C N 1
ATOM 2536 C CA . LEU C 1 22 ? 102.902 -5.827 22.030 1.00 12.97 22 LEU C CA 1
ATOM 2537 C C . LEU C 1 22 ? 101.849 -5.420 23.059 1.00 12.40 22 LEU C C 1
ATOM 2538 O O . LEU C 1 22 ? 101.536 -6.176 23.981 1.00 11.51 22 LEU C O 1
ATOM 2543 N N . CYS C 1 23 ? 101.289 -4.218 22.903 1.00 11.72 23 CYS C N 1
ATOM 2544 C CA . CYS C 1 23 ? 100.344 -3.681 23.866 1.00 12.26 23 CYS C CA 1
ATOM 2545 C C . CYS C 1 23 ? 100.941 -3.733 25.300 1.00 12.91 23 CYS C C 1
ATOM 2546 O O . CYS C 1 23 ? 100.261 -4.055 26.278 1.00 13.13 23 CYS C O 1
ATOM 2549 N N . GLY C 1 24 ? 102.234 -3.445 25.350 1.00 13.85 24 GLY C N 1
ATOM 2550 C CA . GLY C 1 24 ? 102.980 -3.352 26.592 1.00 14.39 24 GLY C CA 1
ATOM 2551 C C . GLY C 1 24 ? 103.314 -4.685 27.242 1.00 15.30 24 GLY C C 1
ATOM 2552 O O . GLY C 1 24 ? 103.816 -4.726 28.382 1.00 17.51 24 GLY C O 1
ATOM 2553 N N . VAL C 1 25 ? 103.081 -5.774 26.521 1.00 14.96 25 VAL C N 1
ATOM 2554 C CA . VAL C 1 25 ? 103.307 -7.117 27.060 1.00 14.90 25 VAL C CA 1
ATOM 2555 C C . VAL C 1 25 ? 104.359 -7.814 26.226 1.00 15.94 25 VAL C C 1
ATOM 2556 O O . VAL C 1 25 ? 104.269 -7.832 24.998 1.00 15.16 25 VAL C O 1
ATOM 2560 N N . GLU C 1 26 ? 105.326 -8.460 26.885 1.00 17.62 26 GLU C N 1
ATOM 2561 C CA . GLU C 1 26 ? 106.342 -9.232 26.163 1.00 18.52 26 GLU C CA 1
ATOM 2562 C C . GLU C 1 26 ? 105.728 -10.571 25.757 1.00 18.35 26 GLU C C 1
ATOM 2563 O O . GLU C 1 26 ? 105.277 -11.341 26.600 1.00 18.26 26 GLU C O 1
ATOM 2569 N N . VAL C 1 27 ? 105.716 -10.832 24.450 1.00 17.44 27 VAL C N 1
ATOM 2570 C CA . VAL C 1 27 ? 105.203 -12.068 23.891 1.00 17.73 27 VAL C CA 1
ATOM 2571 C C . VAL C 1 27 ? 106.372 -12.851 23.323 1.00 18.08 27 VAL C C 1
ATOM 2572 O O . VAL C 1 27 ? 107.154 -12.319 22.558 1.00 17.59 27 VAL C O 1
ATOM 2576 N N . PRO C 1 28 ? 106.551 -14.090 23.757 1.00 19.03 28 PRO C N 1
ATOM 2577 C CA . PRO C 1 28 ? 107.664 -14.893 23.239 1.00 19.78 28 PRO C CA 1
ATOM 2578 C C . PRO C 1 28 ? 107.647 -15.053 21.720 1.00 18.67 28 PRO C C 1
ATOM 2579 O O . PRO C 1 28 ? 106.630 -15.405 21.144 1.00 19.53 28 PRO C O 1
ATOM 2583 N N . TYR C 1 29 ? 108.775 -14.769 21.106 1.00 18.74 29 TYR C N 1
ATOM 2584 C CA . TYR C 1 29 ? 108.940 -14.950 19.661 1.00 19.38 29 TYR C CA 1
ATOM 2585 C C . TYR C 1 29 ? 110.404 -14.920 19.313 1.00 19.95 29 TYR C C 1
ATOM 2586 O O . TYR C 1 29 ? 111.221 -14.357 20.024 1.00 20.77 29 TYR C O 1
ATOM 2595 N N . GLU C 1 30 ? 110.741 -15.521 18.179 1.00 21.10 30 GLU C N 1
ATOM 2596 C CA . GLU C 1 30 ? 112.128 -15.615 17.747 1.00 22.22 30 GLU C CA 1
ATOM 2597 C C . GLU C 1 30 ? 112.807 -14.277 17.462 1.00 21.07 30 GLU C C 1
ATOM 2598 O O . GLU C 1 30 ? 114.032 -14.193 17.413 1.00 20.85 30 GLU C O 1
ATOM 2604 N N . THR C 1 31 ? 112.003 -13.240 17.185 1.00 18.79 31 THR C N 1
ATOM 2605 C CA . THR C 1 31 ? 112.551 -11.944 16.852 1.00 18.38 31 THR C CA 1
ATOM 2606 C C . THR C 1 31 ? 111.566 -10.870 17.306 1.00 16.82 31 THR C C 1
ATOM 2607 O O . THR C 1 31 ? 110.493 -11.183 17.779 1.00 17.03 31 THR C O 1
ATOM 2611 N N . GLY C 1 32 ? 111.993 -9.630 17.221 1.00 16.21 32 GLY C N 1
ATOM 2612 C CA . GLY C 1 32 ? 111.149 -8.483 17.519 1.00 15.26 32 GLY C CA 1
ATOM 2613 C C . GLY C 1 32 ? 110.846 -7.659 16.295 1.00 15.70 32 GLY C C 1
ATOM 2614 O O . GLY C 1 32 ? 111.111 -8.059 15.161 1.00 15.39 32 GLY C O 1
ATOM 2615 N N . LEU C 1 33 ? 110.270 -6.479 16.531 1.00 14.20 33 LEU C N 1
ATOM 2616 C CA . LEU C 1 33 ? 109.842 -5.599 15.475 1.00 14.39 33 LEU C CA 1
ATOM 2617 C C . LEU C 1 33 ? 110.802 -4.443 15.277 1.00 15.19 33 LEU C C 1
ATOM 2618 O O . LEU C 1 33 ? 111.270 -3.828 16.259 1.00 16.67 33 LEU C O 1
ATOM 2623 N N . VAL C 1 34 ? 111.080 -4.128 14.027 1.00 14.89 34 VAL C N 1
ATOM 2624 C CA . VAL C 1 34 ? 111.914 -3.006 13.654 1.00 15.87 34 VAL C CA 1
ATOM 2625 C C . VAL C 1 34 ? 111.124 -1.698 13.750 1.00 16.06 34 VAL C C 1
ATOM 2626 O O . VAL C 1 34 ? 110.048 -1.562 13.167 1.00 16.25 34 VAL C O 1
ATOM 2630 N N . ALA C 1 35 ? 111.705 -0.706 14.427 1.00 16.25 35 ALA C N 1
ATOM 2631 C CA . ALA C 1 35 ? 111.102 0.612 14.587 1.00 16.34 35 ALA C CA 1
ATOM 2632 C C . ALA C 1 35 ? 112.108 1.552 15.233 1.00 17.22 35 ALA C C 1
ATOM 2633 O O . ALA C 1 35 ? 113.070 1.109 15.861 1.00 17.57 35 ALA C O 1
ATOM 2635 N N . HIS C 1 36 ? 111.822 2.843 15.158 1.00 17.03 36 HIS C N 1
ATOM 2636 C CA . HIS C 1 36 ? 112.628 3.831 15.847 1.00 17.44 36 HIS C CA 1
ATOM 2637 C C . HIS C 1 36 ? 112.484 3.733 17.344 1.00 17.21 36 HIS C C 1
ATOM 2638 O O . HIS C 1 36 ? 113.487 3.724 18.078 1.00 17.55 36 HIS C O 1
ATOM 2645 N N . SER C 1 37 ? 111.243 3.665 17.807 1.00 16.23 37 SER C N 1
ATOM 2646 C CA . SER C 1 37 ? 110.927 3.417 19.211 1.00 16.30 37 SER C CA 1
ATOM 2647 C C . SER C 1 37 ? 111.018 1.909 19.498 1.00 15.79 37 SER C C 1
ATOM 2648 O O . SER C 1 37 ? 111.627 1.169 18.718 1.00 16.69 37 SER C O 1
ATOM 2651 N N . ASP C 1 38 ? 110.391 1.452 20.584 1.00 15.17 38 ASP C N 1
ATOM 2652 C CA . ASP C 1 38 ? 110.417 0.047 20.977 1.00 14.84 38 ASP C CA 1
ATOM 2653 C C . ASP C 1 38 ? 109.628 -0.896 20.030 1.00 15.41 38 ASP C C 1
ATOM 2654 O O . ASP C 1 38 ? 109.633 -2.083 20.250 1.00 16.56 38 ASP C O 1
ATOM 2659 N N . GLY C 1 39 ? 108.978 -0.338 19.014 1.00 15.21 39 GLY C N 1
ATOM 2660 C CA . GLY C 1 39 ? 108.308 -1.152 17.998 1.00 14.79 39 GLY C CA 1
ATOM 2661 C C . GLY C 1 39 ? 106.945 -1.690 18.362 1.00 13.62 39 GLY C C 1
ATOM 2662 O O . GLY C 1 39 ? 106.421 -2.568 17.663 1.00 12.55 39 GLY C O 1
ATOM 2663 N N . ASP C 1 40 ? 106.332 -1.203 19.446 1.00 11.42 40 ASP C N 1
ATOM 2664 C CA . ASP C 1 40 ? 105.051 -1.714 19.905 1.00 11.31 40 ASP C CA 1
ATOM 2665 C C . ASP C 1 40 ? 103.940 -1.192 19.003 1.00 11.52 40 ASP C C 1
ATOM 2666 O O . ASP C 1 40 ? 103.317 -0.153 19.255 1.00 11.02 40 ASP C O 1
ATOM 2671 N N . VAL C 1 41 ? 103.699 -1.973 17.961 1.00 10.53 41 VAL C N 1
ATOM 2672 C CA . VAL C 1 41 ? 102.719 -1.643 16.909 1.00 10.34 41 VAL C CA 1
ATOM 2673 C C . VAL C 1 41 ? 101.313 -1.455 17.475 1.00 10.03 41 VAL C C 1
ATOM 2674 O O . VAL C 1 41 ? 100.533 -0.693 16.944 1.00 10.51 41 VAL C O 1
ATOM 2678 N N . VAL C 1 42 ? 100.963 -2.165 18.541 1.00 9.88 42 VAL C N 1
ATOM 2679 C CA . VAL C 1 42 ? 99.628 -2.064 19.115 1.00 9.86 42 VAL C CA 1
ATOM 2680 C C . VAL C 1 42 ? 99.448 -0.706 19.795 1.00 9.96 42 VAL C C 1
ATOM 2681 O O . VAL C 1 42 ? 98.474 0.000 19.551 1.00 9.89 42 VAL C O 1
ATOM 2685 N N . LEU C 1 43 ? 100.387 -0.353 20.664 1.00 9.76 43 LEU C N 1
ATOM 2686 C CA . LEU C 1 43 ? 100.264 0.942 21.345 1.00 10.37 43 LEU C CA 1
ATOM 2687 C C . LEU C 1 43 ? 100.366 2.098 20.366 1.00 10.67 43 LEU C C 1
ATOM 2688 O O . LEU C 1 43 ? 99.708 3.128 20.552 1.00 10.35 43 LEU C O 1
ATOM 2693 N N . HIS C 1 44 ? 101.168 1.950 19.318 1.00 10.01 44 HIS C N 1
ATOM 2694 C CA . HIS C 1 44 ? 101.259 2.973 18.268 1.00 10.17 44 HIS C CA 1
ATOM 2695 C C . HIS C 1 44 ? 99.906 3.227 17.630 1.00 10.25 44 HIS C C 1
ATOM 2696 O O . HIS C 1 44 ? 99.493 4.349 17.446 1.00 10.08 44 HIS C O 1
ATOM 2703 N N . ALA C 1 45 ? 99.221 2.160 17.253 1.00 10.40 45 ALA C N 1
ATOM 2704 C CA . ALA C 1 45 ? 97.919 2.318 16.599 1.00 10.15 45 ALA C CA 1
ATOM 2705 C C . ALA C 1 45 ? 96.905 2.999 17.530 1.00 10.26 45 ALA C C 1
ATOM 2706 O O . ALA C 1 45 ? 96.104 3.841 17.119 1.00 9.43 45 ALA C O 1
ATOM 2708 N N . ILE C 1 46 ? 96.914 2.622 18.805 1.00 9.23 46 ILE C N 1
ATOM 2709 C CA . ILE C 1 46 ? 96.029 3.215 19.806 1.00 9.35 46 ILE C CA 1
ATOM 2710 C C . ILE C 1 46 ? 96.379 4.704 19.973 1.00 9.38 46 ILE C C 1
ATOM 2711 O O . ILE C 1 46 ? 95.492 5.545 20.069 1.00 10.32 46 ILE C O 1
ATOM 2716 N N . SER C 1 47 ? 97.670 5.003 20.034 1.00 10.34 47 SER C N 1
ATOM 2717 C CA . SER C 1 47 ? 98.138 6.370 20.153 1.00 10.19 47 SER C CA 1
ATOM 2718 C C . SER C 1 47 ? 97.630 7.204 18.991 1.00 10.30 47 SER C C 1
ATOM 2719 O O . SER C 1 47 ? 97.146 8.331 19.204 1.00 10.57 47 SER C O 1
ATOM 2722 N N . ASP C 1 48 ? 97.751 6.683 17.771 1.00 9.71 48 ASP C N 1
ATOM 2723 C CA . ASP C 1 48 ? 97.283 7.418 16.583 1.00 10.09 48 ASP C CA 1
ATOM 2724 C C . ASP C 1 48 ? 95.763 7.595 16.614 1.00 10.63 48 ASP C C 1
ATOM 2725 O O . ASP C 1 48 ? 95.276 8.617 16.183 1.00 10.87 48 ASP C O 1
ATOM 2730 N N . ALA C 1 49 ? 95.031 6.620 17.145 1.00 10.36 49 ALA C N 1
ATOM 2731 C CA . ALA C 1 49 ? 93.583 6.748 17.278 1.00 10.92 49 ALA C CA 1
ATOM 2732 C C . ALA C 1 49 ? 93.219 7.873 18.245 1.00 11.20 49 ALA C C 1
ATOM 2733 O O . ALA C 1 49 ? 92.304 8.658 17.986 1.00 10.74 49 ALA C O 1
ATOM 2735 N N . ILE C 1 50 ? 93.978 8.003 19.326 1.00 10.98 50 ILE C N 1
ATOM 2736 C CA . ILE C 1 50 ? 93.719 9.040 20.337 1.00 11.41 50 ILE C CA 1
ATOM 2737 C C . ILE C 1 50 ? 94.099 10.412 19.791 1.00 11.24 50 ILE C C 1
ATOM 2738 O O . ILE C 1 50 ? 93.315 11.353 19.897 1.00 10.93 50 ILE C O 1
ATOM 2743 N N . LEU C 1 51 ? 95.289 10.541 19.218 1.00 10.37 51 LEU C N 1
ATOM 2744 C CA . LEU C 1 51 ? 95.683 11.774 18.535 1.00 10.80 51 LEU C CA 1
ATOM 2745 C C . LEU C 1 51 ? 94.686 12.134 17.441 1.00 11.22 51 LEU C C 1
ATOM 2746 O O . LEU C 1 51 ? 94.270 13.301 17.301 1.00 11.89 51 LEU C O 1
ATOM 2751 N N . GLY C 1 52 ? 94.268 11.134 16.685 1.00 10.51 52 GLY C N 1
ATOM 2752 C CA . GLY C 1 52 ? 93.330 11.336 15.592 1.00 10.91 52 GLY C CA 1
ATOM 2753 C C . GLY C 1 52 ? 91.991 11.848 16.038 1.00 11.29 52 GLY C C 1
ATOM 2754 O O . GLY C 1 52 ? 91.448 12.796 15.451 1.00 11.27 52 GLY C O 1
ATOM 2755 N N . ALA C 1 53 ? 91.451 11.268 17.108 1.00 11.21 53 ALA C N 1
ATOM 2756 C CA . ALA C 1 53 ? 90.151 11.709 17.630 1.00 11.35 53 ALA C CA 1
ATOM 2757 C C . ALA C 1 53 ? 90.213 13.180 18.030 1.00 12.06 53 ALA C C 1
ATOM 2758 O O . ALA C 1 53 ? 89.254 13.902 17.852 1.00 13.22 53 ALA C O 1
ATOM 2768 N N . ALA C 1 55 ? 92.209 15.488 16.760 1.00 12.19 55 ALA C N 1
ATOM 2769 C CA . ALA C 1 55 ? 92.712 16.280 15.647 1.00 11.50 55 ALA C CA 1
ATOM 2770 C C . ALA C 1 55 ? 94.071 16.881 15.966 1.00 12.18 55 ALA C C 1
ATOM 2771 O O . ALA C 1 55 ? 94.390 18.051 15.664 1.00 12.82 55 ALA C O 1
ATOM 2773 N N . LEU C 1 56 ? 94.918 16.050 16.579 1.00 12.48 56 LEU C N 1
ATOM 2774 C CA . LEU C 1 56 ? 96.268 16.469 16.951 1.00 13.24 56 LEU C CA 1
ATOM 2775 C C . LEU C 1 56 ? 97.359 15.898 16.045 1.00 13.85 56 LEU C C 1
ATOM 2776 O O . LEU C 1 56 ? 98.553 16.023 16.354 1.00 15.86 56 LEU C O 1
ATOM 2781 N N . GLY C 1 57 ? 97.001 15.305 14.921 1.00 12.50 57 GLY C N 1
ATOM 2782 C CA . GLY C 1 57 ? 97.975 14.815 13.973 1.00 13.03 57 GLY C CA 1
ATOM 2783 C C . GLY C 1 57 ? 98.209 13.331 14.152 1.00 12.57 57 GLY C C 1
ATOM 2784 O O . GLY C 1 57 ? 97.285 12.533 14.139 1.00 12.16 57 GLY C O 1
ATOM 2785 N N . ASP C 1 58 ? 99.479 12.952 14.295 1.00 12.60 58 ASP C N 1
ATOM 2786 C CA . ASP C 1 58 ? 99.831 11.550 14.432 1.00 11.96 58 ASP C CA 1
ATOM 2787 C C . ASP C 1 58 ? 101.150 11.380 15.152 1.00 13.06 58 ASP C C 1
ATOM 2788 O O . ASP C 1 58 ? 101.788 12.355 15.473 1.00 12.60 58 ASP C O 1
ATOM 2793 N N . ILE C 1 59 ? 101.537 10.142 15.419 1.00 12.00 59 ILE C N 1
ATOM 2794 C CA . ILE C 1 59 ? 102.779 9.881 16.147 1.00 12.09 59 ILE C CA 1
ATOM 2795 C C . ILE C 1 59 ? 104.033 10.272 15.364 1.00 13.89 59 ILE C C 1
ATOM 2796 O O . ILE C 1 59 ? 105.084 10.501 15.970 1.00 13.44 59 ILE C O 1
ATOM 2801 N N . GLY C 1 60 ? 103.942 10.334 14.040 1.00 14.66 60 GLY C N 1
ATOM 2802 C CA . GLY C 1 60 ? 105.030 10.825 13.203 1.00 16.24 60 GLY C CA 1
ATOM 2803 C C . GLY C 1 60 ? 105.353 12.279 13.477 1.00 17.02 60 GLY C C 1
ATOM 2804 O O . GLY C 1 60 ? 106.521 12.708 13.402 1.00 18.54 60 GLY C O 1
ATOM 2805 N N . LYS C 1 61 ? 104.329 13.051 13.816 1.00 17.06 61 LYS C N 1
ATOM 2806 C CA . LYS C 1 61 ? 104.510 14.449 14.204 1.00 17.78 61 LYS C CA 1
ATOM 2807 C C . LYS C 1 61 ? 105.003 14.608 15.629 1.00 17.72 61 LYS C C 1
ATOM 2808 O O . LYS C 1 61 ? 105.930 15.385 15.892 1.00 19.33 61 LYS C O 1
ATOM 2814 N N . HIS C 1 62 ? 104.382 13.900 16.564 1.00 16.81 62 HIS C N 1
ATOM 2815 C CA . HIS C 1 62 ? 104.683 14.084 17.978 1.00 16.09 62 HIS C CA 1
ATOM 2816 C C . HIS C 1 62 ? 106.005 13.456 18.419 1.00 16.53 62 HIS C C 1
ATOM 2817 O O . HIS C 1 62 ? 106.692 14.008 19.277 1.00 17.88 62 HIS C O 1
ATOM 2824 N N . PHE C 1 63 ? 106.322 12.303 17.839 1.00 16.13 63 PHE C N 1
ATOM 2825 C CA . PHE C 1 63 ? 107.439 11.446 18.285 1.00 16.11 63 PHE C CA 1
ATOM 2826 C C . PHE C 1 63 ? 108.248 11.039 17.050 1.00 17.21 63 PHE C C 1
ATOM 2827 O O . PHE C 1 63 ? 108.282 9.863 16.650 1.00 17.62 63 PHE C O 1
ATOM 2835 N N . PRO C 1 64 ? 108.897 12.011 16.416 1.00 18.92 64 PRO C N 1
ATOM 2836 C CA . PRO C 1 64 ? 109.434 11.797 15.075 1.00 19.93 64 PRO C CA 1
ATOM 2837 C C . PRO C 1 64 ? 110.579 10.782 14.978 1.00 21.61 64 PRO C C 1
ATOM 2838 O O . PRO C 1 64 ? 111.414 10.672 15.866 1.00 20.39 64 PRO C O 1
ATOM 2842 N N . ASP C 1 65 ? 110.538 10.015 13.903 1.00 23.00 65 ASP C N 1
ATOM 2843 C CA . ASP C 1 65 ? 111.540 9.030 13.562 1.00 25.11 65 ASP C CA 1
ATOM 2844 C C . ASP C 1 65 ? 112.938 9.623 13.397 1.00 25.68 65 ASP C C 1
ATOM 2845 O O . ASP C 1 65 ? 113.915 8.917 13.567 1.00 25.71 65 ASP C O 1
ATOM 2850 N N . THR C 1 66 ? 113.000 10.914 13.098 1.00 26.18 66 THR C N 1
ATOM 2851 C CA . THR C 1 66 ? 114.246 11.661 12.920 1.00 27.79 66 THR C CA 1
ATOM 2852 C C . THR C 1 66 ? 114.830 12.150 14.255 1.00 27.22 66 THR C C 1
ATOM 2853 O O . THR C 1 66 ? 115.933 12.695 14.295 1.00 28.32 66 THR C O 1
ATOM 2857 N N . ASP C 1 67 ? 114.122 11.918 15.348 1.00 26.29 67 ASP C N 1
ATOM 2858 C CA . ASP C 1 67 ? 114.419 12.547 16.623 1.00 26.25 67 ASP C CA 1
ATOM 2859 C C . ASP C 1 67 ? 115.062 11.598 17.631 1.00 25.83 67 ASP C C 1
ATOM 2860 O O . ASP C 1 67 ? 114.439 10.640 18.092 1.00 23.93 67 ASP C O 1
ATOM 2865 N N . ALA C 1 68 ? 116.307 11.891 18.031 1.00 25.24 68 ALA C N 1
ATOM 2866 C CA . ALA C 1 68 ? 117.040 11.051 18.978 1.00 24.32 68 ALA C CA 1
ATOM 2867 C C . ALA C 1 68 ? 116.403 10.853 20.344 1.00 23.86 68 ALA C C 1
ATOM 2868 O O . ALA C 1 68 ? 116.613 9.810 20.982 1.00 23.74 68 ALA C O 1
ATOM 2870 N N . ALA C 1 69 ? 115.642 11.839 20.817 1.00 22.91 69 ALA C N 1
ATOM 2871 C CA . ALA C 1 69 ? 114.908 11.694 22.067 1.00 22.75 69 ALA C CA 1
ATOM 2872 C C . ALA C 1 69 ? 114.108 10.402 22.128 1.00 21.45 69 ALA C C 1
ATOM 2873 O O . ALA C 1 69 ? 113.936 9.809 23.191 1.00 22.18 69 ALA C O 1
ATOM 2875 N N . TYR C 1 70 ? 113.579 10.002 20.972 1.00 21.00 70 TYR C N 1
ATOM 2876 C CA . TYR C 1 70 ? 112.599 8.916 20.873 1.00 19.23 70 TYR C CA 1
ATOM 2877 C C . TYR C 1 70 ? 113.177 7.561 20.415 1.00 20.21 70 TYR C C 1
ATOM 2878 O O . TYR C 1 70 ? 112.461 6.559 20.348 1.00 19.21 70 TYR C O 1
ATOM 2887 N N . LYS C 1 71 ? 114.483 7.499 20.163 1.00 20.62 71 LYS C N 1
ATOM 2888 C CA . LYS C 1 71 ? 115.126 6.227 19.842 1.00 21.14 71 LYS C CA 1
ATOM 2889 C C . LYS C 1 71 ? 114.968 5.232 20.995 1.00 19.97 71 LYS C C 1
ATOM 2890 O O . LYS C 1 71 ? 115.411 5.463 22.130 1.00 20.09 71 LYS C O 1
ATOM 2896 N N . GLY C 1 72 ? 114.303 4.118 20.702 1.00 19.30 72 GLY C N 1
ATOM 2897 C CA . GLY C 1 72 ? 113.998 3.096 21.682 1.00 17.93 72 GLY C CA 1
ATOM 2898 C C . GLY C 1 72 ? 112.930 3.408 22.716 1.00 17.53 72 GLY C C 1
ATOM 2899 O O . GLY C 1 72 ? 112.748 2.654 23.684 1.00 18.07 72 GLY C O 1
ATOM 2900 N N . ALA C 1 73 ? 112.190 4.490 22.488 1.00 16.73 73 ALA C N 1
ATOM 2901 C CA . ALA C 1 73 ? 111.209 4.955 23.458 1.00 16.43 73 ALA C CA 1
ATOM 2902 C C . ALA C 1 73 ? 110.203 3.877 23.797 1.00 15.92 73 ALA C C 1
ATOM 2903 O O . ALA C 1 73 ? 109.730 3.141 22.911 1.00 15.51 73 ALA C O 1
ATOM 2905 N N . ASP C 1 74 ? 109.852 3.783 25.074 1.00 15.47 74 ASP C N 1
ATOM 2906 C CA . ASP C 1 74 ? 108.831 2.882 25.550 1.00 15.23 74 ASP C CA 1
ATOM 2907 C C . ASP C 1 74 ? 107.472 3.404 25.088 1.00 14.74 74 ASP C C 1
ATOM 2908 O O . ASP C 1 74 ? 107.071 4.538 25.354 1.00 13.29 74 ASP C O 1
ATOM 2913 N N . SER C 1 75 ? 106.744 2.576 24.363 1.00 13.50 75 SER C N 1
ATOM 2914 C CA . SER C 1 75 ? 105.478 3.043 23.807 1.00 12.91 75 SER C CA 1
ATOM 2915 C C . SER C 1 75 ? 104.348 3.218 24.789 1.00 12.88 75 SER C C 1
ATOM 2916 O O . SER C 1 75 ? 103.330 3.855 24.446 1.00 12.97 75 SER C O 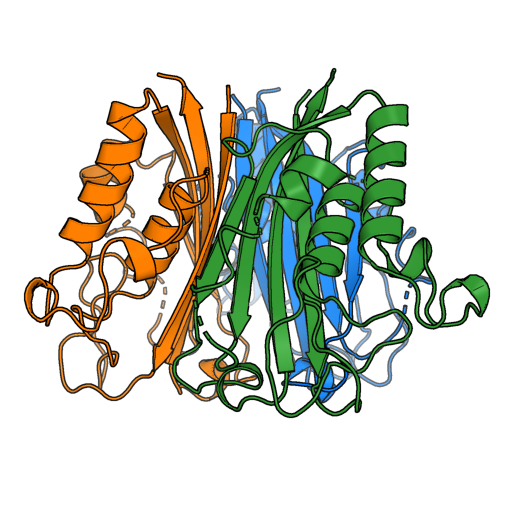1
ATOM 2919 N N . ARG C 1 76 ? 104.446 2.679 26.014 1.00 12.49 76 ARG C N 1
ATOM 2920 C CA . ARG C 1 76 ? 103.490 3.043 27.056 1.00 12.37 76 ARG C CA 1
ATOM 2921 C C . ARG C 1 76 ? 103.653 4.502 27.467 1.00 12.95 76 ARG C C 1
ATOM 2922 O O . ARG C 1 76 ? 102.674 5.174 27.741 1.00 11.80 76 ARG C O 1
ATOM 2930 N N . VAL C 1 77 ? 104.890 4.949 27.553 1.00 13.34 77 VAL C N 1
ATOM 2931 C CA . VAL C 1 77 ? 105.182 6.350 27.871 1.00 13.81 77 VAL C CA 1
ATOM 2932 C C . VAL C 1 77 ? 104.600 7.234 26.772 1.00 13.60 77 VAL C C 1
ATOM 2933 O O . VAL C 1 77 ? 103.945 8.250 27.064 1.00 12.98 77 VAL C O 1
ATOM 2937 N N . LEU C 1 78 ? 104.803 6.840 25.519 1.00 13.03 78 LEU C N 1
ATOM 2938 C CA . LEU C 1 78 ? 104.274 7.622 24.402 1.00 12.84 78 LEU C CA 1
ATOM 2939 C C . LEU C 1 78 ? 102.735 7.629 24.394 1.00 12.89 78 LEU C C 1
ATOM 2940 O O . LEU C 1 78 ? 102.137 8.670 24.132 1.00 12.55 78 LEU C O 1
ATOM 2945 N N . LEU C 1 79 ? 102.096 6.495 24.671 1.00 12.02 79 LEU C N 1
ATOM 2946 C CA . LEU C 1 79 ? 100.630 6.432 24.766 1.00 12.11 79 LEU C CA 1
ATOM 2947 C C . LEU C 1 79 ? 100.118 7.393 25.832 1.00 12.11 79 LEU C C 1
ATOM 2948 O O . LEU C 1 79 ? 99.135 8.109 25.635 1.00 12.55 79 LEU C O 1
ATOM 2953 N N . ARG C 1 80 ? 100.804 7.418 26.971 1.00 12.82 80 ARG C N 1
ATOM 2954 C CA . ARG C 1 80 ? 100.369 8.252 28.072 1.00 13.03 80 ARG C CA 1
ATOM 2955 C C . ARG C 1 80 ? 100.542 9.726 27.784 1.00 12.20 80 ARG C C 1
ATOM 2956 O O . ARG C 1 80 ? 99.743 10.527 28.264 1.00 12.31 80 ARG C O 1
ATOM 2964 N N . HIS C 1 81 ? 101.521 10.071 26.985 1.00 11.60 81 HIS C N 1
ATOM 2965 C CA . HIS C 1 81 ? 101.708 11.434 26.489 1.00 12.06 81 HIS C CA 1
ATOM 2966 C C . HIS C 1 81 ? 100.503 11.799 25.636 1.00 12.75 81 HIS C C 1
ATOM 2967 O O . HIS C 1 81 ? 99.881 12.819 25.826 1.00 12.57 81 HIS C O 1
ATOM 2974 N N . CYS C 1 82 ? 100.115 10.906 24.737 1.00 12.43 82 CYS C N 1
ATOM 2975 C CA . CYS C 1 82 ? 98.987 11.188 23.868 1.00 11.91 82 CYS C CA 1
ATOM 2976 C C . CYS C 1 82 ? 97.714 11.372 24.678 1.00 12.10 82 CYS C C 1
ATOM 2977 O O . CYS C 1 82 ? 96.954 12.291 24.418 1.00 12.38 82 CYS C O 1
ATOM 2980 N N . TYR C 1 83 ? 97.455 10.495 25.635 1.00 11.63 83 TYR C N 1
ATOM 2981 C CA . TYR C 1 83 ? 96.242 10.554 26.410 1.00 11.93 83 TYR C CA 1
ATOM 2982 C C . TYR C 1 83 ? 96.227 11.803 27.265 1.00 12.92 83 TYR C C 1
ATOM 2983 O O . TYR C 1 83 ? 95.172 12.387 27.445 1.00 13.10 83 TYR C O 1
ATOM 2992 N N . ALA C 1 84 ? 97.395 12.199 27.792 1.00 12.43 84 ALA C N 1
ATOM 2993 C CA . ALA C 1 84 ? 97.454 13.438 28.574 1.00 13.09 84 ALA C CA 1
ATOM 2994 C C . ALA C 1 84 ? 97.041 14.661 27.735 1.00 13.44 84 ALA C C 1
ATOM 2995 O O . ALA C 1 84 ? 96.426 15.600 28.250 1.00 14.27 84 ALA C O 1
ATOM 2997 N N . LEU C 1 85 ? 97.384 14.677 26.457 1.00 12.82 85 LEU C N 1
ATOM 2998 C CA . LEU C 1 85 ? 96.972 15.774 25.578 1.00 13.31 85 LEU C CA 1
ATOM 2999 C C . LEU C 1 85 ? 95.456 15.755 25.428 1.00 13.97 85 LEU C C 1
ATOM 3000 O O . LEU C 1 85 ? 94.831 16.791 25.380 1.00 15.38 85 LEU C O 1
ATOM 3005 N N . ALA C 1 86 ? 94.885 14.568 25.309 1.00 12.66 86 ALA C N 1
ATOM 3006 C CA . ALA C 1 86 ? 93.427 14.451 25.268 1.00 13.14 86 ALA C CA 1
ATOM 3007 C C . ALA C 1 86 ? 92.774 14.976 26.545 1.00 13.98 86 ALA C C 1
ATOM 3008 O O . ALA C 1 86 ? 91.799 15.709 26.496 1.00 14.22 86 ALA C O 1
ATOM 3010 N N . LYS C 1 87 ? 93.313 14.583 27.692 1.00 14.81 87 LYS C N 1
ATOM 3011 C CA . LYS C 1 87 ? 92.823 15.033 28.982 1.00 16.10 87 LYS C CA 1
ATOM 3012 C C . LYS C 1 87 ? 92.966 16.544 29.139 1.00 16.77 87 LYS C C 1
ATOM 3013 O O . LYS C 1 87 ? 92.067 17.159 29.691 1.00 17.75 87 LYS C O 1
ATOM 3019 N N . ALA C 1 88 ? 94.021 17.125 28.587 1.00 17.01 88 ALA C N 1
ATOM 3020 C CA . ALA C 1 88 ? 94.225 18.587 28.657 1.00 18.15 88 ALA C CA 1
ATOM 3021 C C . ALA C 1 88 ? 93.132 19.331 27.899 1.00 19.42 88 ALA C C 1
ATOM 3022 O O . ALA C 1 88 ? 92.816 20.477 28.235 1.00 20.46 88 ALA C O 1
ATOM 3024 N N . LYS C 1 89 ? 92.543 18.680 26.901 1.00 18.85 89 LYS C N 1
ATOM 3025 C CA . LYS C 1 89 ? 91.460 19.248 26.101 1.00 19.84 89 LYS C CA 1
ATOM 3026 C C . LYS C 1 89 ? 90.091 18.938 26.680 1.00 19.92 89 LYS C C 1
ATOM 3027 O O . LYS C 1 89 ? 89.069 19.306 26.078 1.00 21.62 89 LYS C O 1
ATOM 3033 N N . GLY C 1 90 ? 90.063 18.283 27.839 1.00 18.92 90 GLY C N 1
ATOM 3034 C CA . GLY C 1 90 ? 88.862 17.962 28.571 1.00 18.78 90 GLY C CA 1
ATOM 3035 C C . GLY C 1 90 ? 88.167 16.667 28.211 1.00 18.25 90 GLY C C 1
ATOM 3036 O O . GLY C 1 90 ? 87.024 16.457 28.616 1.00 18.66 90 GLY C O 1
ATOM 3037 N N . PHE C 1 91 ? 88.864 15.790 27.494 1.00 16.89 91 PHE C N 1
ATOM 3038 C CA . PHE C 1 91 ? 88.303 14.496 27.077 1.00 16.29 91 PHE C CA 1
ATOM 3039 C C . PHE C 1 91 ? 88.879 13.327 27.851 1.00 16.96 91 PHE C C 1
ATOM 3040 O O . PHE C 1 91 ? 89.984 13.394 28.392 1.00 18.23 91 PHE C O 1
ATOM 3048 N N . GLU C 1 92 ? 88.110 12.246 27.926 1.00 16.21 92 GLU C N 1
ATOM 3049 C CA . GLU C 1 92 ? 88.570 11.019 28.522 1.00 16.45 92 GLU C CA 1
ATOM 3050 C C . GLU C 1 92 ? 88.076 9.847 27.653 1.00 15.52 92 GLU C C 1
ATOM 3051 O O . GLU C 1 92 ? 87.222 10.007 26.781 1.00 15.54 92 GLU C O 1
ATOM 3057 N N . LEU C 1 93 ? 88.571 8.670 27.956 1.00 15.09 93 LEU C N 1
ATOM 3058 C CA . LEU C 1 93 ? 88.164 7.481 27.211 1.00 14.74 93 LEU C CA 1
ATOM 3059 C C . LEU C 1 93 ? 86.686 7.185 27.365 1.00 14.68 93 LEU C C 1
ATOM 3060 O O . LEU C 1 93 ? 86.158 7.106 28.485 1.00 15.85 93 LEU C O 1
ATOM 3065 N N . GLY C 1 94 ? 86.013 7.026 26.226 1.00 13.28 94 GLY C N 1
ATOM 3066 C CA . GLY C 1 94 ? 84.686 6.429 26.182 1.00 13.25 94 GLY C CA 1
ATOM 3067 C C . GLY C 1 94 ? 84.855 4.912 26.143 1.00 13.04 94 GLY C C 1
ATOM 3068 O O . GLY C 1 94 ? 84.522 4.175 27.089 1.00 13.91 94 GLY C O 1
ATOM 3069 N N . ASN C 1 95 ? 85.359 4.438 25.000 1.00 12.51 95 ASN C N 1
ATOM 3070 C CA . ASN C 1 95 ? 85.771 3.056 24.892 1.00 11.27 95 ASN C CA 1
ATOM 3071 C C . ASN C 1 95 ? 86.745 2.899 23.728 1.00 11.72 95 ASN C C 1
ATOM 3072 O O . ASN C 1 95 ? 86.833 3.736 22.844 1.00 11.98 95 ASN C O 1
ATOM 3077 N N . LEU C 1 96 ? 87.475 1.796 23.767 1.00 12.26 96 LEU C N 1
ATOM 3078 C CA . LEU C 1 96 ? 88.543 1.503 22.828 1.00 11.49 96 LEU C CA 1
ATOM 3079 C C . LEU C 1 96 ? 88.387 0.071 22.351 1.00 11.62 96 LEU C C 1
ATOM 3080 O O . LEU C 1 96 ? 88.099 -0.818 23.136 1.00 11.33 96 LEU C O 1
ATOM 3085 N N . ASP C 1 97 ? 88.522 -0.162 21.056 1.00 11.06 97 ASP C N 1
ATOM 3086 C CA . ASP C 1 97 ? 88.540 -1.515 20.496 1.00 10.71 97 ASP C CA 1
ATOM 3087 C C . ASP C 1 97 ? 89.728 -1.641 19.526 1.00 11.64 97 ASP C C 1
ATOM 3088 O O . ASP C 1 97 ? 89.954 -0.774 18.690 1.00 12.15 97 ASP C O 1
ATOM 3093 N N . VAL C 1 98 ? 90.490 -2.718 19.663 1.00 11.39 98 VAL C N 1
ATOM 3094 C CA . VAL C 1 98 ? 91.763 -2.860 19.004 1.00 12.56 98 VAL C CA 1
ATOM 3095 C C . VAL C 1 98 ? 91.736 -4.210 18.310 1.00 13.02 98 VAL C C 1
ATOM 3096 O O . VAL C 1 98 ? 91.177 -5.182 18.837 1.00 13.67 98 VAL C O 1
ATOM 3100 N N . THR C 1 99 ? 92.274 -4.247 17.096 1.00 11.82 99 THR C N 1
ATOM 3101 C CA . THR C 1 99 ? 92.341 -5.451 16.300 1.00 13.12 99 THR C CA 1
ATOM 3102 C C . THR C 1 99 ? 93.782 -5.706 15.865 1.00 11.91 99 THR C C 1
ATOM 3103 O O . THR C 1 99 ? 94.333 -5.004 15.007 1.00 12.16 99 THR C O 1
ATOM 3107 N N . ILE C 1 100 ? 94.394 -6.740 16.424 1.00 12.17 100 ILE C N 1
ATOM 3108 C CA . ILE C 1 100 ? 95.737 -7.146 16.077 1.00 12.40 100 ILE C CA 1
ATOM 3109 C C . ILE C 1 100 ? 95.628 -8.135 14.928 1.00 12.81 100 ILE C C 1
ATOM 3110 O O . ILE C 1 100 ? 94.893 -9.125 15.044 1.00 13.86 100 ILE C O 1
ATOM 3115 N N . ILE C 1 101 ? 96.363 -7.879 13.852 1.00 11.84 101 ILE C N 1
ATOM 3116 C CA . ILE C 1 101 ? 96.264 -8.671 12.622 1.00 12.30 101 ILE C CA 1
ATOM 3117 C C . ILE C 1 101 ? 97.625 -9.311 12.394 1.00 11.75 101 ILE C C 1
ATOM 3118 O O . ILE C 1 101 ? 98.602 -8.654 12.046 1.00 12.15 101 ILE C O 1
ATOM 3123 N N . ALA C 1 102 ? 97.694 -10.615 12.636 1.00 13.11 102 ALA C N 1
ATOM 3124 C CA . ALA C 1 102 ? 98.974 -11.324 12.707 1.00 13.21 102 ALA C CA 1
ATOM 3125 C C . ALA C 1 102 ? 98.750 -12.815 12.574 1.00 13.16 102 ALA C C 1
ATOM 3126 O O . ALA C 1 102 ? 97.773 -13.345 13.098 1.00 13.98 102 ALA C O 1
ATOM 3128 N N . GLN C 1 103 ? 99.670 -13.470 11.887 1.00 13.22 103 GLN C N 1
ATOM 3129 C CA . GLN C 1 103 ? 99.667 -14.932 11.782 1.00 14.12 103 GLN C CA 1
ATOM 3130 C C . GLN C 1 103 ? 100.363 -15.577 12.972 1.00 15.07 103 GLN C C 1
ATOM 3131 O O . GLN C 1 103 ? 100.045 -16.698 13.343 1.00 16.00 103 GLN C O 1
ATOM 3137 N N . ALA C 1 104 ? 101.349 -14.864 13.510 1.00 15.83 104 ALA C N 1
ATOM 3138 C CA . ALA C 1 104 ? 102.198 -15.288 14.624 1.00 16.73 104 ALA C CA 1
ATOM 3139 C C . ALA C 1 104 ? 102.816 -14.051 15.264 1.00 16.66 104 ALA C C 1
ATOM 3140 O O . ALA C 1 104 ? 102.992 -13.025 14.599 1.00 16.98 104 ALA C O 1
ATOM 3142 N N . PRO C 1 105 ? 103.152 -14.084 16.546 1.00 17.78 105 PRO C N 1
ATOM 3143 C CA . PRO C 1 105 ? 102.856 -15.156 17.486 1.00 17.88 105 PRO C CA 1
ATOM 3144 C C . PRO C 1 105 ? 101.395 -15.278 17.814 1.00 18.29 105 PRO C C 1
ATOM 3145 O O . PRO C 1 105 ? 100.548 -14.492 17.354 1.00 18.11 105 PRO C O 1
ATOM 3149 N N . LYS C 1 106 ? 101.066 -16.305 18.588 1.00 19.13 106 LYS C N 1
ATOM 3150 C CA . LYS C 1 106 ? 99.729 -16.500 19.082 1.00 20.41 106 LYS C CA 1
ATOM 3151 C C . LYS C 1 106 ? 99.404 -15.428 20.171 1.00 19.65 106 LYS C C 1
ATOM 3152 O O . LYS C 1 106 ? 100.139 -15.278 21.143 1.00 19.60 106 LYS C O 1
ATOM 3166 N N . ALA C 1 108 ? 96.247 -14.991 21.857 1.00 19.45 108 ALA C N 1
ATOM 3167 C CA . ALA C 1 108 ? 95.192 -15.295 22.812 1.00 19.98 108 ALA C CA 1
ATOM 3168 C C . ALA C 1 108 ? 95.641 -15.371 24.283 1.00 20.11 108 ALA C C 1
ATOM 3169 O O . ALA C 1 108 ? 94.937 -14.816 25.128 1.00 20.30 108 ALA C O 1
ATOM 3171 N N . PRO C 1 109 ? 96.772 -16.018 24.604 1.00 20.47 109 PRO C N 1
ATOM 3172 C CA . PRO C 1 109 ? 97.212 -16.114 26.010 1.00 20.60 109 PRO C CA 1
ATOM 3173 C C . PRO C 1 109 ? 97.520 -14.779 26.675 1.00 19.40 109 PRO C C 1
ATOM 3174 O O . PRO C 1 109 ? 97.585 -14.742 27.907 1.00 21.01 109 PRO C O 1
ATOM 3178 N N . HIS C 1 110 ? 97.686 -13.716 25.883 1.00 17.80 110 HIS C N 1
ATOM 3179 C CA . HIS C 1 110 ? 98.159 -12.416 26.357 1.00 16.75 110 HIS C CA 1
ATOM 3180 C C . HIS C 1 110 ? 97.088 -11.352 26.366 1.00 16.19 110 HIS C C 1
ATOM 3181 O O . HIS C 1 110 ? 97.357 -10.280 26.897 1.00 16.03 110 HIS C O 1
ATOM 3188 N N . ILE C 1 111 ? 95.906 -11.633 25.823 1.00 16.37 111 ILE C N 1
ATOM 3189 C CA . ILE C 1 111 ? 94.863 -10.602 25.692 1.00 15.91 111 ILE C CA 1
ATOM 3190 C C . ILE C 1 111 ? 94.536 -9.928 27.005 1.00 16.16 111 ILE C C 1
ATOM 3191 O O . ILE C 1 111 ? 94.419 -8.691 27.075 1.00 15.17 111 ILE C O 1
ATOM 3196 N N . GLU C 1 112 ? 94.353 -10.700 28.071 1.00 16.22 112 GLU C N 1
ATOM 3197 C CA . GLU C 1 112 ? 93.933 -10.059 29.302 1.00 16.02 112 GLU C CA 1
ATOM 3198 C C . GLU C 1 112 ? 95.040 -9.205 29.900 1.00 15.26 112 GLU C C 1
ATOM 3199 O O . GLU C 1 112 ? 94.767 -8.117 30.407 1.00 15.27 112 GLU C O 1
ATOM 3205 N N . ASP C 1 113 ? 96.279 -9.667 29.812 1.00 14.95 113 ASP C N 1
ATOM 3206 C CA . ASP C 1 113 ? 97.424 -8.871 30.260 1.00 15.16 113 ASP C CA 1
ATOM 3207 C C . ASP C 1 113 ? 97.503 -7.554 29.466 1.00 14.17 113 ASP C C 1
ATOM 3208 O O . ASP C 1 113 ? 97.795 -6.482 30.022 1.00 14.39 113 ASP C O 1
ATOM 3221 N N . ARG C 1 115 ? 94.943 -5.958 27.960 1.00 12.22 115 ARG C N 1
ATOM 3222 C CA . ARG C 1 115 ? 93.853 -5.112 28.435 1.00 12.50 115 ARG C CA 1
ATOM 3223 C C . ARG C 1 115 ? 94.218 -4.424 29.750 1.00 13.25 115 ARG C C 1
ATOM 3224 O O . ARG C 1 115 ? 93.897 -3.261 29.940 1.00 13.05 115 ARG C O 1
ATOM 3232 N N . GLN C 1 116 ? 94.880 -5.144 30.648 1.00 13.96 116 GLN C N 1
ATOM 3233 C CA . GLN C 1 116 ? 95.224 -4.578 31.941 1.00 14.72 116 GLN C CA 1
ATOM 3234 C C . GLN C 1 116 ? 96.304 -3.496 31.826 1.00 14.63 116 GLN C C 1
ATOM 3235 O O . GLN C 1 116 ? 96.282 -2.513 32.587 1.00 15.86 116 GLN C O 1
ATOM 3241 N N . VAL C 1 117 ? 97.229 -3.653 30.884 1.00 13.80 117 VAL C N 1
ATOM 3242 C CA . VAL C 1 117 ? 98.205 -2.604 30.591 1.00 13.57 117 VAL C CA 1
ATOM 3243 C C . VAL C 1 117 ? 97.452 -1.322 30.220 1.00 13.43 117 VAL C C 1
ATOM 3244 O O . VAL C 1 117 ? 97.744 -0.252 30.753 1.00 13.99 117 VAL C O 1
ATOM 3248 N N . LEU C 1 118 ? 96.490 -1.442 29.309 1.00 12.93 118 LEU C N 1
ATOM 3249 C CA . LEU C 1 118 ? 95.735 -0.292 28.833 1.00 13.06 118 LEU C CA 1
ATOM 3250 C C . LEU C 1 118 ? 94.876 0.334 29.919 1.00 13.43 118 LEU C C 1
ATOM 3251 O O . LEU C 1 118 ? 94.772 1.554 29.991 1.00 14.67 118 LEU C O 1
ATOM 3256 N N . ALA C 1 119 ? 94.253 -0.489 30.751 1.00 13.87 119 ALA C N 1
ATOM 3257 C CA . ALA C 1 119 ? 93.414 0.035 31.831 1.00 14.99 119 ALA C CA 1
ATOM 3258 C C . ALA C 1 119 ? 94.305 0.875 32.783 1.00 16.79 119 ALA C C 1
ATOM 3259 O O . ALA C 1 119 ? 93.893 1.947 33.255 1.00 16.24 119 ALA C O 1
ATOM 3261 N N . ALA C 1 120 ? 95.522 0.410 33.026 1.00 17.52 120 ALA C N 1
ATOM 3262 C CA . ALA C 1 120 ? 96.466 1.167 33.877 1.00 19.76 120 ALA C CA 1
ATOM 3263 C C . ALA C 1 120 ? 96.926 2.459 33.206 1.00 21.23 120 ALA C C 1
ATOM 3264 O O . ALA C 1 120 ? 96.870 3.552 33.795 1.00 22.45 120 ALA C O 1
ATOM 3266 N N . ASP C 1 121 ? 97.350 2.359 31.962 1.00 21.42 121 ASP C N 1
ATOM 3267 C CA . ASP C 1 121 ? 97.896 3.490 31.245 1.00 22.41 121 ASP C CA 1
ATOM 3268 C C . ASP C 1 121 ? 96.840 4.546 30.812 1.00 22.40 121 ASP C C 1
ATOM 3269 O O . ASP C 1 121 ? 97.171 5.727 30.581 1.00 24.31 121 ASP C O 1
ATOM 3274 N N . LEU C 1 122 ? 95.575 4.174 30.730 1.00 20.83 122 LEU C N 1
ATOM 3275 C CA . LEU C 1 122 ? 94.530 5.137 30.356 1.00 20.56 122 LEU C CA 1
ATOM 3276 C C . LEU C 1 122 ? 93.674 5.488 31.578 1.00 20.25 122 LEU C C 1
ATOM 3277 O O . LEU C 1 122 ? 92.622 6.105 31.429 1.00 20.81 122 LEU C O 1
ATOM 3282 N N . ASN C 1 123 ? 94.107 5.041 32.754 1.00 20.81 123 ASN C N 1
ATOM 3283 C CA . ASN C 1 123 ? 93.358 5.232 34.004 1.00 21.44 123 ASN C CA 1
ATOM 3284 C C . ASN C 1 123 ? 91.860 4.966 33.787 1.00 20.60 123 ASN C C 1
ATOM 3285 O O . ASN C 1 123 ? 90.990 5.794 34.096 1.00 20.77 123 ASN C O 1
ATOM 3290 N N . ALA C 1 124 ? 91.572 3.789 33.239 1.00 18.68 124 ALA C N 1
ATOM 3291 C CA . ALA C 1 124 ? 90.260 3.451 32.742 1.00 18.56 124 ALA C CA 1
ATOM 3292 C C . ALA C 1 124 ? 89.808 2.114 33.283 1.00 17.71 124 ALA C C 1
ATOM 3293 O O . ALA C 1 124 ? 90.601 1.290 33.682 1.00 18.77 124 ALA C O 1
ATOM 3295 N N . ASP C 1 125 ? 88.505 1.908 33.238 1.00 18.58 125 ASP C N 1
ATOM 3296 C CA . ASP C 1 125 ? 87.909 0.639 33.582 1.00 19.36 125 ASP C CA 1
ATOM 3297 C C . ASP C 1 125 ? 88.134 -0.321 32.433 1.00 18.94 125 ASP C C 1
ATOM 3298 O O . ASP C 1 125 ? 87.944 0.047 31.266 1.00 17.68 125 ASP C O 1
ATOM 3303 N N . VAL C 1 126 ? 88.547 -1.529 32.748 1.00 17.82 126 VAL C N 1
ATOM 3304 C CA . VAL C 1 126 ? 88.821 -2.531 31.715 1.00 17.58 126 VAL C CA 1
ATOM 3305 C C . VAL C 1 126 ? 87.572 -2.846 30.873 1.00 16.78 126 VAL C C 1
ATOM 3306 O O . VAL C 1 126 ? 87.690 -3.267 29.712 1.00 17.22 126 VAL C O 1
ATOM 3310 N N . ALA C 1 127 ? 86.364 -2.632 31.405 1.00 16.13 127 ALA C N 1
ATOM 3311 C CA . ALA C 1 127 ? 85.146 -2.869 30.652 1.00 15.78 127 ALA C CA 1
ATOM 3312 C C . ALA C 1 127 ? 84.997 -1.930 29.447 1.00 15.09 127 ALA C C 1
ATOM 3313 O O . ALA C 1 127 ? 84.117 -2.121 28.629 1.00 14.83 127 ALA C O 1
ATOM 3315 N N . ASP C 1 128 ? 85.844 -0.908 29.387 1.00 14.46 128 ASP C N 1
ATOM 3316 C CA . ASP C 1 128 ? 85.844 0.072 28.302 1.00 14.51 128 ASP C CA 1
ATOM 3317 C C . ASP C 1 128 ? 86.985 -0.184 27.317 1.00 13.72 128 ASP C C 1
ATOM 3318 O O . ASP C 1 128 ? 87.210 0.622 26.425 1.00 12.50 128 ASP C O 1
ATOM 3323 N N . ILE C 1 129 ? 87.673 -1.312 27.458 1.00 12.31 129 ILE C N 1
ATOM 3324 C CA . ILE C 1 129 ? 88.865 -1.627 26.667 1.00 12.32 129 ILE C CA 1
ATOM 3325 C C . ILE C 1 129 ? 88.742 -3.050 26.103 1.00 11.70 129 ILE C C 1
ATOM 3326 O O . ILE C 1 129 ? 88.582 -4.007 26.845 1.00 12.45 129 ILE C O 1
ATOM 3331 N N . ASN C 1 130 ? 88.818 -3.181 24.782 1.00 11.24 130 ASN C N 1
ATOM 3332 C CA . ASN C 1 130 ? 88.809 -4.477 24.134 1.00 11.13 130 ASN C CA 1
ATOM 3333 C C . ASN C 1 130 ? 90.016 -4.644 23.246 1.00 11.34 130 ASN C C 1
ATOM 3334 O O . ASN C 1 130 ? 90.366 -3.734 22.485 1.00 11.08 130 ASN C O 1
ATOM 3339 N N . VAL C 1 131 ? 90.645 -5.810 23.332 1.00 10.78 131 VAL C N 1
ATOM 3340 C CA . VAL C 1 131 ? 91.751 -6.174 22.444 1.00 11.62 131 VAL C CA 1
ATOM 3341 C C . VAL C 1 131 ? 91.397 -7.514 21.785 1.00 12.54 131 VAL C C 1
ATOM 3342 O O . VAL C 1 131 ? 91.081 -8.491 22.459 1.00 11.88 131 VAL C O 1
ATOM 3346 N N . LYS C 1 132 ? 91.431 -7.521 20.460 1.00 11.59 132 LYS C N 1
ATOM 3347 C CA . LYS C 1 132 ? 91.085 -8.698 19.623 1.00 12.12 132 LYS C CA 1
ATOM 3348 C C . LYS C 1 132 ? 92.276 -9.052 18.769 1.00 11.83 132 LYS C C 1
ATOM 3349 O O . LYS C 1 132 ? 93.130 -8.223 18.477 1.00 11.15 132 LYS C O 1
ATOM 3355 N N . ALA C 1 133 ? 92.288 -10.292 18.283 1.00 12.40 133 ALA C N 1
ATOM 3356 C CA . ALA C 1 133 ? 93.275 -10.691 17.305 1.00 12.96 133 ALA C CA 1
ATOM 3357 C C . ALA C 1 133 ? 92.619 -11.565 16.257 1.00 13.42 133 ALA C C 1
ATOM 3358 O O . ALA C 1 133 ? 91.628 -12.275 16.528 1.00 14.20 133 ALA C O 1
ATOM 3360 N N . THR C 1 134 ? 93.109 -11.404 15.032 1.00 11.73 134 THR C N 1
ATOM 3361 C CA . THR C 1 134 ? 92.740 -12.292 13.936 1.00 11.85 134 THR C CA 1
ATOM 3362 C C . THR C 1 134 ? 93.953 -12.586 13.080 1.00 13.20 134 THR C C 1
ATOM 3363 O O . THR C 1 134 ? 94.836 -11.763 12.954 1.00 13.41 134 THR C O 1
ATOM 3367 N N . THR C 1 135 ? 93.978 -13.767 12.467 1.00 13.00 135 THR C N 1
ATOM 3368 C CA . THR C 1 135 ? 94.933 -13.988 11.396 1.00 13.72 135 THR C CA 1
ATOM 3369 C C . THR C 1 135 ? 94.243 -13.599 10.097 1.00 13.52 135 THR C C 1
ATOM 3370 O O . THR C 1 135 ? 93.039 -13.381 10.035 1.00 14.02 135 THR C O 1
ATOM 3374 N N . THR C 1 136 ? 95.047 -13.595 9.039 1.00 13.66 136 THR C N 1
ATOM 3375 C CA . THR C 1 136 ? 94.549 -13.444 7.661 1.00 14.62 136 THR C CA 1
ATOM 3376 C C . THR C 1 136 ? 94.661 -14.769 6.879 1.00 14.58 136 THR C C 1
ATOM 3377 O O . THR C 1 136 ? 94.748 -14.782 5.617 1.00 14.28 136 THR C O 1
ATOM 3381 N N . GLU C 1 137 ? 94.672 -15.882 7.598 1.00 15.02 137 GLU C N 1
ATOM 3382 C CA . GLU C 1 137 ? 94.664 -17.207 6.979 1.00 15.15 137 GLU C CA 1
ATOM 3383 C C . GLU C 1 137 ? 95.810 -17.383 5.986 1.00 13.50 137 GLU C C 1
ATOM 3384 O O . GLU C 1 137 ? 95.632 -17.952 4.904 1.00 14.05 137 GLU C O 1
ATOM 3390 N N . LYS C 1 138 ? 96.970 -16.918 6.390 1.00 12.56 138 LYS C N 1
ATOM 3391 C CA . LYS C 1 138 ? 98.227 -16.989 5.654 1.00 12.68 138 LYS C CA 1
ATOM 3392 C C . LYS C 1 138 ? 98.346 -15.993 4.512 1.00 12.48 138 LYS C C 1
ATOM 3393 O O . LYS C 1 138 ? 99.403 -15.925 3.870 1.00 13.91 138 LYS C O 1
ATOM 3399 N N . LEU C 1 139 ? 97.313 -15.187 4.278 1.00 11.65 139 LEU C N 1
ATOM 3400 C CA . LEU C 1 139 ? 97.358 -14.228 3.178 1.00 11.89 139 LEU C CA 1
ATOM 3401 C C . LEU C 1 139 ? 98.003 -12.909 3.549 1.00 12.25 139 LEU C C 1
ATOM 3402 O O . LEU C 1 139 ? 97.833 -12.407 4.668 1.00 12.00 139 LEU C O 1
ATOM 3407 N N . GLY C 1 140 ? 98.705 -12.320 2.578 1.00 11.65 140 GLY C N 1
ATOM 3408 C CA . GLY C 1 140 ? 99.297 -11.006 2.750 1.00 11.54 140 GLY C CA 1
ATOM 3409 C C . GLY C 1 140 ? 100.541 -11.023 3.615 1.00 11.55 140 GLY C C 1
ATOM 3410 O O . GLY C 1 140 ? 100.926 -12.076 4.146 1.00 11.90 140 GLY C O 1
ATOM 3411 N N . PHE C 1 141 ? 101.142 -9.851 3.821 1.00 10.92 141 PHE C N 1
ATOM 3412 C CA . PHE C 1 141 ? 102.382 -9.794 4.580 1.00 11.32 141 PHE C CA 1
ATOM 3413 C C . PHE C 1 141 ? 102.201 -10.252 6.021 1.00 11.92 141 PHE C C 1
ATOM 3414 O O . PHE C 1 141 ? 103.131 -10.834 6.577 1.00 12.42 141 PHE C O 1
ATOM 3422 N N . THR C 1 142 ? 101.050 -9.993 6.632 1.00 12.02 142 THR C N 1
ATOM 3423 C CA . THR C 1 142 ? 100.818 -10.541 7.961 1.00 12.11 142 THR C CA 1
ATOM 3424 C C . THR C 1 142 ? 100.685 -12.036 7.922 1.00 11.68 142 THR C C 1
ATOM 3425 O O . THR C 1 142 ? 101.244 -12.724 8.778 1.00 12.61 142 THR C O 1
ATOM 3429 N N . GLY C 1 143 ? 99.998 -12.558 6.910 1.00 11.98 143 GLY C N 1
ATOM 3430 C CA . GLY C 1 143 ? 99.786 -13.985 6.813 1.00 11.10 143 GLY C CA 1
ATOM 3431 C C . GLY C 1 143 ? 101.071 -14.778 6.584 1.00 11.39 143 GLY C C 1
ATOM 3432 O O . GLY C 1 143 ? 101.180 -15.964 6.970 1.00 12.44 143 GLY C O 1
ATOM 3433 N N . ARG C 1 144 ? 102.047 -14.141 5.954 1.00 10.88 144 ARG C N 1
ATOM 3434 C CA . ARG C 1 144 ? 103.359 -14.730 5.722 1.00 11.86 144 ARG C CA 1
ATOM 3435 C C . ARG C 1 144 ? 104.330 -14.452 6.865 1.00 12.09 144 ARG C C 1
ATOM 3436 O O . ARG C 1 144 ? 105.509 -14.709 6.735 1.00 13.63 144 ARG C O 1
ATOM 3444 N N . LYS C 1 145 ? 103.839 -13.904 7.982 1.00 12.26 145 LYS C N 1
ATOM 3445 C CA . LYS C 1 145 ? 104.678 -13.659 9.152 1.00 13.15 145 LYS C CA 1
ATOM 3446 C C . LYS C 1 145 ? 105.822 -12.673 8.864 1.00 12.42 145 LYS C C 1
ATOM 3447 O O . LYS C 1 145 ? 106.894 -12.744 9.472 1.00 13.23 145 LYS C O 1
ATOM 3453 N N . GLU C 1 146 ? 105.610 -11.718 7.942 1.00 11.84 146 GLU C N 1
ATOM 3454 C CA . GLU C 1 146 ? 106.606 -10.699 7.664 1.00 12.40 146 GLU C CA 1
ATOM 3455 C C . GLU C 1 146 ? 106.587 -9.611 8.723 1.00 11.88 146 GLU C C 1
ATOM 3456 O O . GLU C 1 146 ? 107.589 -8.944 8.944 1.00 12.23 146 GLU C O 1
ATOM 3462 N N . GLY C 1 147 ? 105.415 -9.408 9.311 1.00 11.94 147 GLY C N 1
ATOM 3463 C CA . GLY C 1 147 ? 105.214 -8.390 10.336 1.00 12.14 147 GLY C CA 1
ATOM 3464 C C . GLY C 1 147 ? 103.817 -8.480 10.903 1.00 11.25 147 GLY C C 1
ATOM 3465 O O . GLY C 1 147 ? 103.114 -9.447 10.699 1.00 12.17 147 GLY C O 1
ATOM 3466 N N . ILE C 1 148 ? 103.429 -7.424 11.625 1.00 11.90 148 ILE C N 1
ATOM 3467 C CA . ILE C 1 148 ? 102.174 -7.346 12.326 1.00 11.18 148 ILE C CA 1
ATOM 3468 C C . ILE C 1 148 ? 101.508 -6.034 11.974 1.00 10.91 148 ILE C C 1
ATOM 3469 O O . ILE C 1 148 ? 102.19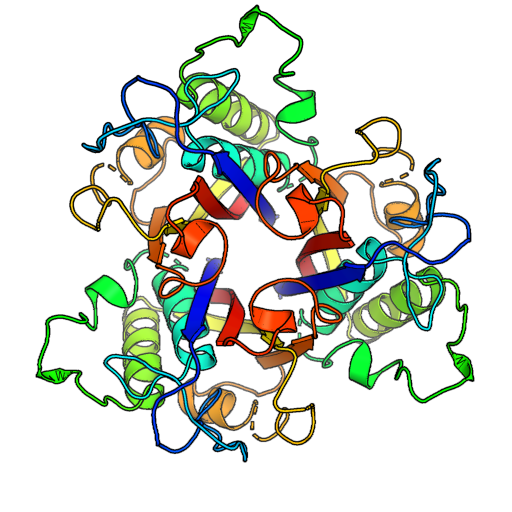6 -5.010 11.881 1.00 10.66 148 ILE C O 1
ATOM 3474 N N . ALA C 1 149 ? 100.198 -6.084 11.757 1.00 10.91 149 ALA C N 1
ATOM 3475 C CA . ALA C 1 149 ? 99.377 -4.887 11.551 1.00 10.44 149 ALA C CA 1
ATOM 3476 C C . ALA C 1 149 ? 98.392 -4.738 12.679 1.00 10.12 149 ALA C C 1
ATOM 3477 O O . ALA C 1 149 ? 97.951 -5.723 13.249 1.00 10.19 149 ALA C O 1
ATOM 3479 N N . VAL C 1 150 ? 98.058 -3.497 13.024 1.00 9.76 150 VAL C N 1
ATOM 3480 C CA . VAL C 1 150 ? 97.050 -3.249 14.053 1.00 9.40 150 VAL C CA 1
ATOM 3481 C C . VAL C 1 150 ? 96.139 -2.146 13.590 1.00 9.85 150 VAL C C 1
ATOM 3482 O O . VAL C 1 150 ? 96.610 -1.085 13.101 1.00 10.74 150 VAL C O 1
ATOM 3486 N N . GLU C 1 151 ? 94.852 -2.350 13.823 1.00 10.50 151 GLU C N 1
ATOM 3487 C CA . GLU C 1 151 ? 93.862 -1.313 13.676 1.00 12.13 151 GLU C CA 1
ATOM 3488 C C . GLU C 1 151 ? 93.233 -1.022 15.003 1.00 12.39 151 GLU C C 1
ATOM 3489 O O . GLU C 1 151 ? 92.984 -1.927 15.770 1.00 13.60 151 GLU C O 1
ATOM 3495 N N . ALA C 1 152 ? 92.904 0.236 15.264 1.00 11.55 152 ALA C N 1
ATOM 3496 C CA . ALA C 1 152 ? 92.226 0.593 16.506 1.00 10.94 152 ALA C CA 1
ATOM 3497 C C . ALA C 1 152 ? 91.196 1.658 16.256 1.00 12.19 152 ALA C C 1
ATOM 3498 O O . ALA C 1 152 ? 91.370 2.514 15.393 1.00 12.22 152 ALA C O 1
ATOM 3500 N N . VAL C 1 153 ? 90.113 1.588 17.006 1.00 11.37 153 VAL C N 1
ATOM 3501 C CA . VAL C 1 153 ? 89.138 2.671 17.010 1.00 10.98 153 VAL C CA 1
ATOM 3502 C C . VAL C 1 153 ? 88.883 3.112 18.431 1.00 11.46 153 VAL C C 1
ATOM 3503 O O . VAL C 1 153 ? 88.895 2.309 19.357 1.00 11.76 153 VAL C O 1
ATOM 3507 N N . VAL C 1 154 ? 88.606 4.386 18.610 1.00 11.78 154 VAL C N 1
ATOM 3508 C CA . VAL C 1 154 ? 88.353 4.928 19.935 1.00 12.64 154 VAL C CA 1
ATOM 3509 C C . VAL C 1 154 ? 87.232 5.948 19.894 1.00 12.43 154 VAL C C 1
ATOM 3510 O O . VAL C 1 154 ? 87.063 6.658 18.916 1.00 12.12 154 VAL C O 1
ATOM 3514 N N . LEU C 1 155 ? 86.461 6.014 20.975 1.00 13.13 155 LEU C N 1
ATOM 3515 C CA . LEU C 1 155 ? 85.536 7.104 21.216 1.00 13.76 155 LEU C CA 1
ATOM 3516 C C . LEU C 1 155 ? 86.029 7.798 22.474 1.00 13.28 155 LEU C C 1
ATOM 3517 O O . LEU C 1 155 ? 86.252 7.115 23.482 1.00 13.43 155 LEU C O 1
ATOM 3522 N N . LEU C 1 156 ? 86.223 9.112 22.383 1.00 12.95 156 LEU C N 1
ATOM 3523 C CA . LEU C 1 156 ? 86.535 9.932 23.539 1.00 14.36 156 LEU C CA 1
ATOM 3524 C C . LEU C 1 156 ? 85.344 10.807 23.820 1.00 15.83 156 LEU C C 1
ATOM 3525 O O . LEU C 1 156 ? 84.690 11.293 22.905 1.00 15.30 156 LEU C O 1
ATOM 3530 N N . SER C 1 157 ? 85.078 11.027 25.103 1.00 18.28 157 SER C N 1
ATOM 3531 C CA . SER C 1 157 ? 83.957 11.849 25.527 1.00 21.00 157 SER C CA 1
ATOM 3532 C C . SER C 1 157 ? 84.418 12.988 26.433 1.00 22.69 157 SER C C 1
ATOM 3533 O O . SER C 1 157 ? 85.395 12.871 27.175 1.00 20.00 157 SER C O 1
ATOM 3536 N N . ARG C 1 158 ? 83.671 14.075 26.368 1.00 25.91 158 ARG C N 1
ATOM 3537 C CA . ARG C 1 158 ? 83.931 15.258 27.163 1.00 29.50 158 ARG C CA 1
ATOM 3538 C C . ARG C 1 158 ? 83.677 14.957 28.638 1.00 31.83 158 ARG C C 1
ATOM 3539 O O . ARG C 1 158 ? 82.547 14.649 29.021 1.00 33.12 158 ARG C O 1
ATOM 3547 N N . GLN C 1 159 ? 84.772 14.949 29.416 1.00 34.05 159 GLN C N 1
ATOM 3548 C CA . GLN C 1 159 ? 84.849 15.060 30.890 1.00 35.76 159 GLN C CA 1
ATOM 3549 C C . GLN C 1 159 ? 85.981 14.205 31.410 1.00 36.49 159 GLN C C 1
ATOM 3550 O O . GLN C 1 159 ? 87.102 14.687 31.560 1.00 36.86 159 GLN C O 1
#

Secondary structure (DSSP, 8-state):
-EEEEEEEEEEEEEESS-EEETTEEE--S-EE--SSS--HHHHHHHHHHHH-----HHHHS-TT-GGGTT--HHHHHHHHHHHHHHTTEEEEEEEEEEE-SS---TTS---HHHHHHTT--GGGEEEEEE--TT-HHHHTTSEEEEEEEEEEEE-/-EEEEEEEEEEEEEESS--EETTEE---SSEE--SSS--HHHHHHHHHHHH-----HHHHS-TT-GGGTT--HHHHHHHHHHHHHHTTEEEEEEEEEEE-SS---TTS---HHHHHHTT--GGGEEEEEE--TT-HHHHTTSEEEEEEEEEEEE-/-EEEEEEEEEEEEEESS--EETTEE---SSEE--SSS--HHHHHHHHHHHH-----HHHHS-TT-GGGTT--HHHHHHHHHHHHHHTTEEEEEEEEEEE-SS---TTS---HHHHHHTT--GGGEEEEEE--TT-HHHHTTSEEEEEEEEEEEE-

Nearest PDB structures (foldseek):
  5iwx-assembly1_A  TM=9.889E-01  e=4.499E-27  Bacillus subtilis subsp. subtilis str. 168
  5l12-assembly1_A  TM=9.768E-01  e=4.144E-25  Burkholderia pseudomallei 1106a
  5iwx-assembly2_E  TM=9.567E-01  e=1.201E-24  Bacillus subtilis subsp. subtilis str. 168
  3f0f-assembly1_C  TM=9.475E-01  e=1.051E-24  Burkholderia pseudomallei
  5esv-assembly1_G  TM=6.978E-01  e=5.205E-16  Haemophilus influenzae Rd KW20

CATH classification: 3.30.1330.50

B-factor: mean 18.9, std 8.06, range [2.11, 61.95]

Solvent-accessible surface area: 17482 Å² total

InterPro domains:
  IPR003526 2-C-methyl-D-erythritol 2,4-cyclodiphosphate synthase [MF_00107] (3-158)
  IPR003526 2-C-methyl-D-erythritol 2,4-cyclodiphosphate synthase [PF02542] (3-156)
  IPR003526 2-C-methyl-D-erythritol 2,4-cyclodiphosphate synthase [PTHR43181] (1-158)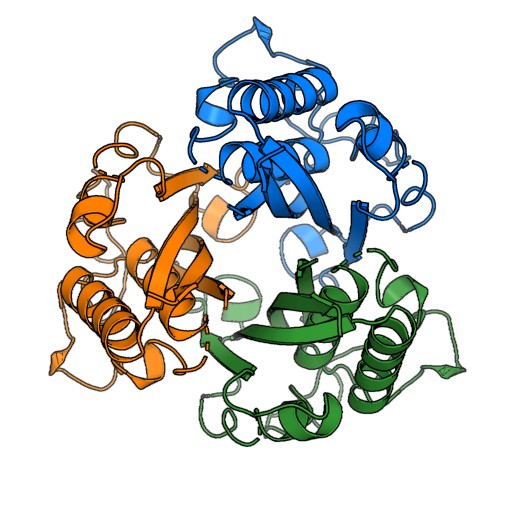
  IPR003526 2-C-methyl-D-erythritol 2,4-cyclodiphosphate synthase [TIGR00151] (4-157)
  IPR003526 2-C-methyl-D-erythritol 2,4-cyclodiphosphate synthase [cd00554] (4-156)
  IPR020555 2-C-methyl-D-erythritol 2,4-cyclodiphosphate synthase, conserved site [PS01350] (37-52)
  IPR036571 2-C-methyl-D-erythritol 2,4-cyclodiphosphate synthase superfamily [G3DSA:3.30.1330.50] (1-159)
  IPR036571 2-C-methyl-D-erythritol 2,4-cyclodiphosphate synthase superfamily [SSF69765] (1-158)